Protein AF-A0A485MN94-F1 (afdb_monomer_lite)

pLDDT: mean 83.77, std 18.93, range [23.0, 98.88]

Sequence (584 aa):
MAKRVQARRLDGIDHDPWVEFVKMASEFDAVNLGQGFPDFPPPDFAVEAFQHALSSDFMLNQYTRAFGYPPLTKILASFFGKLLGQEIDPLKNVLVTVGAYGALFTAFQALVEEGDEVIIIEPFFDCYEPMTLMAGGHPVFVTLKPGPTRDGELDSSSNWQLDPTELASKFTSHTKALILNTPNNPVGKVFSKAELELVASLCQQHDVICIADEVYQWLVYDGYQHVSIGEPSQPGCPRFPLDFCGWAPEPNPEVSASPASSDPAQRGFCLPESKMPDLPGDVDEPYDRRFIKWMIKTKMSSHPEKEEKKKWKDLKLMKKLERQRAQEEQAKRQQEEEAAAQREDQGRPYTLSVALPGSILDNAQSPELRTYLAGQIARACTIFCVDEIVVFDEEGQEAKTVEGEFRGVGKKGQACVQLARILQYLECPQYLRKAFFPKHQDLQFAGLLNPLDSPHHMRQDEESEFREGIVVDRPTRPGHGSFVNCGMKKEVKIDKNLEPGLRVTVQLNQKQLPESKTYRGKVVSSQDPRTKAGLYWGYTVRLASCLSAVFAEAPFQDGYDLTIGTSERGSDVASAQLPSFRWV

Foldseek 3Di:
DDDDPDDPLCPPVPDDVVVVVVVVPVVDPDPDPPDPDDPDDADPVVVVVVVCLVPPDPCSVDDADQQDHQVVLVCCQVVVCVVQVHRADSVPQGGDAPALLRVLLVCLLVFAAAQAEEEEEPPADPVNCSSCSSRNYDYDYFYFQQADDDPPDDGALQNRDRDLVRVLVSQDLRHAEYEAEACGPPSSDHDDPVNLVSVQVSCVVNVHAYEYHDQCQVVDDDPDHHDDSSHDPDPPDDDRYDYDYHDGDDDDDDDDDDDDDDDDDDDDDDDDDDDDDDFDDDPPDDPVVSVVVVVVVVVPPDPPPVVVVVVVVVVVVVVVVVVVVVVVVVVVVVVVVVVLVVQQPQFDQAAAEAEDELCVLLPQPDLLSSLQVLLVVLLVCLVVLHAAYEHEHAVQDPPFDLDDADPDRPDPPVSSSLSLLSSVLLQDAPVCNVLPPDDHPSCPNVVVHDHNPFPQNDAQPDDDQKHKWFFAPDDDDPQQATWTDRNYPAIEGERHHDDGGDIFMWGFDPDFDPPDRHGYTYTDDLSCCRGRVVGRRGYHYGYASHPVSQFVVAPDPVTWPDDDDDDPPDDDPVPDDDDDGRYD

Radius of gyration: 39.02 Å; chains: 1; bounding box: 123×74×97 Å

Structure (mmCIF, N/CA/C/O backbone):
data_AF-A0A485MN94-F1
#
_entry.id   AF-A0A485MN94-F1
#
loop_
_atom_site.group_PDB
_atom_site.id
_atom_site.type_symbol
_atom_site.label_atom_id
_atom_site.label_alt_id
_atom_site.label_comp_id
_atom_site.label_asym_id
_atom_site.label_entity_id
_atom_site.label_seq_id
_atom_site.pdbx_PDB_ins_code
_atom_site.Cartn_x
_atom_site.Cartn_y
_atom_site.Cartn_z
_atom_site.occupancy
_atom_site.B_iso_or_equiv
_atom_site.auth_seq_id
_atom_site.auth_comp_id
_atom_site.auth_asym_id
_atom_site.auth_atom_id
_atom_site.pdbx_PDB_model_num
ATOM 1 N N . MET A 1 1 ? -36.507 9.574 -6.354 1.00 58.34 1 MET A N 1
ATOM 2 C CA . MET A 1 1 ? -35.375 10.144 -5.593 1.00 58.34 1 MET A CA 1
ATOM 3 C C . MET A 1 1 ? -34.093 9.700 -6.274 1.00 58.34 1 MET A C 1
ATOM 5 O O . MET A 1 1 ? -34.005 8.529 -6.626 1.00 58.34 1 MET A O 1
ATOM 9 N N . ALA A 1 2 ? -33.158 10.615 -6.539 1.00 69.12 2 ALA A N 1
ATOM 10 C CA . ALA A 1 2 ? -31.843 10.242 -7.058 1.00 69.12 2 ALA A CA 1
ATOM 11 C C . ALA A 1 2 ? -31.126 9.352 -6.028 1.00 69.12 2 ALA A C 1
ATOM 13 O O . ALA A 1 2 ? -31.253 9.588 -4.826 1.00 69.12 2 ALA A O 1
ATOM 14 N N . LYS A 1 3 ? -30.423 8.306 -6.480 1.00 81.44 3 LYS A N 1
ATOM 15 C CA . LYS A 1 3 ? -29.604 7.484 -5.580 1.00 81.44 3 LYS A CA 1
ATOM 16 C C . LYS A 1 3 ? -28.485 8.353 -5.013 1.00 81.44 3 LYS A C 1
ATOM 18 O O . LYS A 1 3 ? -27.822 9.064 -5.764 1.00 81.44 3 LYS A O 1
ATOM 23 N N . ARG A 1 4 ? -28.278 8.269 -3.699 1.00 90.69 4 ARG A N 1
ATOM 24 C CA . ARG A 1 4 ? -27.107 8.850 -3.043 1.00 90.69 4 ARG A CA 1
ATOM 25 C C . ARG A 1 4 ? -25.846 8.219 -3.637 1.00 90.69 4 ARG A C 1
ATOM 27 O O . ARG A 1 4 ? -25.807 7.001 -3.805 1.00 90.69 4 ARG A O 1
ATOM 34 N N . VAL A 1 5 ? -24.865 9.049 -3.979 1.00 94.62 5 VAL A N 1
ATOM 35 C CA . VAL A 1 5 ? -23.617 8.599 -4.615 1.00 94.62 5 VAL A CA 1
ATOM 36 C C . VAL A 1 5 ? -22.637 8.086 -3.561 1.00 94.62 5 VAL A C 1
ATOM 38 O O . VAL A 1 5 ? -22.055 7.019 -3.722 1.00 94.62 5 VAL A O 1
ATOM 41 N N . GLN A 1 6 ? -22.484 8.831 -2.470 1.00 95.69 6 GLN A N 1
ATOM 42 C CA . GLN A 1 6 ? -21.545 8.544 -1.396 1.00 95.69 6 GLN A CA 1
ATOM 43 C C . GLN A 1 6 ? -22.100 7.550 -0.365 1.00 95.69 6 GLN A C 1
ATOM 45 O O . GLN A 1 6 ? -23.309 7.477 -0.122 1.00 95.69 6 GLN A O 1
ATOM 50 N N . ALA A 1 7 ? -21.195 6.796 0.262 1.00 97.12 7 ALA A N 1
ATOM 51 C CA . ALA A 1 7 ? -21.528 5.891 1.357 1.00 97.12 7 ALA A CA 1
ATOM 52 C C . ALA A 1 7 ? -21.982 6.671 2.603 1.00 97.12 7 ALA A C 1
ATOM 54 O O . ALA A 1 7 ? -21.487 7.762 2.865 1.00 97.12 7 ALA A O 1
ATOM 55 N N . ARG A 1 8 ? -22.886 6.078 3.395 1.00 96.38 8 ARG A N 1
ATOM 56 C CA . ARG A 1 8 ? -23.406 6.680 4.642 1.00 96.38 8 ARG A CA 1
ATOM 57 C C . ARG A 1 8 ? -22.353 6.841 5.742 1.00 96.38 8 ARG A C 1
ATOM 59 O O . ARG A 1 8 ? -22.507 7.692 6.599 1.00 96.38 8 ARG A O 1
ATOM 66 N N . ARG A 1 9 ? -21.273 6.056 5.698 1.00 96.81 9 ARG A N 1
ATOM 67 C CA . ARG A 1 9 ? -20.160 6.166 6.655 1.00 96.81 9 ARG A CA 1
ATOM 68 C C . ARG A 1 9 ? -19.360 7.471 6.536 1.00 96.81 9 ARG A C 1
ATOM 70 O O . ARG A 1 9 ? -18.433 7.680 7.296 1.00 96.81 9 ARG A O 1
ATOM 77 N N . LEU A 1 10 ? -19.658 8.288 5.523 1.00 97.62 10 LEU A N 1
ATOM 78 C CA . LEU A 1 10 ? -19.028 9.591 5.293 1.00 97.62 10 LEU A CA 1
ATOM 79 C C . LEU A 1 10 ? -19.885 10.750 5.824 1.00 97.62 10 LEU A C 1
ATOM 81 O O . LEU A 1 10 ? -19.584 11.909 5.564 1.00 97.62 10 LEU A O 1
ATOM 85 N N . ASP A 1 11 ? -20.995 10.454 6.498 1.00 95.94 11 ASP A N 1
ATOM 86 C CA . ASP A 1 11 ? -21.944 11.464 6.951 1.00 95.94 11 ASP A CA 1
ATOM 87 C C . ASP A 1 11 ? -21.352 12.260 8.119 1.00 95.94 11 ASP A C 1
ATOM 89 O O . ASP A 1 11 ? -21.047 11.688 9.159 1.00 95.94 11 ASP A O 1
ATOM 93 N N . GLY A 1 12 ? -21.221 13.581 7.955 1.00 94.19 12 GLY A N 1
ATOM 94 C CA . GLY A 1 12 ? -20.796 14.488 9.028 1.00 94.19 12 GLY A CA 1
ATOM 95 C C . GLY A 1 12 ? -19.288 14.541 9.282 1.00 94.19 12 GLY A C 1
ATOM 96 O O . GLY A 1 12 ? -18.878 15.205 10.226 1.00 94.19 12 GLY A O 1
ATOM 97 N N . ILE A 1 13 ? -18.477 13.881 8.451 1.00 96.81 13 ILE A N 1
ATOM 98 C CA . ILE A 1 13 ? -17.010 13.818 8.595 1.00 96.81 13 ILE A CA 1
ATOM 99 C C . ILE A 1 13 ? -16.260 14.394 7.382 1.00 96.81 13 ILE A C 1
ATOM 101 O O . ILE A 1 13 ? -15.074 14.143 7.198 1.00 96.81 13 ILE A O 1
ATOM 105 N N . ASP A 1 14 ? -16.955 15.122 6.506 1.00 93.88 14 ASP A N 1
ATOM 106 C CA . ASP A 1 14 ? -16.387 15.744 5.305 1.00 93.88 14 ASP A CA 1
ATOM 107 C C . ASP A 1 14 ? -15.682 17.084 5.573 1.00 93.88 14 ASP A C 1
ATOM 109 O O . ASP A 1 14 ? -14.946 17.575 4.716 1.00 93.88 14 ASP A O 1
ATOM 113 N N . HIS A 1 15 ? -15.900 17.674 6.749 1.00 94.12 15 HIS A N 1
ATOM 114 C CA . HIS A 1 15 ? -15.262 18.918 7.157 1.00 94.12 15 HIS A CA 1
ATOM 115 C C . HIS A 1 15 ? -13.842 18.665 7.681 1.00 94.12 15 HIS A C 1
ATOM 117 O O . HIS A 1 15 ? -13.655 17.910 8.631 1.00 94.12 15 HIS A O 1
ATOM 123 N N . ASP A 1 16 ? -12.863 19.343 7.082 1.00 91.00 16 ASP A N 1
ATOM 124 C CA . ASP A 1 16 ? -11.463 19.336 7.509 1.00 91.00 16 ASP A CA 1
ATOM 125 C C . ASP A 1 16 ? -11.062 20.752 7.973 1.00 91.00 16 ASP A C 1
ATOM 127 O O . ASP A 1 16 ? -10.893 21.645 7.129 1.00 91.00 16 ASP A O 1
ATOM 131 N N . PRO A 1 17 ? -10.905 20.988 9.291 1.00 90.00 17 PRO A N 1
ATOM 132 C CA . PRO A 1 17 ? -10.554 22.306 9.816 1.00 90.00 17 PRO A CA 1
ATOM 133 C C . PRO A 1 17 ? -9.143 22.749 9.396 1.00 90.00 17 PRO A C 1
ATOM 135 O O . PRO A 1 17 ? -8.876 23.949 9.285 1.00 90.00 17 PRO A O 1
ATOM 138 N N . TRP A 1 18 ? -8.229 21.816 9.108 1.00 88.25 18 TRP A N 1
ATOM 139 C CA . TRP A 1 18 ? -6.846 22.136 8.751 1.00 88.25 18 TRP A CA 1
ATOM 140 C C . TRP A 1 18 ? -6.755 22.867 7.413 1.00 88.25 18 TRP A C 1
ATOM 142 O O . TRP A 1 18 ? -5.923 23.764 7.258 1.00 88.25 18 TRP A O 1
ATOM 152 N N . VAL A 1 19 ? -7.638 22.550 6.460 1.00 88.69 19 VAL A N 1
ATOM 153 C CA . VAL A 1 19 ? -7.691 23.226 5.153 1.00 88.69 19 VAL A CA 1
ATOM 154 C C . VAL A 1 19 ? -7.989 24.718 5.313 1.00 88.69 19 VAL A C 1
ATOM 156 O O . VAL A 1 19 ? -7.421 25.539 4.589 1.00 88.69 19 VAL A O 1
ATOM 159 N N . GLU A 1 20 ? -8.835 25.090 6.275 1.00 91.25 20 GLU A N 1
ATOM 160 C CA . GLU A 1 20 ? -9.175 26.489 6.542 1.00 91.25 20 GLU A CA 1
ATOM 161 C C . GLU A 1 20 ? -7.984 27.253 7.130 1.00 91.25 20 GLU A C 1
ATOM 163 O O . GLU A 1 20 ? -7.608 28.310 6.612 1.00 91.25 20 GLU A O 1
ATOM 168 N N . PHE A 1 21 ? -7.342 26.695 8.163 1.00 90.69 21 PHE A N 1
ATOM 169 C CA . PHE A 1 21 ? -6.205 27.337 8.827 1.00 90.69 21 PHE A CA 1
ATOM 170 C C . PHE A 1 21 ? -4.962 27.409 7.940 1.00 90.69 21 PHE A C 1
ATOM 172 O O . PHE A 1 21 ? -4.301 28.446 7.909 1.00 90.69 21 PHE A O 1
ATOM 179 N N . VAL A 1 22 ? -4.653 26.356 7.175 1.00 88.75 22 VAL A N 1
ATOM 180 C CA . VAL A 1 22 ? -3.502 26.349 6.255 1.00 88.75 22 VAL A CA 1
ATOM 181 C C . VAL A 1 22 ? -3.703 27.360 5.131 1.00 88.75 22 VAL A C 1
ATOM 183 O O . VAL A 1 22 ? -2.778 28.109 4.807 1.00 88.75 22 VAL A O 1
ATOM 186 N N . LYS A 1 23 ? -4.916 27.437 4.568 1.00 89.38 23 LYS A N 1
ATOM 187 C CA . LYS A 1 23 ? -5.245 28.455 3.568 1.00 89.38 23 LYS A CA 1
ATOM 188 C C . LYS A 1 23 ? -5.055 29.855 4.145 1.00 89.38 23 LYS A C 1
ATOM 190 O O . LYS A 1 23 ? -4.357 30.661 3.536 1.00 89.38 23 LYS A O 1
ATOM 195 N N . MET A 1 24 ? -5.603 30.119 5.330 1.00 89.81 24 MET A N 1
ATOM 196 C CA . MET A 1 24 ? -5.462 31.415 5.989 1.00 89.81 24 MET A CA 1
ATOM 197 C C . MET A 1 24 ? -3.990 31.757 6.242 1.00 89.81 24 MET A C 1
ATOM 199 O O . MET A 1 24 ? -3.541 32.824 5.844 1.00 89.81 24 MET A O 1
ATOM 203 N N . ALA A 1 25 ? -3.204 30.839 6.809 1.00 90.25 25 ALA A N 1
ATOM 204 C CA . ALA A 1 25 ? -1.778 31.056 7.055 1.00 90.25 25 ALA A CA 1
ATOM 205 C C . ALA A 1 25 ? -0.989 31.371 5.770 1.00 90.25 25 ALA A C 1
ATOM 207 O O . ALA A 1 25 ? -0.042 32.145 5.825 1.00 90.25 25 ALA A O 1
ATOM 208 N N . SER A 1 26 ? -1.388 30.818 4.617 1.00 88.94 26 SER A N 1
ATOM 209 C CA . SER A 1 26 ? -0.750 31.101 3.321 1.00 88.94 26 SER A CA 1
ATOM 210 C C . SER A 1 26 ? -1.133 32.453 2.704 1.00 88.94 26 SER A C 1
ATOM 212 O O . SER A 1 26 ? -0.406 32.972 1.858 1.00 88.94 26 SER A O 1
ATOM 214 N N . GLU A 1 27 ? -2.275 33.021 3.101 1.00 93.69 27 GLU A N 1
ATOM 215 C CA . GLU A 1 27 ? -2.779 34.302 2.588 1.00 93.69 27 GLU A CA 1
ATOM 216 C C . GLU A 1 27 ? -2.159 35.512 3.307 1.00 93.69 27 GLU A C 1
ATOM 218 O O . GLU A 1 27 ? -2.211 36.629 2.787 1.00 93.69 27 GLU A O 1
ATOM 223 N N . PHE A 1 28 ? -1.546 35.300 4.474 1.00 91.50 28 PHE A N 1
ATOM 224 C CA . PHE A 1 28 ? -0.915 36.341 5.284 1.00 91.50 28 PHE A CA 1
ATOM 225 C C . PHE A 1 28 ? 0.587 36.086 5.457 1.00 91.50 28 PHE A C 1
ATOM 227 O O . PHE A 1 28 ? 1.044 34.948 5.468 1.00 91.50 28 PHE A O 1
ATOM 234 N N . ASP A 1 29 ? 1.362 37.156 5.653 1.00 91.81 29 ASP A N 1
ATOM 235 C CA . ASP A 1 29 ? 2.773 37.074 6.062 1.00 91.81 29 ASP A CA 1
ATOM 236 C C . ASP A 1 29 ? 2.858 36.764 7.567 1.00 91.81 29 ASP A C 1
ATOM 238 O O . ASP A 1 29 ? 3.137 37.627 8.402 1.00 91.81 29 ASP A O 1
ATOM 242 N N . ALA A 1 30 ? 2.457 35.545 7.928 1.00 90.75 30 ALA A N 1
ATOM 243 C CA . ALA A 1 30 ? 2.308 35.105 9.306 1.00 90.75 30 ALA A CA 1
ATOM 244 C C . ALA A 1 30 ? 3.536 34.323 9.791 1.00 90.75 30 ALA A C 1
ATOM 246 O O . ALA A 1 30 ? 4.066 33.462 9.091 1.00 90.75 30 ALA A O 1
ATOM 247 N N . VAL A 1 31 ? 3.921 34.543 11.052 1.00 92.06 31 VAL A N 1
ATOM 248 C CA . VAL A 1 31 ? 4.770 33.589 11.778 1.00 92.06 31 VAL A CA 1
ATOM 249 C C . VAL A 1 31 ? 3.885 32.409 12.174 1.00 92.06 31 VAL A C 1
ATOM 251 O O . VAL A 1 31 ? 3.049 32.524 13.072 1.00 92.06 31 VAL A O 1
ATOM 254 N N . ASN A 1 32 ? 4.017 31.294 11.456 1.00 90.25 32 ASN A N 1
ATOM 255 C CA . ASN A 1 32 ? 3.134 30.146 11.619 1.00 90.25 32 ASN A CA 1
ATOM 256 C C . ASN A 1 32 ? 3.561 29.273 12.808 1.00 90.25 32 ASN A C 1
ATOM 258 O O . ASN A 1 32 ? 4.451 28.441 12.687 1.00 90.25 32 ASN A O 1
ATOM 262 N N . LEU A 1 33 ? 2.882 29.452 13.942 1.00 92.81 33 LEU A N 1
ATOM 263 C CA . LEU A 1 33 ? 3.022 28.608 15.136 1.00 92.81 33 LEU A CA 1
ATOM 264 C C . LEU A 1 33 ? 1.912 27.544 15.244 1.00 92.81 33 LEU A C 1
ATOM 266 O O . LEU A 1 33 ? 1.761 26.923 16.291 1.00 92.81 33 LEU A O 1
ATOM 270 N N . GLY A 1 34 ? 1.091 27.379 14.199 1.00 88.38 34 GLY A N 1
ATOM 271 C CA . GLY A 1 34 ? -0.026 26.430 14.178 1.00 88.38 34 GLY A CA 1
ATOM 272 C C . GLY A 1 34 ? 0.321 25.075 13.558 1.00 88.38 34 GLY A C 1
ATOM 273 O O . GLY A 1 34 ? -0.274 24.065 13.921 1.00 88.38 34 GLY A O 1
ATOM 274 N N . GLN A 1 35 ? 1.279 25.028 12.627 1.00 78.44 35 GLN A N 1
ATOM 275 C CA . GLN A 1 35 ? 1.729 23.772 12.026 1.00 78.44 35 GLN A CA 1
ATOM 276 C C . GLN A 1 35 ? 2.658 23.008 12.976 1.00 78.44 35 GLN A C 1
ATOM 278 O O . GLN A 1 35 ? 3.734 23.478 13.327 1.00 78.44 35 GLN A O 1
ATOM 283 N N . GLY A 1 36 ? 2.247 21.798 13.362 1.00 88.81 36 GLY A N 1
ATOM 284 C CA . GLY A 1 36 ? 2.979 20.924 14.283 1.00 88.81 36 GLY A CA 1
ATOM 285 C C . GLY A 1 36 ? 4.133 20.147 13.642 1.00 88.81 36 GLY A C 1
ATOM 286 O O . GLY A 1 36 ? 4.229 18.939 13.843 1.00 88.81 36 GLY A O 1
ATOM 287 N N . PHE A 1 37 ? 4.987 20.804 12.855 1.00 87.81 37 PHE A N 1
ATOM 288 C CA . PHE A 1 37 ? 6.224 20.213 12.336 1.00 87.81 37 PHE A CA 1
ATOM 289 C C . PHE A 1 37 ? 7.396 21.205 12.426 1.00 87.81 37 PHE A C 1
ATOM 291 O O . PHE A 1 37 ? 7.165 22.413 12.383 1.00 87.81 37 PHE A O 1
ATOM 298 N N . PRO A 1 38 ? 8.650 20.728 12.545 1.00 89.56 38 PRO A N 1
ATOM 299 C CA . PRO A 1 38 ? 9.816 21.609 12.599 1.00 89.56 38 PRO A CA 1
ATOM 300 C C . PRO A 1 38 ? 9.985 22.456 11.330 1.00 89.56 38 PRO A C 1
ATOM 302 O O . PRO A 1 38 ? 9.915 21.933 10.219 1.00 89.56 38 PRO A O 1
ATOM 305 N N . ASP A 1 39 ? 10.296 23.743 11.491 1.00 92.44 39 ASP A N 1
ATOM 306 C CA . ASP A 1 39 ? 10.689 24.661 10.408 1.00 92.44 39 ASP A CA 1
ATOM 307 C C . ASP A 1 39 ? 12.207 24.640 10.125 1.00 92.44 39 ASP A C 1
ATOM 309 O O . ASP A 1 39 ? 12.740 25.463 9.377 1.00 92.44 39 ASP A O 1
ATOM 313 N N . PHE A 1 40 ? 12.902 23.649 10.687 1.00 93.25 40 PHE A N 1
ATOM 314 C CA . PHE A 1 40 ? 14.317 23.356 10.492 1.00 93.25 40 PHE A CA 1
ATOM 315 C C . PHE A 1 40 ? 14.526 21.903 10.022 1.00 93.25 40 PHE A C 1
ATOM 317 O O . PHE A 1 40 ? 13.632 21.065 10.165 1.00 93.25 40 PHE A O 1
ATOM 324 N N . PRO A 1 41 ? 15.694 21.574 9.435 1.00 94.38 41 PRO A N 1
ATOM 325 C CA . PRO A 1 41 ? 15.956 20.237 8.910 1.00 94.38 41 PRO A CA 1
ATOM 326 C C . PRO A 1 41 ? 15.912 19.138 9.987 1.00 94.38 41 PRO A C 1
ATOM 328 O O . PRO A 1 41 ? 16.271 19.393 11.138 1.00 94.38 41 PRO A O 1
ATOM 331 N N . PRO A 1 42 ? 15.557 17.892 9.619 1.00 96.19 42 PRO A N 1
ATOM 332 C CA . PRO A 1 42 ? 15.779 16.732 10.479 1.00 96.19 42 PRO A CA 1
ATOM 333 C C . PRO A 1 42 ? 17.273 16.532 10.796 1.00 96.19 42 PRO A C 1
ATOM 335 O O . PRO A 1 42 ? 18.120 17.047 10.063 1.00 96.19 42 PRO A O 1
ATOM 338 N N . PRO A 1 43 ? 17.621 15.729 11.819 1.00 95.62 43 PRO A N 1
ATOM 339 C CA . PRO A 1 43 ? 19.011 15.380 12.102 1.00 95.62 43 PRO A CA 1
ATOM 340 C C . PRO A 1 43 ? 19.713 14.741 10.898 1.00 95.62 43 PRO A C 1
ATOM 342 O O . PRO A 1 43 ? 19.129 13.899 10.210 1.00 95.62 43 PRO A O 1
ATOM 345 N N . ASP A 1 44 ? 20.986 15.089 10.693 1.00 97.62 44 ASP A N 1
ATOM 346 C CA . ASP A 1 44 ? 21.764 14.704 9.506 1.00 97.62 44 ASP A CA 1
ATOM 347 C C . ASP A 1 44 ? 21.726 13.198 9.231 1.00 97.62 44 ASP A C 1
ATOM 349 O O . ASP A 1 44 ? 21.462 12.778 8.108 1.00 97.62 44 ASP A O 1
ATOM 353 N N . PHE A 1 45 ? 21.876 12.365 10.265 1.00 97.69 45 PHE A N 1
ATOM 354 C CA . PHE A 1 45 ? 21.884 10.911 10.101 1.00 97.69 45 PHE A CA 1
ATOM 355 C C . PHE A 1 45 ? 20.572 10.356 9.521 1.00 97.69 45 PHE A C 1
ATOM 357 O O . PHE A 1 45 ? 20.585 9.330 8.841 1.00 97.69 45 PHE A O 1
ATOM 364 N N . ALA A 1 46 ? 19.432 11.008 9.778 1.00 96.06 46 ALA A N 1
ATOM 365 C CA . ALA A 1 46 ? 18.143 10.597 9.229 1.00 96.06 46 ALA A CA 1
ATOM 366 C C . ALA A 1 46 ? 18.037 10.982 7.745 1.00 96.06 46 ALA A C 1
ATOM 368 O O . ALA A 1 46 ? 17.561 10.190 6.927 1.00 96.06 46 ALA A O 1
ATOM 369 N N . VAL A 1 47 ? 18.537 12.169 7.385 1.00 97.38 47 VAL A N 1
ATOM 370 C CA . VAL A 1 47 ? 18.625 12.628 5.991 1.00 97.38 47 VAL A CA 1
ATOM 371 C C . VAL A 1 47 ? 19.567 11.725 5.191 1.00 97.38 47 VAL A C 1
ATOM 373 O O . VAL A 1 47 ? 19.198 11.233 4.123 1.00 97.38 47 VAL A O 1
ATOM 376 N N . GLU A 1 48 ? 20.752 11.444 5.731 1.00 97.81 48 GLU A N 1
ATOM 377 C CA . GLU A 1 48 ? 21.749 10.546 5.144 1.00 97.81 48 GLU A CA 1
ATOM 378 C C . GLU A 1 48 ? 21.207 9.122 4.978 1.00 97.81 48 GLU A C 1
ATOM 380 O O . GLU A 1 48 ? 21.382 8.517 3.919 1.00 97.81 48 GLU A O 1
ATOM 385 N N . ALA A 1 49 ? 20.492 8.589 5.976 1.00 96.69 49 ALA A N 1
ATOM 386 C CA . ALA A 1 49 ? 19.879 7.265 5.890 1.00 96.69 49 ALA A CA 1
ATOM 387 C C . ALA A 1 49 ? 18.881 7.170 4.727 1.00 96.69 49 ALA A C 1
ATOM 389 O O . ALA A 1 49 ? 18.858 6.163 4.012 1.00 96.69 49 ALA A O 1
ATOM 390 N N . PHE A 1 50 ? 18.090 8.222 4.492 1.00 97.88 50 PHE A N 1
ATOM 391 C CA . PHE A 1 50 ? 17.141 8.233 3.385 1.00 97.88 50 PHE A CA 1
ATOM 392 C C . PHE A 1 50 ? 17.838 8.376 2.024 1.00 97.88 50 PHE A C 1
ATOM 394 O O . PHE A 1 50 ? 17.521 7.640 1.089 1.00 97.88 50 PHE A O 1
ATOM 401 N N . GLN A 1 51 ? 18.856 9.235 1.921 1.00 98.00 51 GLN A N 1
ATOM 402 C CA . GLN A 1 51 ? 19.695 9.341 0.718 1.00 98.00 51 GLN A CA 1
ATOM 403 C C . GLN A 1 51 ? 20.389 8.014 0.381 1.00 98.00 51 GLN A C 1
ATOM 405 O O . GLN A 1 51 ? 20.437 7.602 -0.782 1.00 98.00 51 GLN A O 1
ATOM 410 N N . HIS A 1 52 ? 20.894 7.314 1.395 1.00 96.50 52 HIS A N 1
ATOM 411 C CA . HIS A 1 52 ? 21.496 5.999 1.233 1.00 96.50 52 HIS A CA 1
ATOM 412 C C . HIS A 1 52 ? 20.465 4.960 0.770 1.00 96.50 52 HIS A C 1
ATOM 414 O O . HIS A 1 52 ? 20.739 4.188 -0.149 1.00 96.50 52 HIS A O 1
ATOM 420 N N . ALA A 1 53 ? 19.253 4.953 1.335 1.00 95.44 53 ALA A N 1
ATOM 421 C CA . ALA A 1 53 ? 18.186 4.044 0.908 1.00 95.44 53 ALA A CA 1
ATOM 422 C C . ALA A 1 53 ? 17.820 4.215 -0.580 1.00 95.44 53 ALA A C 1
ATOM 424 O O . ALA A 1 53 ? 17.554 3.229 -1.259 1.00 95.44 53 ALA A O 1
ATOM 425 N N . LEU A 1 54 ? 17.874 5.444 -1.104 1.00 95.44 54 LEU A N 1
ATOM 426 C CA . LEU A 1 54 ? 17.591 5.739 -2.515 1.00 95.44 54 LEU A CA 1
ATOM 427 C C . LEU A 1 54 ? 18.726 5.352 -3.476 1.00 95.44 54 LEU A C 1
ATOM 429 O O . LEU A 1 54 ? 18.479 5.174 -4.667 1.00 95.44 54 LEU A O 1
ATOM 433 N N . SER A 1 55 ? 19.965 5.260 -2.991 1.00 92.62 55 SER A N 1
ATOM 434 C CA . SER A 1 55 ? 21.161 5.105 -3.836 1.00 92.62 55 SER A CA 1
ATOM 435 C C . SER A 1 55 ? 21.884 3.764 -3.691 1.00 92.62 55 SER A C 1
ATOM 437 O O . SER A 1 55 ? 22.763 3.465 -4.497 1.00 92.62 55 SER A O 1
ATOM 439 N N . SER A 1 56 ? 21.532 2.962 -2.685 1.00 88.00 56 SER A N 1
ATOM 440 C CA . SER A 1 56 ? 22.242 1.726 -2.334 1.00 88.00 56 SER A CA 1
ATOM 441 C C . SER A 1 56 ? 21.837 0.527 -3.195 1.00 88.00 56 SER A C 1
ATOM 443 O O . SER A 1 56 ? 22.575 0.130 -4.094 1.00 88.00 56 SER A O 1
ATOM 445 N N . ASP A 1 57 ? 20.681 -0.070 -2.913 1.00 89.81 57 ASP A N 1
ATOM 446 C CA . ASP A 1 57 ? 20.161 -1.244 -3.615 1.00 89.81 57 ASP A CA 1
ATOM 447 C C . ASP A 1 57 ? 18.944 -0.852 -4.458 1.00 89.81 57 ASP A C 1
ATOM 449 O O . ASP A 1 57 ? 17.930 -0.379 -3.942 1.00 89.81 57 ASP A O 1
ATOM 453 N N . PHE A 1 58 ? 19.025 -1.076 -5.771 1.00 91.56 58 PHE A N 1
ATOM 454 C CA . PHE A 1 58 ? 17.944 -0.744 -6.696 1.00 91.56 58 PHE A CA 1
ATOM 455 C C . PHE A 1 58 ? 16.643 -1.494 -6.368 1.00 91.56 58 PHE A C 1
ATOM 457 O O . PHE A 1 58 ? 15.564 -0.978 -6.675 1.00 91.56 58 PHE A O 1
ATOM 464 N N . MET A 1 59 ? 16.718 -2.661 -5.713 1.00 92.19 59 MET A N 1
ATOM 465 C CA . MET A 1 59 ? 15.545 -3.423 -5.276 1.00 92.19 59 MET A CA 1
ATOM 466 C C . MET A 1 59 ? 14.722 -2.695 -4.209 1.00 92.19 59 MET A C 1
ATOM 468 O O . MET A 1 59 ? 13.531 -2.973 -4.089 1.00 92.19 59 MET A O 1
ATOM 472 N N . LEU A 1 60 ? 15.291 -1.716 -3.493 1.00 91.44 60 LEU A N 1
ATOM 473 C CA . LEU A 1 60 ? 14.548 -0.876 -2.542 1.00 91.44 60 LEU A CA 1
ATOM 474 C C . LEU A 1 60 ? 13.512 0.034 -3.225 1.00 91.44 60 LEU A C 1
ATOM 476 O O . LEU A 1 60 ? 12.619 0.542 -2.554 1.00 91.44 60 LEU A O 1
ATOM 480 N N . ASN A 1 61 ? 13.581 0.199 -4.552 1.00 92.25 61 ASN A N 1
ATOM 481 C CA . ASN A 1 61 ? 12.547 0.885 -5.338 1.00 92.25 61 ASN A CA 1
ATOM 482 C C . ASN A 1 61 ? 11.315 0.001 -5.611 1.00 92.25 61 ASN A C 1
ATOM 484 O O . ASN A 1 61 ? 10.320 0.485 -6.150 1.00 92.25 61 ASN A O 1
ATOM 488 N N . GLN A 1 62 ? 11.391 -1.296 -5.305 1.00 93.88 62 GLN A N 1
ATOM 489 C CA . GLN A 1 62 ? 10.325 -2.267 -5.539 1.00 93.88 62 GLN A CA 1
ATOM 490 C C . GLN A 1 62 ? 9.553 -2.564 -4.250 1.00 93.88 62 GLN A C 1
ATOM 492 O O . GLN A 1 62 ? 9.899 -2.105 -3.161 1.00 93.88 62 GLN A O 1
ATOM 497 N N . TYR A 1 63 ? 8.483 -3.352 -4.366 1.00 94.69 63 TYR A N 1
ATOM 498 C CA . TYR A 1 63 ? 7.696 -3.744 -3.204 1.00 94.69 63 TYR A CA 1
ATOM 499 C C . TYR A 1 63 ? 8.528 -4.494 -2.164 1.00 94.69 63 TYR A C 1
ATOM 501 O O . TYR A 1 63 ? 9.257 -5.440 -2.466 1.00 94.69 63 TYR A O 1
ATOM 509 N N . THR A 1 64 ? 8.328 -4.105 -0.908 1.00 95.44 64 THR A N 1
ATOM 510 C CA . THR A 1 64 ? 8.752 -4.883 0.253 1.00 95.44 64 THR A CA 1
ATOM 511 C C . THR A 1 64 ? 7.613 -5.781 0.758 1.00 95.44 64 THR A C 1
ATOM 513 O O . THR A 1 64 ? 6.601 -5.960 0.080 1.00 95.44 64 THR A O 1
ATOM 516 N N . ARG A 1 65 ? 7.760 -6.386 1.943 1.00 93.19 65 ARG A N 1
ATOM 517 C CA . ARG A 1 65 ? 6.699 -7.210 2.542 1.00 93.19 65 ARG A CA 1
ATOM 518 C C . ARG A 1 65 ? 5.497 -6.360 2.957 1.00 93.19 65 ARG A C 1
ATOM 520 O O . ARG A 1 65 ? 5.662 -5.259 3.470 1.00 93.19 65 ARG A O 1
ATOM 527 N N . ALA A 1 66 ? 4.300 -6.930 2.810 1.00 93.38 66 ALA A N 1
ATOM 528 C CA . ALA A 1 66 ? 3.030 -6.235 3.030 1.00 93.38 66 ALA A CA 1
ATOM 529 C C . ALA A 1 66 ? 2.883 -5.615 4.431 1.00 93.38 66 ALA A C 1
ATOM 531 O O . ALA A 1 66 ? 2.394 -4.499 4.545 1.00 93.38 66 ALA A O 1
ATOM 532 N N . PHE A 1 67 ? 3.332 -6.308 5.483 1.00 93.44 67 PHE A N 1
ATOM 533 C CA . PHE A 1 67 ? 3.211 -5.827 6.868 1.00 93.44 67 PHE A CA 1
ATOM 534 C C . PHE A 1 67 ? 4.392 -4.957 7.335 1.00 93.44 67 PHE A C 1
ATOM 536 O O . PHE A 1 67 ? 4.393 -4.469 8.463 1.00 93.44 67 PHE A O 1
ATOM 543 N N . GLY A 1 68 ? 5.392 -4.737 6.475 1.00 95.06 68 GLY A N 1
ATOM 544 C CA . GLY A 1 68 ? 6.514 -3.845 6.754 1.00 95.06 68 GLY A CA 1
ATOM 545 C C . GLY A 1 68 ? 7.855 -4.342 6.223 1.00 95.06 68 GLY A C 1
ATOM 546 O O . GLY A 1 68 ? 8.090 -5.539 6.050 1.00 95.06 68 GLY A O 1
ATOM 547 N N . TYR A 1 69 ? 8.770 -3.400 5.992 1.00 97.56 69 TYR A N 1
ATOM 548 C CA . TYR A 1 69 ? 10.147 -3.696 5.601 1.00 97.56 69 TYR A CA 1
ATOM 549 C C . TYR A 1 69 ? 10.846 -4.527 6.700 1.00 97.56 69 TYR A C 1
ATOM 551 O O . TYR A 1 69 ? 10.932 -4.052 7.833 1.00 97.56 69 TYR A O 1
ATOM 559 N N . PRO A 1 70 ? 11.362 -5.745 6.425 1.00 97.69 70 PRO A N 1
ATOM 560 C CA . PRO A 1 70 ? 11.813 -6.652 7.489 1.00 97.69 70 PRO A CA 1
ATOM 561 C C . PRO A 1 70 ? 12.900 -6.097 8.428 1.00 97.69 70 PRO A C 1
ATOM 563 O O . PRO A 1 70 ? 12.824 -6.344 9.632 1.00 97.69 70 PRO A O 1
ATOM 566 N N . PRO A 1 71 ? 13.907 -5.335 7.953 1.00 97.31 71 PRO A N 1
ATOM 567 C CA . PRO A 1 71 ? 14.854 -4.676 8.851 1.00 97.31 71 PRO A CA 1
ATOM 568 C C . PRO A 1 71 ? 14.198 -3.639 9.769 1.00 97.31 71 PRO A C 1
ATOM 570 O O . PRO A 1 71 ? 14.599 -3.541 10.927 1.00 97.31 71 PRO A O 1
ATOM 573 N N . LEU A 1 72 ? 13.171 -2.925 9.288 1.00 97.88 72 LEU A N 1
ATOM 574 C CA . LEU A 1 72 ? 12.400 -1.978 10.094 1.00 97.88 72 LEU A CA 1
ATOM 575 C C . LEU A 1 72 ? 11.585 -2.708 11.170 1.00 97.88 72 LEU A C 1
ATOM 577 O O . LEU A 1 72 ? 11.712 -2.389 12.347 1.00 97.88 72 LEU A O 1
ATOM 581 N N . THR A 1 73 ? 10.810 -3.738 10.815 1.00 97.44 73 THR A N 1
ATOM 582 C CA . THR A 1 73 ? 10.011 -4.466 11.820 1.00 97.44 73 THR A CA 1
ATOM 583 C C . THR A 1 73 ? 10.887 -5.146 12.870 1.00 97.44 73 THR A C 1
ATOM 585 O O . THR A 1 73 ? 10.545 -5.154 14.050 1.00 97.44 73 THR A O 1
ATOM 588 N N . LYS A 1 74 ? 12.066 -5.645 12.475 1.00 97.75 74 LYS A N 1
ATOM 589 C CA . LYS A 1 74 ? 13.051 -6.221 13.397 1.00 97.75 74 LYS A CA 1
ATOM 590 C C . LYS A 1 74 ? 13.595 -5.200 14.400 1.00 97.75 74 LYS A C 1
ATOM 592 O O . LYS A 1 74 ? 13.716 -5.538 15.578 1.00 97.75 74 LYS A O 1
ATOM 597 N N . ILE A 1 75 ? 13.960 -3.990 13.957 1.00 97.81 75 ILE A N 1
ATOM 598 C CA . ILE A 1 75 ? 14.470 -2.971 14.887 1.00 97.81 75 ILE A CA 1
ATOM 599 C C . ILE A 1 75 ? 13.359 -2.448 15.795 1.00 97.81 75 ILE A C 1
ATOM 601 O O . ILE A 1 75 ? 13.606 -2.316 16.987 1.00 97.81 75 ILE A O 1
ATOM 605 N N . LEU A 1 76 ? 12.139 -2.261 15.277 1.00 95.94 76 LEU A N 1
ATOM 606 C CA . LEU A 1 76 ? 10.977 -1.867 16.078 1.00 95.94 76 LEU A CA 1
ATOM 607 C C . LEU A 1 76 ? 10.702 -2.894 17.183 1.00 95.94 76 LEU A C 1
ATOM 609 O O . LEU A 1 76 ? 10.691 -2.535 18.355 1.00 95.94 76 LEU A O 1
ATOM 613 N N . ALA A 1 77 ? 10.589 -4.177 16.832 1.00 94.44 77 ALA A N 1
ATOM 614 C CA . ALA A 1 77 ? 10.357 -5.249 17.798 1.00 94.44 77 ALA A CA 1
ATOM 615 C C . ALA A 1 77 ? 11.447 -5.320 18.883 1.00 94.44 77 ALA A C 1
ATOM 617 O O . ALA A 1 77 ? 11.150 -5.442 20.066 1.00 94.44 77 ALA A O 1
ATOM 618 N N . SER A 1 78 ? 12.718 -5.210 18.487 1.00 95.56 78 SER A N 1
ATOM 619 C CA . SER A 1 78 ? 13.854 -5.249 19.416 1.00 95.56 78 SER A CA 1
ATOM 620 C C . SER A 1 78 ? 13.911 -4.026 20.334 1.00 95.56 78 SER A C 1
ATOM 622 O O . SER A 1 78 ? 14.180 -4.153 21.528 1.00 95.56 78 SER A O 1
ATOM 624 N N . PHE A 1 79 ? 13.702 -2.834 19.779 1.00 95.12 79 PHE A N 1
ATOM 625 C CA . PHE A 1 79 ? 13.831 -1.578 20.506 1.00 95.12 79 PHE A CA 1
ATOM 626 C C . PHE A 1 79 ? 12.642 -1.356 21.441 1.00 95.12 79 PHE A C 1
ATOM 628 O O . PHE A 1 79 ? 12.838 -1.249 22.650 1.00 95.12 79 PHE A O 1
ATOM 635 N N . PHE A 1 80 ? 11.416 -1.409 20.914 1.00 92.56 80 PHE A N 1
ATOM 636 C CA . PHE A 1 80 ? 10.208 -1.269 21.725 1.00 92.56 80 PHE A CA 1
ATOM 637 C C . PHE A 1 80 ? 10.007 -2.450 22.670 1.00 92.56 80 PHE A C 1
ATOM 639 O O . PHE A 1 80 ? 9.569 -2.245 23.793 1.00 92.56 80 PHE A O 1
ATOM 646 N N . GLY A 1 81 ? 10.435 -3.662 22.304 1.00 90.44 81 GLY A N 1
ATOM 647 C CA . GLY A 1 81 ? 10.409 -4.796 23.228 1.00 90.44 81 GLY A CA 1
ATOM 648 C C . GLY A 1 81 ? 11.256 -4.565 24.485 1.00 90.44 81 GLY A C 1
ATOM 649 O O . GLY A 1 81 ? 10.865 -4.958 25.582 1.00 90.44 81 GLY A O 1
ATOM 650 N N . LYS A 1 82 ? 12.388 -3.857 24.371 1.00 92.12 82 LYS A N 1
ATOM 651 C CA . LYS A 1 82 ? 13.190 -3.466 25.542 1.00 92.12 82 LYS A CA 1
ATOM 652 C C . LYS A 1 82 ? 12.509 -2.392 26.381 1.00 92.12 82 LYS A C 1
ATOM 654 O O . LYS A 1 82 ? 12.516 -2.522 27.600 1.00 92.12 82 LYS A O 1
ATOM 659 N N . LEU A 1 83 ? 11.949 -1.363 25.742 1.00 88.62 83 LEU A N 1
ATOM 660 C CA . LEU A 1 83 ? 11.254 -0.269 26.433 1.00 88.62 83 LEU A CA 1
ATOM 661 C C . LEU A 1 83 ? 10.031 -0.792 27.194 1.00 88.62 83 LEU A C 1
ATOM 663 O O . LEU A 1 83 ? 9.877 -0.514 28.375 1.00 88.62 83 LEU A O 1
ATOM 667 N N . LEU A 1 84 ? 9.235 -1.642 26.544 1.00 86.81 84 LEU A N 1
ATOM 668 C CA . LEU A 1 84 ? 8.015 -2.226 27.099 1.00 86.81 84 LEU A CA 1
ATOM 669 C C . LEU A 1 84 ? 8.273 -3.430 28.018 1.00 86.81 84 LEU A C 1
ATOM 671 O O . LEU A 1 84 ? 7.337 -3.985 28.593 1.00 86.81 84 LEU A O 1
ATOM 675 N N . GLY A 1 85 ? 9.521 -3.898 28.129 1.00 87.62 85 GLY A N 1
ATOM 676 C CA . GLY A 1 85 ? 9.849 -5.128 28.853 1.00 87.62 85 GLY A CA 1
ATOM 677 C C . GLY A 1 85 ? 9.094 -6.356 28.321 1.00 87.62 85 GLY A C 1
ATOM 678 O O . GLY A 1 85 ? 8.632 -7.187 29.107 1.00 87.62 85 GLY A O 1
ATOM 679 N N . GLN A 1 86 ? 8.932 -6.454 26.999 1.00 85.62 86 GLN A N 1
ATOM 680 C CA . GLN A 1 86 ? 8.147 -7.475 26.309 1.00 85.62 86 GLN A CA 1
ATOM 681 C C . GLN A 1 86 ? 8.922 -8.098 25.139 1.00 85.62 86 GLN A C 1
ATOM 683 O O . GLN A 1 86 ? 9.602 -7.417 24.376 1.00 85.62 86 GLN A O 1
ATOM 688 N N . GLU A 1 87 ? 8.778 -9.410 24.947 1.00 90.38 87 GLU A N 1
ATOM 689 C CA . GLU A 1 87 ? 9.201 -10.046 23.699 1.00 90.38 87 GLU A CA 1
ATOM 690 C C . GLU A 1 87 ? 8.166 -9.763 22.603 1.00 90.38 87 GLU A C 1
ATOM 692 O O . GLU A 1 87 ? 7.015 -10.191 22.691 1.00 90.38 87 GLU A O 1
ATOM 697 N N . ILE A 1 88 ? 8.581 -9.023 21.575 1.00 91.25 88 ILE A N 1
ATOM 698 C CA . ILE A 1 88 ? 7.744 -8.648 20.432 1.00 91.25 88 ILE A CA 1
ATOM 699 C C . ILE A 1 88 ? 8.208 -9.451 19.215 1.00 91.25 88 ILE A C 1
ATOM 701 O O . ILE A 1 88 ? 9.378 -9.396 18.833 1.00 91.25 88 ILE A O 1
ATOM 705 N N . ASP A 1 89 ? 7.299 -10.197 18.586 1.00 93.50 89 ASP A N 1
ATOM 706 C CA . ASP A 1 89 ? 7.575 -10.889 17.327 1.00 93.50 89 ASP A CA 1
ATOM 707 C C . ASP A 1 89 ? 7.406 -9.899 16.155 1.00 93.50 89 ASP A C 1
ATOM 709 O O . ASP A 1 89 ? 6.304 -9.379 15.943 1.00 93.50 89 ASP A O 1
ATOM 713 N N . PRO A 1 90 ? 8.453 -9.642 15.347 1.00 94.69 90 PRO A N 1
ATOM 714 C CA . PRO A 1 90 ? 8.395 -8.676 14.247 1.00 94.69 90 PRO A CA 1
ATOM 715 C C . PRO A 1 90 ? 7.429 -9.061 13.117 1.00 94.69 90 PRO A C 1
ATOM 717 O O . PRO A 1 90 ? 7.161 -8.229 12.254 1.00 94.69 90 PRO A O 1
ATOM 720 N N . LEU A 1 91 ? 6.949 -10.309 13.066 1.00 92.81 91 LEU A N 1
ATOM 721 C CA . LEU A 1 91 ? 5.974 -10.780 12.078 1.00 92.81 91 LEU A CA 1
ATOM 722 C C . LEU A 1 91 ? 4.541 -10.815 12.612 1.00 92.81 91 LEU A C 1
ATOM 724 O O . LEU A 1 91 ? 3.613 -10.787 11.807 1.00 92.81 91 LEU A O 1
ATOM 728 N N . LYS A 1 92 ? 4.350 -10.923 13.932 1.00 92.00 92 LYS A N 1
ATOM 729 C CA . LYS A 1 92 ? 3.016 -11.096 14.541 1.00 92.00 92 LYS A CA 1
ATOM 730 C C . LYS A 1 92 ? 2.532 -9.879 15.313 1.00 92.00 92 LYS A C 1
ATOM 732 O O . LYS A 1 92 ? 1.330 -9.715 15.476 1.00 92.00 92 LYS A O 1
ATOM 737 N N . ASN A 1 93 ? 3.454 -9.069 15.822 1.00 93.75 93 ASN A N 1
ATOM 738 C CA . ASN A 1 93 ? 3.150 -7.982 16.748 1.00 93.75 93 ASN A CA 1
ATOM 739 C C . ASN A 1 93 ? 3.531 -6.602 16.198 1.00 93.75 93 ASN A C 1
ATOM 741 O O . ASN A 1 93 ? 3.293 -5.609 16.872 1.00 93.75 93 ASN A O 1
ATOM 745 N N . VAL A 1 94 ? 4.119 -6.525 14.997 1.00 94.88 94 VAL A N 1
ATOM 746 C CA . VAL A 1 94 ? 4.517 -5.259 14.368 1.00 94.88 94 VAL A CA 1
ATOM 747 C C . VAL A 1 94 ? 3.869 -5.129 12.995 1.00 94.88 94 VAL A C 1
ATOM 749 O O . VAL A 1 94 ? 4.027 -6.004 12.144 1.00 94.88 94 VAL A O 1
ATOM 752 N N . LEU A 1 95 ? 3.193 -4.002 12.774 1.00 96.25 95 LEU A N 1
ATOM 753 C CA . LEU A 1 95 ? 2.644 -3.590 11.487 1.00 96.25 95 LEU A CA 1
ATOM 754 C C . LEU A 1 95 ? 3.149 -2.182 11.162 1.00 96.25 95 LEU A C 1
ATOM 756 O O . LEU A 1 95 ? 2.923 -1.250 11.927 1.00 96.25 95 LEU A O 1
ATOM 760 N N . VAL A 1 96 ? 3.827 -2.020 10.026 1.00 97.56 96 VAL A N 1
ATOM 761 C CA . VAL A 1 96 ? 4.230 -0.696 9.529 1.00 97.56 96 VAL A CA 1
ATOM 762 C C . VAL A 1 96 ? 3.074 -0.081 8.749 1.00 97.56 96 VAL A C 1
ATOM 764 O O . VAL A 1 96 ? 2.509 -0.719 7.862 1.00 97.56 96 VAL A O 1
ATOM 767 N N . THR A 1 97 ? 2.750 1.173 9.046 1.00 97.25 97 THR A N 1
ATOM 768 C CA . THR A 1 97 ? 1.606 1.894 8.472 1.00 97.25 97 THR A CA 1
ATOM 769 C C . THR A 1 97 ? 2.035 3.205 7.817 1.00 97.25 97 THR A C 1
ATOM 771 O O . THR A 1 97 ? 3.181 3.644 7.931 1.00 97.25 97 THR A O 1
ATOM 774 N N . VAL A 1 98 ? 1.106 3.855 7.110 1.00 96.38 98 VAL A N 1
ATOM 775 C CA . VAL A 1 98 ? 1.326 5.182 6.515 1.00 96.38 98 VAL A CA 1
ATOM 776 C C . VAL A 1 98 ? 1.182 6.249 7.604 1.00 96.38 98 VAL A C 1
ATOM 778 O O . VAL A 1 98 ? 0.135 6.878 7.757 1.00 96.38 98 VAL A O 1
ATOM 781 N N . GLY A 1 99 ? 2.235 6.388 8.410 1.00 92.81 99 GLY A N 1
ATOM 782 C CA . GLY A 1 99 ? 2.242 7.236 9.600 1.00 92.81 99 GLY A CA 1
ATOM 783 C C . GLY A 1 99 ? 1.266 6.767 10.687 1.00 92.81 99 GLY A C 1
ATOM 784 O O . GLY A 1 99 ? 0.596 5.735 10.555 1.00 92.81 99 GLY A O 1
ATOM 785 N N . ALA A 1 100 ? 1.178 7.553 11.762 1.00 93.25 100 ALA A N 1
ATOM 786 C CA . ALA A 1 100 ? 0.266 7.287 12.875 1.00 93.25 100 ALA A CA 1
ATOM 787 C C . ALA A 1 100 ? -1.209 7.408 12.461 1.00 93.25 100 ALA A C 1
ATOM 789 O O . ALA A 1 100 ? -2.013 6.572 12.850 1.00 93.25 100 ALA A O 1
ATOM 790 N N . TYR A 1 101 ? -1.544 8.345 11.565 1.00 95.62 101 TYR A N 1
ATOM 791 C CA . TYR A 1 101 ? -2.880 8.447 10.961 1.00 95.62 101 TYR A CA 1
ATOM 792 C C . TYR A 1 101 ? -3.346 7.127 10.333 1.00 95.62 101 TYR A C 1
ATOM 794 O O . TYR A 1 101 ? -4.463 6.679 10.582 1.00 95.62 101 TYR A O 1
ATOM 802 N N . GLY A 1 102 ? -2.486 6.476 9.540 1.00 95.06 102 GLY A N 1
ATOM 803 C CA . GLY A 1 102 ? -2.796 5.171 8.957 1.00 95.06 102 GLY A CA 1
ATOM 804 C C . GLY A 1 102 ? -2.896 4.057 10.002 1.00 95.06 102 GLY A C 1
ATOM 805 O O . GLY A 1 102 ? -3.663 3.115 9.812 1.00 95.06 102 GLY A O 1
ATOM 806 N N . ALA A 1 103 ? -2.150 4.164 11.103 1.00 96.06 103 ALA A N 1
ATOM 807 C CA . ALA A 1 103 ? -2.178 3.201 12.200 1.00 96.06 103 ALA A CA 1
ATOM 808 C C . ALA A 1 103 ? -3.490 3.272 12.988 1.00 96.06 103 ALA A C 1
ATOM 810 O O . ALA A 1 103 ? -4.183 2.261 13.106 1.00 96.06 103 ALA A O 1
ATOM 811 N N . LEU A 1 104 ? -3.876 4.480 13.403 1.00 97.00 104 LEU A N 1
ATOM 812 C CA . LEU A 1 104 ? -5.161 4.776 14.030 1.00 97.00 104 LEU A CA 1
ATOM 813 C C . LEU A 1 104 ? -6.309 4.306 13.136 1.00 97.00 104 LEU A C 1
ATOM 815 O O . LEU A 1 104 ? -7.132 3.504 13.565 1.00 97.00 104 LEU A O 1
ATOM 819 N N . PHE A 1 105 ? -6.314 4.714 11.862 1.00 98.38 105 PHE A N 1
ATOM 820 C CA . PHE A 1 105 ? -7.351 4.308 10.912 1.00 98.38 105 PHE A CA 1
ATOM 821 C C . PHE A 1 105 ? -7.470 2.783 10.797 1.00 98.38 105 PHE A C 1
ATOM 823 O O . PHE A 1 105 ? -8.576 2.245 10.816 1.00 98.38 105 PHE A O 1
ATOM 830 N N . THR A 1 106 ? -6.337 2.079 10.719 1.00 97.44 106 THR A N 1
ATOM 831 C CA . THR A 1 106 ? -6.313 0.610 10.675 1.00 97.44 106 THR A CA 1
ATOM 832 C C . THR A 1 106 ? -6.918 0.005 11.942 1.00 97.44 106 THR A C 1
ATOM 834 O O . THR A 1 106 ? -7.691 -0.943 11.842 1.00 97.44 106 THR A O 1
ATOM 837 N N . ALA A 1 107 ? -6.617 0.563 13.117 1.00 96.94 107 ALA A N 1
ATOM 838 C CA . ALA A 1 107 ? -7.146 0.095 14.395 1.00 96.94 107 ALA A CA 1
ATOM 839 C C . ALA A 1 107 ? -8.664 0.288 14.499 1.00 96.94 107 ALA A C 1
ATOM 841 O O . ALA A 1 107 ? -9.381 -0.669 14.782 1.00 96.94 107 ALA A O 1
ATOM 842 N N . PHE A 1 108 ? -9.161 1.491 14.193 1.00 98.19 108 PHE A N 1
ATOM 843 C CA . PHE A 1 108 ? -10.597 1.779 14.200 1.00 98.19 108 PHE A CA 1
ATOM 844 C C . PHE A 1 108 ? -11.355 0.856 13.244 1.00 98.19 108 PHE A C 1
ATOM 846 O O . PHE A 1 108 ? -12.325 0.224 13.646 1.00 98.19 108 PHE A O 1
ATOM 853 N N . GLN A 1 109 ? -10.882 0.713 12.003 1.00 98.44 109 GLN A N 1
ATOM 854 C CA . GLN A 1 109 ? -11.538 -0.143 11.007 1.00 98.44 109 GLN A CA 1
ATOM 855 C C . GLN A 1 109 ? -11.464 -1.643 11.332 1.00 98.44 109 GLN A C 1
ATOM 857 O O . GLN A 1 109 ? -12.271 -2.407 10.811 1.00 98.44 109 GLN A O 1
ATOM 862 N N . ALA A 1 110 ? -10.491 -2.080 12.136 1.00 97.38 110 ALA A N 1
ATOM 863 C CA . ALA A 1 110 ? -10.343 -3.483 12.513 1.00 97.38 110 ALA A CA 1
ATOM 864 C C . ALA A 1 110 ? -11.159 -3.874 13.754 1.00 97.38 110 ALA A C 1
ATOM 866 O O . ALA A 1 110 ? -11.490 -5.049 13.901 1.00 97.38 110 ALA A O 1
ATOM 867 N N . LEU A 1 111 ? -11.427 -2.928 14.661 1.00 95.50 111 LEU A N 1
ATOM 868 C CA . LEU A 1 111 ? -11.938 -3.225 16.004 1.00 95.50 111 LEU A CA 1
ATOM 869 C C . LEU A 1 111 ? -13.341 -2.695 16.279 1.00 95.50 111 LEU A C 1
ATOM 871 O O . LEU A 1 111 ? -14.030 -3.271 17.118 1.00 95.50 111 LEU A O 1
ATOM 875 N N . VAL A 1 112 ? -13.723 -1.589 15.640 1.00 98.06 112 VAL A N 1
ATOM 876 C CA . VAL A 1 112 ? -14.985 -0.892 15.903 1.00 98.06 112 VAL A CA 1
ATOM 877 C C . VAL A 1 112 ? -16.027 -1.331 14.885 1.00 98.06 112 VAL A C 1
ATOM 879 O O . VAL A 1 112 ? -15.786 -1.275 13.678 1.00 98.06 112 VAL A O 1
ATOM 882 N N . GLU A 1 113 ? -17.191 -1.741 15.379 1.00 96.31 113 GLU A N 1
ATOM 883 C CA . GLU A 1 113 ? -18.366 -2.057 14.573 1.00 96.31 113 GLU A CA 1
ATOM 884 C C . GLU A 1 113 ? -19.538 -1.097 14.852 1.00 96.31 113 GLU A C 1
ATOM 886 O O . GLU A 1 113 ? -19.506 -0.244 15.740 1.00 96.31 113 GLU A O 1
ATOM 891 N N . GLU A 1 114 ? -20.606 -1.245 14.065 1.00 98.00 114 GLU A N 1
ATOM 892 C CA . GLU A 1 114 ? -21.851 -0.494 14.232 1.00 98.00 114 GLU A CA 1
ATOM 893 C C . GLU A 1 114 ? -22.442 -0.694 15.636 1.00 98.00 114 GLU A C 1
ATOM 895 O O . GLU A 1 114 ? -22.832 -1.802 16.012 1.00 98.00 114 GLU A O 1
ATOM 900 N N . GLY A 1 115 ? -22.571 0.404 16.384 1.00 94.38 115 GLY A N 1
ATOM 901 C CA . GLY A 1 115 ? -23.142 0.417 17.733 1.00 94.38 115 GLY A CA 1
ATOM 902 C C . GLY A 1 115 ? -22.137 0.235 18.874 1.00 94.38 115 GLY A C 1
ATOM 903 O O . GLY A 1 115 ? -22.545 0.320 20.033 1.00 94.38 115 GLY A O 1
ATOM 904 N N . ASP A 1 116 ? -20.854 0.020 18.577 1.00 98.56 116 ASP A N 1
ATOM 905 C CA . ASP A 1 116 ? -19.794 0.048 19.587 1.00 98.56 116 ASP A CA 1
ATOM 906 C C . ASP A 1 116 ? -19.560 1.476 20.098 1.00 98.56 116 ASP A C 1
ATOM 908 O O . ASP A 1 116 ? -19.605 2.440 19.338 1.00 98.56 116 ASP A O 1
ATOM 912 N N . GLU A 1 117 ? -19.251 1.626 21.381 1.00 98.88 117 GLU A N 1
ATOM 913 C CA . GLU A 1 117 ? -18.835 2.895 21.979 1.00 98.88 117 GLU A CA 1
ATOM 914 C C . GLU A 1 117 ? -17.304 2.989 22.041 1.00 98.88 117 GLU A C 1
ATOM 916 O O . GLU A 1 117 ? -16.627 2.037 22.444 1.00 98.88 117 GLU A O 1
ATOM 921 N N . VAL A 1 118 ? -16.751 4.153 21.694 1.00 98.81 118 VAL A N 1
ATOM 922 C CA . VAL A 1 118 ? -15.320 4.447 21.853 1.00 98.81 118 VAL A CA 1
ATOM 923 C C . VAL A 1 118 ? -15.140 5.633 22.785 1.00 98.81 118 VAL A C 1
ATOM 925 O O . VAL A 1 118 ? -15.612 6.732 22.492 1.00 98.81 118 VAL A O 1
ATOM 928 N N . ILE A 1 119 ? -14.436 5.424 23.898 1.00 98.88 119 ILE A N 1
ATOM 929 C CA . ILE A 1 119 ? -14.146 6.489 24.857 1.00 98.88 119 ILE A CA 1
ATOM 930 C C . ILE A 1 119 ? -13.002 7.360 24.329 1.00 98.88 119 ILE A C 1
ATOM 932 O O . ILE A 1 119 ? -11.913 6.858 24.046 1.00 98.88 119 ILE A O 1
ATOM 936 N N . ILE A 1 120 ? -13.241 8.668 24.235 1.00 98.88 120 ILE A N 1
ATOM 937 C CA . ILE A 1 120 ? -12.277 9.672 23.768 1.00 98.88 120 ILE A CA 1
ATOM 938 C C . ILE A 1 120 ? -12.063 10.712 24.875 1.00 98.88 120 ILE A C 1
ATOM 940 O O . ILE A 1 120 ? -13.021 11.284 25.399 1.00 98.88 120 ILE A O 1
ATOM 944 N N . ILE A 1 121 ? -10.801 10.949 25.239 1.00 98.81 121 ILE A N 1
ATOM 945 C CA . ILE A 1 121 ? -10.421 11.905 26.287 1.00 98.81 121 ILE A CA 1
ATOM 946 C C . ILE A 1 121 ? -10.240 13.298 25.669 1.00 98.81 121 ILE A C 1
ATOM 948 O O . ILE A 1 121 ? -9.363 13.490 24.832 1.00 98.81 121 ILE A O 1
ATOM 952 N N . GLU A 1 122 ? -11.040 14.276 26.090 1.00 98.69 122 GLU A N 1
ATOM 953 C CA . GLU A 1 122 ? -10.941 15.661 25.627 1.00 98.69 122 GLU A CA 1
ATOM 954 C C . GLU A 1 122 ? -9.914 16.474 26.437 1.00 98.69 122 GLU A C 1
ATOM 956 O O . GLU A 1 122 ? -9.870 16.354 27.666 1.00 98.69 122 GLU A O 1
ATOM 961 N N . PRO A 1 123 ? -9.161 17.383 25.788 1.00 98.25 123 PRO A N 1
ATOM 962 C CA . PRO A 1 123 ? -9.105 17.596 24.339 1.00 98.25 123 PRO A CA 1
ATOM 963 C C . PRO A 1 123 ? -8.312 16.486 23.631 1.00 98.25 123 PRO A C 1
ATOM 965 O O . PRO A 1 123 ? -7.303 15.991 24.138 1.00 98.25 123 PRO A O 1
ATOM 968 N N . PHE A 1 124 ? -8.783 16.115 22.444 1.00 98.25 124 PHE A N 1
ATOM 969 C CA . PHE A 1 124 ? -8.255 15.004 21.661 1.00 98.25 124 PHE A CA 1
ATOM 970 C C . PHE A 1 124 ? -7.641 15.479 20.347 1.00 98.25 124 PHE A C 1
ATOM 972 O O . PHE A 1 124 ? -8.000 16.533 19.821 1.00 98.25 124 PHE A O 1
ATOM 979 N N . PHE A 1 125 ? -6.754 14.656 19.792 1.00 97.38 125 PHE A N 1
ATOM 980 C CA . PHE A 1 125 ? -6.324 14.805 18.412 1.00 97.38 125 PHE A CA 1
ATOM 981 C C . PHE A 1 125 ? -7.502 14.513 17.479 1.00 97.38 125 PHE A C 1
ATOM 983 O O . PHE A 1 125 ? -8.122 13.452 17.562 1.00 97.38 125 PHE A O 1
ATOM 990 N N . ASP A 1 126 ? -7.824 15.470 16.614 1.00 96.00 126 ASP A N 1
ATOM 991 C CA . ASP A 1 126 ? -9.142 15.647 15.999 1.00 96.00 126 ASP A CA 1
ATOM 992 C C . ASP A 1 126 ? -9.653 14.428 15.224 1.00 96.00 126 ASP A C 1
ATOM 994 O O . ASP A 1 126 ? -10.859 14.207 15.152 1.00 96.00 126 ASP A O 1
ATOM 998 N N . CYS A 1 127 ? -8.758 13.594 14.693 1.00 97.62 127 CYS A N 1
ATOM 999 C CA . CYS A 1 127 ? -9.139 12.482 13.833 1.00 97.62 127 CYS A CA 1
ATOM 1000 C C . CYS A 1 127 ? -9.801 11.295 14.559 1.00 97.62 127 CYS A C 1
ATOM 1002 O O . CYS A 1 127 ? -10.431 10.467 13.896 1.00 97.62 127 CYS A O 1
ATOM 1004 N N . TYR A 1 128 ? -9.718 11.201 15.892 1.00 98.50 128 TYR A N 1
ATOM 1005 C CA . TYR A 1 128 ? -10.289 10.069 16.639 1.00 98.50 128 TYR A CA 1
ATOM 1006 C C . TYR A 1 128 ? -11.817 9.981 16.505 1.00 98.50 128 TYR A C 1
ATOM 1008 O O . TYR A 1 128 ? -12.370 8.892 16.322 1.00 98.50 128 TYR A O 1
ATOM 1016 N N . GLU A 1 129 ? -12.507 11.122 16.556 1.00 98.56 129 GLU A N 1
ATOM 1017 C CA . GLU A 1 129 ? -13.963 11.200 16.410 1.00 98.56 129 GLU A CA 1
ATOM 1018 C C . GLU A 1 129 ? -14.437 10.762 15.009 1.00 98.56 129 GLU A C 1
ATOM 1020 O O . GLU A 1 129 ? -15.207 9.799 14.922 1.00 98.56 129 GLU A O 1
ATOM 1025 N N . PRO A 1 130 ? -13.981 11.370 13.894 1.00 98.38 130 PRO A N 1
ATOM 1026 C CA . PRO A 1 130 ? -14.433 10.977 12.566 1.00 98.38 130 PRO A CA 1
ATOM 1027 C C . PRO A 1 130 ? -14.023 9.546 12.194 1.00 98.38 130 PRO A C 1
ATOM 1029 O O . PRO A 1 130 ? -14.777 8.876 11.490 1.00 98.38 130 PRO A O 1
ATOM 1032 N N . MET A 1 131 ? -12.885 9.030 12.681 1.00 98.62 131 MET A N 1
ATOM 1033 C CA . MET A 1 131 ? -12.519 7.620 12.471 1.00 98.62 131 MET A CA 1
ATOM 1034 C C . MET A 1 131 ? -13.460 6.657 13.205 1.00 98.62 131 MET A C 1
ATOM 1036 O O . MET A 1 131 ? -13.835 5.630 12.634 1.00 98.62 131 MET A O 1
ATOM 1040 N N . THR A 1 132 ? -13.889 7.008 14.422 1.00 98.69 132 THR A N 1
ATOM 1041 C CA . THR A 1 132 ? -14.910 6.259 15.171 1.00 98.69 132 THR A CA 1
ATOM 1042 C C . THR A 1 132 ? -16.236 6.244 14.409 1.00 98.69 132 THR A C 1
ATOM 1044 O O . THR A 1 132 ? -16.789 5.174 14.150 1.00 98.69 132 THR A O 1
ATOM 1047 N N . LEU A 1 133 ? -16.712 7.416 13.971 1.00 98.50 133 LEU A N 1
ATOM 1048 C CA . LEU A 1 133 ? -17.961 7.555 13.213 1.00 98.50 133 LEU A CA 1
ATOM 1049 C C . LEU A 1 133 ? -17.918 6.792 11.881 1.00 98.50 133 LEU A C 1
ATOM 1051 O O . LEU A 1 133 ? -18.881 6.119 11.512 1.00 98.50 133 LEU A O 1
ATOM 1055 N N . MET A 1 134 ? -16.792 6.847 11.165 1.00 98.50 134 MET A N 1
ATOM 1056 C CA . MET A 1 134 ? -16.618 6.145 9.890 1.00 98.50 134 MET A CA 1
ATOM 1057 C C . MET A 1 134 ? -16.666 4.617 10.037 1.00 98.50 134 MET A C 1
ATOM 1059 O O . MET A 1 134 ? -17.042 3.924 9.087 1.00 98.50 134 MET A O 1
ATOM 1063 N N . ALA A 1 135 ? -16.280 4.087 11.199 1.00 98.38 135 ALA A N 1
ATOM 1064 C CA . ALA A 1 135 ? -16.377 2.666 11.527 1.00 98.38 135 ALA A CA 1
ATOM 1065 C C . ALA A 1 135 ? -17.784 2.238 12.005 1.00 98.38 135 ALA A C 1
ATOM 1067 O O . ALA A 1 135 ? -18.033 1.047 12.156 1.00 98.38 135 ALA A O 1
ATOM 1068 N N . GLY A 1 136 ? -18.714 3.184 12.195 1.00 97.94 136 GLY A N 1
ATOM 1069 C CA . GLY A 1 136 ? -20.056 2.926 12.736 1.00 97.94 136 GLY A CA 1
ATOM 1070 C C . GLY A 1 136 ? -20.145 3.024 14.265 1.00 97.94 136 GLY A C 1
ATOM 1071 O O . GLY A 1 136 ? -21.206 2.771 14.837 1.00 97.94 136 GLY A O 1
ATOM 1072 N N . GLY A 1 137 ? -19.052 3.403 14.929 1.00 98.38 137 GLY A N 1
ATOM 1073 C CA . GLY A 1 137 ? -19.005 3.556 16.376 1.00 98.38 137 GLY A CA 1
ATOM 1074 C C . GLY A 1 137 ? -19.618 4.867 16.873 1.00 98.38 137 GLY A C 1
ATOM 1075 O O . GLY A 1 137 ? -19.829 5.829 16.129 1.00 98.38 137 GLY A O 1
ATOM 1076 N N . HIS A 1 138 ? -19.853 4.915 18.179 1.00 98.62 138 HIS A N 1
ATOM 1077 C CA . HIS A 1 138 ? -20.362 6.059 18.919 1.00 98.62 138 HIS A CA 1
ATOM 1078 C C . HIS A 1 138 ? -19.259 6.654 19.809 1.00 98.62 138 HIS A C 1
ATOM 1080 O O . HIS A 1 138 ? -18.851 6.020 20.785 1.00 98.62 138 HIS A O 1
ATOM 1086 N N . PRO A 1 139 ? -18.772 7.870 19.506 1.00 98.75 139 PRO A N 1
ATOM 1087 C CA . PRO A 1 139 ? -17.845 8.583 20.378 1.00 98.75 139 PRO A CA 1
ATOM 1088 C C . PRO A 1 139 ? -18.475 8.875 21.747 1.00 98.75 139 PRO A C 1
ATOM 1090 O O . PRO A 1 139 ? -19.562 9.451 21.834 1.00 98.75 139 PRO A O 1
ATOM 1093 N N . VAL A 1 140 ? -17.780 8.506 22.823 1.00 98.88 140 VAL A N 1
ATOM 1094 C CA . VAL A 1 140 ? -18.157 8.800 24.210 1.00 98.88 140 VAL A CA 1
ATOM 1095 C C . VAL A 1 140 ? -17.063 9.648 24.847 1.00 98.88 140 VAL A C 1
ATOM 1097 O O . VAL A 1 140 ? -15.963 9.178 25.122 1.00 98.88 140 VAL A O 1
ATOM 1100 N N . PHE A 1 141 ? -17.363 10.915 25.105 1.00 98.81 141 PHE A N 1
ATOM 1101 C CA . PHE A 1 141 ? -16.359 11.870 25.569 1.00 98.81 141 PHE A CA 1
ATOM 1102 C C . PHE A 1 141 ? -16.221 11.899 27.097 1.00 98.81 141 PHE A C 1
ATOM 1104 O O . PHE A 1 141 ? -17.220 11.840 27.832 1.00 98.81 141 PHE A O 1
ATOM 1111 N N . VAL A 1 142 ? -14.979 12.032 27.568 1.00 98.56 142 VAL A N 1
ATOM 1112 C CA . VAL A 1 142 ? -14.613 12.365 28.955 1.00 98.56 142 VAL A CA 1
ATOM 1113 C C . VAL A 1 142 ? -13.633 13.531 28.951 1.00 98.56 142 VAL A C 1
ATOM 1115 O O . VAL A 1 142 ? -12.630 13.490 28.247 1.00 98.56 142 VAL A O 1
ATOM 1118 N N . THR A 1 143 ? -13.905 14.573 29.732 1.00 98.50 143 THR A N 1
ATOM 1119 C CA . THR A 1 143 ? -13.141 15.823 29.651 1.00 98.50 143 THR A CA 1
ATOM 1120 C C . THR A 1 143 ? -12.078 15.902 30.743 1.00 98.50 143 THR A C 1
ATOM 1122 O O . THR A 1 143 ? -12.389 15.787 31.931 1.00 98.50 143 THR A O 1
ATOM 1125 N N . LEU A 1 144 ? -10.822 16.159 30.365 1.00 97.94 144 LEU A N 1
ATOM 1126 C CA . LEU A 1 144 ? -9.791 16.562 31.319 1.00 97.94 144 LEU A CA 1
ATOM 1127 C C . LEU A 1 144 ? -10.165 17.913 31.935 1.00 97.94 144 LEU A C 1
ATOM 1129 O O . LEU A 1 144 ? -10.403 18.892 31.228 1.00 97.94 144 LEU A O 1
ATOM 1133 N N . LYS A 1 145 ? -10.201 17.980 33.266 1.00 96.06 145 LYS A N 1
ATOM 1134 C CA . LYS A 1 145 ? -10.588 19.190 33.998 1.00 96.06 145 LYS A CA 1
ATOM 1135 C C . LYS A 1 145 ? -9.348 19.972 34.415 1.00 96.06 145 LYS A C 1
ATOM 1137 O O . LYS A 1 145 ? -8.547 19.427 35.178 1.00 96.06 145 LYS A O 1
ATOM 1142 N N . PRO A 1 146 ? -9.192 21.237 33.987 1.00 92.25 146 PRO A N 1
ATOM 1143 C CA . PRO A 1 146 ? -8.125 22.092 34.490 1.00 92.25 146 PRO A CA 1
ATOM 1144 C C . PRO A 1 146 ? -8.192 22.182 36.019 1.00 92.25 146 PRO A C 1
ATOM 1146 O O . PRO A 1 146 ? -9.249 22.466 36.592 1.00 92.25 146 PRO A O 1
ATOM 1149 N N . GLY A 1 147 ? -7.074 21.893 36.679 1.00 84.81 147 GLY A N 1
ATOM 1150 C CA . GLY A 1 147 ? -6.946 22.013 38.126 1.00 84.81 147 GLY A CA 1
ATOM 1151 C C . GLY A 1 147 ? -6.902 23.476 38.586 1.00 84.81 147 GLY A C 1
ATOM 1152 O O . GLY A 1 147 ? -6.718 24.387 37.781 1.00 84.81 147 GLY A O 1
ATOM 1153 N N . PRO A 1 148 ? -7.069 23.735 39.893 1.00 81.25 148 PRO A N 1
ATOM 1154 C CA . PRO A 1 148 ? -6.951 25.083 40.430 1.00 81.25 148 PRO A CA 1
ATOM 1155 C C . PRO A 1 148 ? -5.509 25.595 40.313 1.00 81.25 148 PRO A C 1
ATOM 1157 O O . PRO A 1 148 ? -4.587 25.011 40.882 1.00 81.25 148 PRO A O 1
ATOM 1160 N N . THR A 1 149 ? -5.329 26.726 39.638 1.00 77.69 149 THR A N 1
ATOM 1161 C CA . THR A 1 149 ? -4.077 27.490 39.618 1.00 77.69 149 THR A CA 1
ATOM 1162 C C . THR A 1 149 ? -4.060 28.546 40.719 1.00 77.69 149 THR A C 1
ATOM 1164 O O . THR A 1 149 ? -5.096 29.089 41.106 1.00 77.69 149 THR A O 1
ATOM 1167 N N . ARG A 1 150 ? -2.875 28.834 41.269 1.00 77.06 150 ARG A N 1
ATOM 1168 C CA . ARG A 1 150 ? -2.693 29.967 42.187 1.00 77.06 150 ARG A CA 1
ATOM 1169 C C . ARG A 1 150 ? -2.619 31.261 41.384 1.00 77.06 150 ARG A C 1
ATOM 1171 O O . ARG A 1 150 ? -2.003 31.288 40.321 1.00 77.06 150 ARG A O 1
ATOM 1178 N N . ASP A 1 151 ? -3.201 32.335 41.917 1.00 77.81 151 ASP A N 1
ATOM 1179 C CA . ASP A 1 151 ? -3.172 33.653 41.276 1.00 77.81 151 ASP A CA 1
ATOM 1180 C C . ASP A 1 151 ? -1.730 34.069 40.931 1.00 77.81 151 ASP A C 1
ATOM 1182 O O . ASP A 1 151 ? -0.889 34.240 41.816 1.00 77.81 151 ASP A O 1
ATOM 1186 N N . GLY A 1 152 ? -1.459 34.254 39.636 1.00 76.81 152 GLY A N 1
ATOM 1187 C CA . GLY A 1 152 ? -0.168 34.716 39.119 1.00 76.81 152 GLY A CA 1
ATOM 1188 C C . GLY A 1 152 ? 0.839 33.624 38.735 1.00 76.81 152 GLY A C 1
ATOM 1189 O O . GLY A 1 152 ? 1.899 33.974 38.218 1.00 76.81 152 GLY A O 1
ATOM 1190 N N . GLU A 1 153 ? 0.534 32.336 38.933 1.00 85.19 153 GLU A N 1
ATOM 1191 C CA . GLU A 1 153 ? 1.351 31.220 38.428 1.00 85.19 153 GLU A CA 1
ATOM 1192 C C . GLU A 1 153 ? 0.842 30.742 37.054 1.00 85.19 153 GLU A C 1
ATOM 1194 O O . GLU A 1 153 ? -0.363 30.720 36.796 1.00 85.19 153 GLU A O 1
ATOM 1199 N N . LEU A 1 154 ? 1.764 30.374 36.154 1.00 84.38 154 LEU A N 1
ATOM 1200 C CA . LEU A 1 154 ? 1.411 29.704 34.898 1.00 84.38 154 LEU A CA 1
ATOM 1201 C C . LEU A 1 154 ? 0.880 28.299 35.210 1.00 84.38 154 LEU A C 1
ATOM 1203 O O . LEU A 1 154 ? 1.434 27.607 36.065 1.00 84.38 154 LEU A O 1
ATOM 1207 N N . ASP A 1 155 ? -0.183 27.884 34.519 1.00 87.19 155 ASP A N 1
ATOM 1208 C CA . ASP A 1 155 ? -0.719 26.529 34.665 1.00 87.19 155 ASP A CA 1
ATOM 1209 C C . ASP A 1 155 ? 0.246 25.482 34.087 1.00 87.19 155 ASP A C 1
ATOM 1211 O O . ASP A 1 155 ? 1.085 25.782 33.236 1.00 87.19 155 ASP A O 1
ATOM 1215 N N . SER A 1 156 ? 0.100 24.237 34.532 1.00 91.56 156 SER A N 1
ATOM 1216 C CA . SER A 1 156 ? 0.825 23.087 34.004 1.00 91.56 156 SER A CA 1
ATOM 1217 C C . SER A 1 156 ? -0.153 22.082 33.413 1.00 91.56 156 SER A C 1
ATOM 1219 O O . SER A 1 156 ? -1.210 21.814 33.984 1.00 91.56 156 SER A O 1
ATOM 1221 N N . SER A 1 157 ? 0.229 21.450 32.305 1.00 95.25 157 SER A N 1
ATOM 1222 C CA . SER A 1 157 ? -0.544 20.361 31.698 1.00 95.25 157 SER A CA 1
ATOM 1223 C C . SER A 1 157 ? -0.779 19.190 32.664 1.00 95.25 157 SER A C 1
ATOM 1225 O O . SER A 1 157 ? -1.778 18.480 32.550 1.00 95.25 157 SER A O 1
ATOM 1227 N N . SER A 1 158 ? 0.083 19.009 33.671 1.00 94.06 158 SER A N 1
ATOM 1228 C CA . SER A 1 158 ? -0.089 17.995 34.719 1.00 94.06 158 SER A CA 1
ATOM 1229 C C . SER A 1 158 ? -1.275 18.273 35.651 1.00 94.06 158 SER A C 1
ATOM 1231 O O . SER A 1 158 ? -1.838 17.330 36.209 1.00 94.06 158 SER A O 1
ATOM 1233 N N . ASN A 1 159 ? -1.711 19.533 35.776 1.00 93.31 159 ASN A N 1
ATOM 1234 C CA . ASN A 1 159 ? -2.860 19.914 36.600 1.00 93.31 159 ASN A CA 1
ATOM 1235 C C . ASN A 1 159 ? -4.199 19.538 35.966 1.00 93.31 159 ASN A C 1
ATOM 1237 O O . ASN A 1 159 ? -5.209 19.548 36.665 1.00 93.31 159 ASN A O 1
ATOM 1241 N N . TRP A 1 160 ? -4.229 19.210 34.674 1.00 95.88 160 TRP A N 1
ATOM 1242 C CA . TRP A 1 160 ? -5.437 18.769 33.987 1.00 95.88 160 TRP A CA 1
ATOM 1243 C C . TRP A 1 160 ? -5.770 17.344 34.431 1.00 95.88 160 TRP A C 1
ATOM 1245 O O . TRP A 1 160 ? -5.070 16.396 34.075 1.00 95.88 160 TRP A O 1
ATOM 1255 N N . GLN A 1 161 ? -6.799 17.207 35.265 1.00 95.56 161 GLN A N 1
ATOM 1256 C CA . GLN A 1 161 ? -7.154 15.959 35.937 1.00 95.56 161 GLN A CA 1
ATOM 1257 C C . GLN A 1 161 ? -8.153 15.147 35.117 1.00 95.56 161 GLN A C 1
ATOM 1259 O O . GLN A 1 161 ? -9.163 15.679 34.650 1.00 95.56 161 GLN A O 1
ATOM 1264 N N . LEU A 1 162 ? -7.916 13.839 35.030 1.00 97.00 162 LEU A N 1
ATOM 1265 C CA . LEU A 1 162 ? -8.915 12.873 34.587 1.00 97.00 162 LEU A CA 1
ATOM 1266 C C . LEU A 1 162 ? -9.712 12.389 35.804 1.00 97.00 162 LEU A C 1
ATOM 1268 O O . LEU A 1 162 ? -9.191 11.642 36.631 1.00 97.00 162 LEU A O 1
ATOM 1272 N N . ASP A 1 163 ? -10.961 12.841 35.943 1.00 97.19 163 ASP A N 1
ATOM 1273 C CA . ASP A 1 163 ? -11.790 12.483 37.099 1.00 97.19 163 ASP A CA 1
ATOM 1274 C C . ASP A 1 163 ? -12.123 10.975 37.091 1.00 97.19 163 ASP A C 1
ATOM 1276 O O . ASP A 1 163 ? -12.751 10.497 36.140 1.00 97.19 163 ASP A O 1
ATOM 1280 N N . PRO A 1 164 ? -11.758 10.209 38.141 1.00 97.12 164 PRO A N 1
ATOM 1281 C CA . PRO A 1 164 ? -11.972 8.763 38.153 1.00 97.12 164 PRO A CA 1
ATOM 1282 C C . PRO A 1 164 ? -13.443 8.347 38.108 1.00 97.12 164 PRO A C 1
ATOM 1284 O O . PRO A 1 164 ? -13.774 7.314 37.529 1.00 97.12 164 PRO A O 1
ATOM 1287 N N . THR A 1 165 ? -14.330 9.137 38.719 1.00 97.88 165 THR A N 1
ATOM 1288 C CA . THR A 1 165 ? -15.766 8.827 38.774 1.00 97.88 165 THR A CA 1
ATOM 1289 C C . THR A 1 165 ? -16.408 9.085 37.420 1.00 97.88 165 THR A C 1
ATOM 1291 O O . THR A 1 165 ? -17.205 8.281 36.940 1.00 97.88 165 THR A O 1
ATOM 1294 N N . GLU A 1 166 ? -16.039 10.195 36.784 1.00 97.88 166 GLU A N 1
ATOM 1295 C CA . GLU A 1 166 ? -16.502 10.542 35.452 1.00 97.88 166 GLU A CA 1
ATOM 1296 C C . GLU A 1 166 ? -16.013 9.528 34.424 1.00 97.88 166 GLU A C 1
ATOM 1298 O O . GLU A 1 166 ? -16.837 9.007 33.676 1.00 97.88 166 GLU A O 1
ATOM 1303 N N . LEU A 1 167 ? -14.721 9.186 34.435 1.00 98.38 167 LEU A N 1
ATOM 1304 C CA . LEU A 1 167 ? -14.165 8.180 33.535 1.00 98.38 167 LEU A CA 1
ATOM 1305 C C . LEU A 1 167 ? -14.885 6.837 33.697 1.00 98.38 167 LEU A C 1
ATOM 1307 O O . LEU A 1 167 ? -15.371 6.293 32.710 1.00 98.38 167 LEU A O 1
ATOM 1311 N N . ALA A 1 168 ? -15.026 6.337 34.929 1.00 98.25 168 ALA A N 1
ATOM 1312 C CA . ALA A 1 168 ? -15.724 5.079 35.194 1.00 98.25 168 ALA A CA 1
ATOM 1313 C C . ALA A 1 168 ? -17.182 5.098 34.700 1.00 98.25 168 ALA A C 1
ATOM 1315 O O . ALA A 1 168 ? -17.679 4.084 34.219 1.00 98.25 168 ALA A O 1
ATOM 1316 N N . SER A 1 169 ? -17.860 6.251 34.761 1.00 98.38 169 SER A N 1
ATOM 1317 C CA . SER A 1 169 ? -19.238 6.390 34.271 1.00 98.38 169 SER A CA 1
ATOM 1318 C C . SER A 1 169 ? -19.385 6.279 32.748 1.00 98.38 169 SER A C 1
ATOM 1320 O O . SER A 1 169 ? -20.505 6.100 32.271 1.00 98.38 169 SER A O 1
ATOM 1322 N N . LYS A 1 170 ? -18.286 6.392 31.986 1.00 98.62 170 LYS A N 1
ATOM 1323 C CA . LYS A 1 170 ? -18.288 6.258 30.520 1.00 98.62 170 LYS A CA 1
ATOM 1324 C C . LYS A 1 170 ? -18.159 4.819 30.039 1.00 98.62 170 LYS A C 1
ATOM 1326 O O . LYS A 1 170 ? -18.448 4.559 28.879 1.00 98.62 170 LYS A O 1
ATOM 1331 N N . PHE A 1 171 ? -17.741 3.900 30.907 1.00 98.44 171 PHE A N 1
ATOM 1332 C CA . PHE A 1 171 ? -17.658 2.488 30.564 1.00 98.44 171 PHE A CA 1
ATOM 1333 C C . PHE A 1 171 ? -19.042 1.838 30.654 1.00 98.44 171 PHE A C 1
ATOM 1335 O O . PHE A 1 171 ? -19.701 1.857 31.696 1.00 98.44 171 PHE A O 1
ATOM 1342 N N . THR A 1 172 ? -19.468 1.219 29.560 1.00 98.12 172 THR A N 1
ATOM 1343 C CA . THR A 1 172 ? -20.733 0.491 29.430 1.00 98.12 172 THR A CA 1
ATOM 1344 C C . THR A 1 172 ? -20.478 -0.917 28.882 1.00 98.12 172 THR A C 1
ATOM 1346 O O . THR A 1 172 ? -19.339 -1.314 28.645 1.00 98.12 172 THR A O 1
ATOM 1349 N N . SER A 1 173 ? -21.539 -1.701 28.673 1.00 97.50 173 SER A N 1
ATOM 1350 C CA . SER A 1 173 ? -21.446 -2.981 27.956 1.00 97.50 173 SER A CA 1
ATOM 1351 C C . SER A 1 173 ? -21.215 -2.829 26.447 1.00 97.50 173 SER A C 1
ATOM 1353 O O . SER A 1 173 ? -20.982 -3.832 25.781 1.00 97.50 173 SER A O 1
ATOM 1355 N N . HIS A 1 174 ? -21.340 -1.613 25.909 1.00 98.12 174 HIS A N 1
ATOM 1356 C CA . HIS A 1 174 ? -21.091 -1.294 24.502 1.00 98.12 174 HIS A CA 1
ATOM 1357 C C . HIS A 1 174 ? -19.688 -0.728 24.268 1.00 98.12 174 HIS A C 1
ATOM 1359 O O . HIS A 1 174 ? -19.276 -0.595 23.120 1.00 98.12 174 HIS A O 1
ATOM 1365 N N . THR A 1 175 ? -18.940 -0.400 25.325 1.00 98.38 175 THR A N 1
ATOM 1366 C CA . THR A 1 175 ? -17.585 0.136 25.187 1.00 98.38 175 THR A CA 1
ATOM 1367 C C . THR A 1 175 ? -16.662 -0.903 24.563 1.00 98.38 175 THR A C 1
ATOM 1369 O O . THR A 1 175 ? -16.418 -1.959 25.138 1.00 98.38 175 THR A O 1
ATOM 1372 N N . LYS A 1 176 ? -16.135 -0.586 23.381 1.00 97.50 176 LYS A N 1
ATOM 1373 C CA . LYS A 1 176 ? -15.190 -1.425 22.641 1.00 97.50 176 LYS A CA 1
ATOM 1374 C C . LYS A 1 176 ? -13.749 -1.024 22.901 1.00 97.50 176 LYS A C 1
ATOM 1376 O O . LYS A 1 176 ? -12.886 -1.881 23.099 1.00 97.50 176 LYS A O 1
ATOM 1381 N N . ALA A 1 177 ? -13.494 0.280 22.867 1.00 97.56 177 ALA A N 1
ATOM 1382 C CA . ALA A 1 177 ? -12.154 0.826 22.968 1.00 97.56 177 ALA A CA 1
ATOM 1383 C C . ALA A 1 177 ? -12.122 2.137 23.759 1.00 97.56 177 ALA A C 1
ATOM 1385 O O . ALA A 1 177 ? -13.108 2.871 23.823 1.00 97.56 177 ALA A O 1
ATOM 1386 N N . LEU A 1 178 ? -10.956 2.441 24.321 1.00 98.31 178 LEU A N 1
ATOM 1387 C CA . LEU A 1 178 ? -10.594 3.754 24.839 1.00 98.31 178 LEU A CA 1
ATOM 1388 C C . LEU A 1 178 ? -9.353 4.246 24.093 1.00 98.31 178 LEU A C 1
ATOM 1390 O O . LEU A 1 178 ? -8.391 3.492 23.938 1.00 98.31 178 LEU A O 1
ATOM 1394 N N . ILE A 1 179 ? -9.367 5.506 23.654 1.00 98.00 179 ILE A N 1
ATOM 1395 C CA . ILE A 1 179 ? -8.207 6.154 23.032 1.00 98.00 179 ILE A CA 1
ATOM 1396 C C . ILE A 1 179 ? -7.451 6.957 24.088 1.00 98.00 179 ILE A C 1
ATOM 1398 O O . ILE A 1 179 ? -7.993 7.895 24.678 1.00 98.00 179 ILE A O 1
ATOM 1402 N N . LEU A 1 180 ? -6.190 6.600 24.310 1.00 97.81 180 LEU A N 1
ATOM 1403 C CA . LEU A 1 180 ? -5.273 7.308 25.194 1.00 97.81 180 LEU A CA 1
ATOM 1404 C C . LEU A 1 180 ? -4.192 7.970 24.344 1.00 97.81 180 LEU A C 1
ATOM 1406 O O . LEU A 1 180 ? -3.498 7.283 23.608 1.00 97.81 180 LEU A O 1
ATOM 1410 N N . ASN A 1 181 ? -4.004 9.282 24.472 1.00 98.25 181 ASN A N 1
ATOM 1411 C CA . ASN A 1 181 ? -2.905 9.985 23.814 1.00 98.25 181 ASN A CA 1
ATOM 1412 C C . ASN A 1 181 ? -1.977 10.609 24.856 1.00 98.25 181 ASN A C 1
ATOM 1414 O O . ASN A 1 181 ? -2.369 11.541 25.561 1.00 98.25 181 ASN A O 1
ATOM 1418 N N . THR A 1 182 ? -0.762 10.069 24.961 1.00 97.56 182 THR A N 1
ATOM 1419 C CA . THR A 1 182 ? 0.257 10.523 25.910 1.00 97.56 182 THR A CA 1
ATOM 1420 C C . THR A 1 182 ? 1.658 10.426 25.293 1.00 97.56 182 THR A C 1
ATOM 1422 O O . THR A 1 182 ? 2.054 9.343 24.870 1.00 97.56 182 THR A O 1
ATOM 1425 N N . PRO A 1 183 ? 2.441 11.521 25.257 1.00 98.25 183 PRO A N 1
ATOM 1426 C CA . PRO A 1 183 ? 2.059 12.896 25.594 1.00 98.25 183 PRO A CA 1
ATOM 1427 C C . PRO A 1 183 ? 0.913 13.446 24.723 1.00 98.25 183 PRO A C 1
ATOM 1429 O O . PRO A 1 183 ? 0.866 13.210 23.518 1.00 98.25 183 PRO A O 1
ATOM 1432 N N . ASN A 1 184 ? -0.027 14.159 25.350 1.00 98.50 184 ASN A N 1
ATOM 1433 C CA . ASN A 1 184 ? -1.258 14.623 24.707 1.00 98.50 184 ASN A CA 1
ATOM 1434 C C . ASN A 1 184 ? -1.014 15.797 23.745 1.00 98.50 184 ASN A C 1
ATOM 1436 O O . ASN A 1 184 ? -0.384 16.784 24.119 1.00 98.50 184 ASN A O 1
ATOM 1440 N N . ASN A 1 185 ? -1.618 15.742 22.561 1.00 97.00 185 ASN A N 1
ATOM 1441 C CA . ASN A 1 185 ? -1.870 16.898 21.702 1.00 97.00 185 ASN A CA 1
ATOM 1442 C C . ASN A 1 185 ? -3.364 17.263 21.815 1.00 97.00 185 ASN A C 1
ATOM 1444 O O . ASN A 1 185 ? -4.198 16.389 21.567 1.00 97.00 185 ASN A O 1
ATOM 1448 N N . PRO A 1 186 ? -3.730 18.506 22.196 1.00 96.50 186 PRO A N 1
ATOM 1449 C CA . PRO A 1 186 ? -2.901 19.723 22.200 1.00 96.50 186 PRO A CA 1
ATOM 1450 C C . PRO A 1 186 ? -2.312 20.170 23.546 1.00 96.50 186 PRO A C 1
ATOM 1452 O O . PRO A 1 186 ? -1.569 21.148 23.574 1.00 96.50 186 PRO A O 1
ATOM 1455 N N . VAL A 1 187 ? -2.633 19.526 24.671 1.00 96.75 187 VAL A N 1
ATOM 1456 C CA . VAL A 1 187 ? -2.338 20.087 26.012 1.00 96.75 187 VAL A CA 1
ATOM 1457 C C . VAL A 1 187 ? -0.875 19.914 26.424 1.00 96.75 187 VAL A C 1
ATOM 1459 O O . VAL A 1 187 ? -0.386 20.637 27.290 1.00 96.75 187 VAL A O 1
ATOM 1462 N N . GLY A 1 188 ? -0.162 18.945 25.851 1.00 97.12 188 GLY A N 1
ATOM 1463 C CA . GLY A 1 188 ? 1.183 18.565 26.286 1.00 97.12 188 GLY A CA 1
ATOM 1464 C C . GLY A 1 188 ? 1.187 17.839 27.635 1.00 97.12 188 GLY A C 1
ATOM 1465 O O . GLY A 1 188 ? 2.181 17.873 28.360 1.00 97.12 188 GLY A O 1
ATOM 1466 N N . LYS A 1 189 ? 0.062 17.228 28.032 1.00 98.25 189 LYS A N 1
ATOM 1467 C CA . LYS A 1 189 ? -0.024 16.436 29.267 1.00 98.25 189 LYS A CA 1
ATOM 1468 C C . LYS A 1 189 ? 0.705 15.108 29.078 1.00 98.25 189 LYS A C 1
ATOM 1470 O O . LYS A 1 189 ? 0.363 14.340 28.183 1.00 98.25 189 LYS A O 1
ATOM 1475 N N . VAL A 1 190 ? 1.656 14.821 29.962 1.00 98.19 190 VAL A N 1
ATOM 1476 C CA . VAL A 1 190 ? 2.240 13.485 30.132 1.00 98.19 190 VAL A CA 1
ATOM 1477 C C . VAL A 1 190 ? 1.455 12.784 31.235 1.00 98.19 190 VAL A C 1
ATOM 1479 O O . VAL A 1 190 ? 1.412 13.274 32.366 1.00 98.19 190 VAL A O 1
ATOM 1482 N N . PHE A 1 191 ? 0.785 11.680 30.908 1.00 97.50 191 PHE A N 1
ATOM 1483 C CA . PHE A 1 191 ? -0.038 10.962 31.878 1.00 97.50 191 PHE A CA 1
ATOM 1484 C C . PHE A 1 191 ? 0.834 10.311 32.949 1.00 97.50 191 PHE A C 1
ATOM 1486 O O . PHE A 1 191 ? 1.837 9.659 32.663 1.00 97.50 191 PHE A O 1
ATOM 1493 N N . SER A 1 192 ? 0.445 10.498 34.207 1.00 95.44 192 SER A N 1
ATOM 1494 C CA . SER A 1 192 ? 1.147 9.897 35.333 1.00 95.44 192 SER A CA 1
ATOM 1495 C C . SER A 1 192 ? 0.848 8.403 35.431 1.00 95.44 192 SER A C 1
ATOM 1497 O O . SER A 1 192 ? -0.225 7.936 35.052 1.00 95.44 192 SER A O 1
ATOM 1499 N N . LYS A 1 193 ? 1.759 7.648 36.051 1.00 92.31 193 LYS A N 1
ATOM 1500 C CA . LYS A 1 193 ? 1.552 6.218 36.318 1.00 92.31 193 LYS A CA 1
ATOM 1501 C C . LYS A 1 193 ? 0.220 5.926 37.027 1.00 92.31 193 LYS A C 1
ATOM 1503 O O . LYS A 1 193 ? -0.435 4.954 36.685 1.00 92.31 193 LYS A O 1
ATOM 1508 N N . ALA A 1 194 ? -0.198 6.775 37.968 1.00 93.31 194 ALA A N 1
ATOM 1509 C CA . ALA A 1 194 ? -1.465 6.605 38.680 1.00 93.31 194 ALA A CA 1
ATOM 1510 C C . ALA A 1 194 ? -2.690 6.769 37.758 1.00 93.31 194 ALA A C 1
ATOM 1512 O O . ALA A 1 194 ? -3.664 6.031 37.887 1.00 93.31 194 ALA A O 1
ATOM 1513 N N . GLU A 1 195 ? -2.641 7.706 36.808 1.00 96.00 195 GLU A N 1
ATOM 1514 C CA . GLU A 1 195 ? -3.700 7.876 35.804 1.00 96.00 195 GLU A CA 1
ATOM 1515 C C . GLU A 1 195 ? -3.719 6.708 34.808 1.00 96.00 195 GLU A C 1
ATOM 1517 O O . GLU A 1 195 ? -4.791 6.223 34.453 1.00 96.00 195 GLU A O 1
ATOM 1522 N N . LEU A 1 196 ? -2.547 6.205 34.406 1.00 95.44 196 LEU A N 1
ATOM 1523 C CA . LEU A 1 196 ? -2.440 5.021 33.547 1.00 95.44 196 LEU A CA 1
ATOM 1524 C C . LEU A 1 196 ? -2.962 3.758 34.245 1.00 95.44 196 LEU A C 1
ATOM 1526 O O . LEU A 1 196 ? -3.673 2.970 33.629 1.00 95.44 196 LEU A O 1
ATOM 1530 N N . GLU A 1 197 ? -2.669 3.578 35.535 1.00 91.44 197 GLU A N 1
ATOM 1531 C CA . GLU A 1 197 ? -3.200 2.475 36.349 1.00 91.44 197 GLU A CA 1
ATOM 1532 C C . GLU A 1 197 ? -4.726 2.550 36.488 1.00 91.44 197 GLU A C 1
ATOM 1534 O O . GLU A 1 197 ? -5.400 1.521 36.406 1.00 91.44 197 GLU A O 1
ATOM 1539 N N . LEU A 1 198 ? -5.288 3.756 36.634 1.00 94.81 198 LEU A N 1
ATOM 1540 C CA . LEU A 1 198 ? -6.734 3.973 36.609 1.00 94.81 198 LEU A CA 1
ATOM 1541 C C . LEU A 1 198 ? -7.337 3.522 35.269 1.00 94.81 198 LEU A C 1
ATOM 1543 O O . LEU A 1 198 ? -8.258 2.702 35.270 1.00 94.81 198 LEU A O 1
ATOM 1547 N N . VAL A 1 199 ? -6.803 4.004 34.141 1.00 95.88 199 VAL A N 1
ATOM 1548 C CA . VAL A 1 199 ? -7.276 3.626 32.796 1.00 95.88 199 VAL A CA 1
ATOM 1549 C C . VAL A 1 199 ? -7.163 2.116 32.585 1.00 95.88 199 VAL A C 1
ATOM 1551 O O . VAL A 1 199 ? -8.135 1.477 32.177 1.00 95.88 199 VAL A O 1
ATOM 1554 N N . ALA A 1 200 ? -6.014 1.528 32.925 1.00 91.38 200 ALA A N 1
ATOM 1555 C CA . ALA A 1 200 ? -5.771 0.096 32.797 1.00 91.38 200 ALA A CA 1
ATOM 1556 C C . ALA A 1 200 ? -6.761 -0.727 33.633 1.00 91.38 200 ALA A C 1
ATOM 1558 O O . ALA A 1 200 ? -7.316 -1.703 33.128 1.00 91.38 200 ALA A O 1
ATOM 1559 N N . SER A 1 201 ? -7.030 -0.320 34.879 1.00 92.69 201 SER A N 1
ATOM 1560 C CA . SER A 1 201 ? -7.960 -1.032 35.763 1.00 92.69 201 SER A CA 1
ATOM 1561 C C . SER A 1 201 ? -9.386 -1.073 35.205 1.00 92.69 201 SER A C 1
ATOM 1563 O O . SER A 1 201 ? -10.030 -2.121 35.244 1.00 92.69 201 SER A O 1
ATOM 1565 N N . LEU A 1 202 ? -9.859 0.032 34.618 1.00 94.69 202 LEU A N 1
ATOM 1566 C CA . LEU A 1 202 ? -11.183 0.103 34.002 1.00 94.69 202 LEU A CA 1
ATOM 1567 C C . LEU A 1 202 ? -11.241 -0.702 32.703 1.00 94.69 202 LEU A C 1
ATOM 1569 O O . LEU A 1 202 ? -12.197 -1.449 32.498 1.00 94.69 202 LEU A O 1
ATOM 1573 N N . CYS A 1 203 ? -10.198 -0.631 31.870 1.00 94.12 203 CYS A N 1
ATOM 1574 C CA . CYS A 1 203 ? -10.127 -1.432 30.649 1.00 94.12 203 CYS A CA 1
ATOM 1575 C C . CYS A 1 203 ? -10.150 -2.935 30.957 1.00 94.12 203 CYS A C 1
ATOM 1577 O O . CYS A 1 203 ? -10.896 -3.682 30.333 1.00 94.12 203 CYS A O 1
ATOM 1579 N N . GLN A 1 204 ? -9.404 -3.376 31.974 1.00 88.50 204 GLN A N 1
ATOM 1580 C CA . GLN A 1 204 ? -9.402 -4.771 32.426 1.00 88.50 204 GLN A CA 1
ATOM 1581 C C . GLN A 1 204 ? -10.747 -5.201 33.016 1.00 88.50 204 GLN A C 1
ATOM 1583 O O . GLN A 1 204 ? -11.198 -6.316 32.766 1.00 88.50 204 GLN A O 1
ATOM 1588 N N . GLN A 1 205 ? -11.391 -4.334 33.801 1.00 92.75 205 GLN A N 1
ATOM 1589 C CA . GLN A 1 205 ? -12.688 -4.626 34.408 1.00 92.75 205 GLN A CA 1
ATOM 1590 C C . GLN A 1 205 ? -13.792 -4.804 33.354 1.00 92.75 205 GLN A C 1
ATOM 1592 O O . GLN A 1 205 ? -14.685 -5.628 33.548 1.00 92.75 205 GLN A O 1
ATOM 1597 N N . HIS A 1 206 ? -13.742 -4.026 32.272 1.00 93.62 206 HIS A N 1
ATOM 1598 C CA . HIS A 1 206 ? -14.783 -3.983 31.244 1.00 93.62 206 HIS A CA 1
ATOM 1599 C C . HIS A 1 206 ? -14.433 -4.746 29.956 1.00 93.62 206 HIS A C 1
ATOM 1601 O O . HIS A 1 206 ? -15.245 -4.741 29.039 1.00 93.62 206 HIS A O 1
ATOM 1607 N N . ASP A 1 207 ? -13.273 -5.411 29.894 1.00 91.56 207 ASP A N 1
ATOM 1608 C CA . ASP A 1 207 ? -12.764 -6.094 28.690 1.00 91.56 207 ASP A CA 1
ATOM 1609 C C . ASP A 1 207 ? -12.672 -5.156 27.467 1.00 91.56 207 ASP A C 1
ATOM 1611 O O . ASP A 1 207 ? -13.105 -5.468 26.359 1.00 91.56 207 ASP A O 1
ATOM 1615 N N . VAL A 1 208 ? -12.132 -3.956 27.698 1.00 94.25 208 VAL A N 1
ATOM 1616 C CA . VAL A 1 208 ? -12.003 -2.877 26.707 1.00 94.25 208 VAL A CA 1
ATOM 1617 C C . VAL A 1 208 ? -10.570 -2.797 26.191 1.00 94.25 208 VAL A C 1
ATOM 1619 O O . VAL A 1 208 ? -9.610 -2.891 26.959 1.00 94.25 208 VAL A O 1
ATOM 1622 N N . ILE A 1 209 ? -10.421 -2.566 24.886 1.00 94.06 209 ILE A N 1
ATOM 1623 C CA . ILE A 1 209 ? -9.115 -2.371 24.246 1.00 94.06 209 ILE A CA 1
ATOM 1624 C C . ILE A 1 209 ? -8.630 -0.936 24.483 1.00 94.06 209 ILE A C 1
ATOM 1626 O O . ILE A 1 209 ? -9.361 0.021 24.235 1.00 94.06 209 ILE A O 1
ATOM 1630 N N . CYS A 1 210 ? -7.375 -0.767 24.899 1.00 95.56 210 CYS A N 1
ATOM 1631 C CA . CYS A 1 210 ? -6.745 0.554 24.934 1.00 95.56 210 CYS A CA 1
ATOM 1632 C C . CYS A 1 210 ? -5.956 0.783 23.641 1.00 95.56 210 CYS A C 1
ATOM 1634 O O . CYS A 1 210 ? -5.020 0.042 23.351 1.00 95.56 210 CYS A O 1
ATOM 1636 N N . ILE A 1 211 ? -6.319 1.808 22.873 1.00 96.75 211 ILE A N 1
ATOM 1637 C CA . ILE A 1 211 ? -5.553 2.295 21.718 1.00 96.75 211 ILE A CA 1
ATOM 1638 C C . ILE A 1 211 ? -4.681 3.440 22.240 1.00 96.75 211 ILE A C 1
ATOM 1640 O O . ILE A 1 211 ? -5.196 4.518 22.536 1.00 96.75 211 ILE A O 1
ATOM 1644 N N . ALA A 1 212 ? -3.381 3.191 22.402 1.00 96.44 212 ALA A N 1
ATOM 1645 C CA . ALA A 1 212 ? -2.437 4.163 22.949 1.00 96.44 212 ALA A CA 1
ATOM 1646 C C . ALA A 1 212 ? -1.668 4.878 21.826 1.00 96.44 212 ALA A C 1
ATOM 1648 O O . ALA A 1 212 ? -0.806 4.289 21.177 1.00 96.44 212 ALA A O 1
ATOM 1649 N N . ASP A 1 213 ? -1.989 6.148 21.583 1.00 97.44 213 ASP A N 1
ATOM 1650 C CA . ASP A 1 213 ? -1.247 7.034 20.686 1.00 97.44 213 ASP A CA 1
ATOM 1651 C C . ASP A 1 213 ? -0.078 7.690 21.441 1.00 97.44 213 ASP A C 1
ATOM 1653 O O . ASP A 1 213 ? -0.267 8.614 22.241 1.00 97.44 213 ASP A O 1
ATOM 1657 N N . GLU A 1 214 ? 1.134 7.203 21.168 1.00 96.56 214 GLU A N 1
ATOM 1658 C CA . GLU A 1 214 ? 2.380 7.593 21.830 1.00 96.56 214 GLU A CA 1
ATOM 1659 C C . GLU A 1 214 ? 3.373 8.267 20.859 1.00 96.56 214 GLU A C 1
ATOM 1661 O O . GLU A 1 214 ? 4.591 8.187 21.028 1.00 96.56 214 GLU A O 1
ATOM 1666 N N . VAL A 1 215 ? 2.896 8.959 19.813 1.00 94.94 215 VAL A N 1
ATOM 1667 C CA . VAL A 1 215 ? 3.783 9.593 18.805 1.00 94.94 215 VAL A CA 1
ATOM 1668 C C . VAL A 1 215 ? 4.770 10.614 19.375 1.00 94.94 215 VAL A C 1
ATOM 1670 O O . VAL A 1 215 ? 5.820 10.852 18.777 1.00 94.94 215 VAL A O 1
ATOM 1673 N N . TYR A 1 216 ? 4.455 11.198 20.531 1.00 96.50 216 TYR A N 1
ATOM 1674 C CA . TYR A 1 216 ? 5.291 12.180 21.219 1.00 96.50 216 TYR A CA 1
ATOM 1675 C C . TYR A 1 216 ? 6.136 11.581 22.352 1.00 96.50 216 TYR A C 1
ATOM 1677 O O . TYR A 1 216 ? 6.682 12.341 23.143 1.00 96.50 216 TYR A O 1
ATOM 1685 N N . GLN A 1 217 ? 6.282 10.253 22.438 1.00 94.50 217 GLN A N 1
ATOM 1686 C CA . GLN A 1 217 ? 7.031 9.548 23.495 1.00 94.50 217 GLN A CA 1
ATOM 1687 C C . GLN A 1 217 ? 8.397 10.178 23.835 1.00 94.50 217 GLN A C 1
ATOM 1689 O O . GLN A 1 217 ? 8.800 10.208 24.997 1.00 94.50 217 GLN A O 1
ATOM 1694 N N . TRP A 1 218 ? 9.109 10.692 22.828 1.00 95.19 218 TRP A N 1
ATOM 1695 C CA . TRP A 1 218 ? 10.451 11.274 22.973 1.00 95.19 218 TRP A CA 1
ATOM 1696 C C . TRP A 1 218 ? 10.455 12.775 23.311 1.00 95.19 218 TRP A C 1
ATOM 1698 O O . TRP A 1 218 ? 11.519 13.342 23.549 1.00 95.19 218 TRP A O 1
ATOM 1708 N N . LEU A 1 219 ? 9.291 13.433 23.331 1.00 96.06 219 LEU A N 1
ATOM 1709 C CA . LEU A 1 219 ? 9.128 14.861 23.628 1.00 96.06 219 LEU A CA 1
ATOM 1710 C C . LEU A 1 219 ? 8.586 15.062 25.049 1.00 96.06 219 LEU A C 1
ATOM 1712 O O . LEU A 1 219 ? 7.467 15.533 25.253 1.00 96.06 219 LEU A O 1
ATOM 1716 N N . VAL A 1 220 ? 9.399 14.696 26.040 1.00 96.44 220 VAL A N 1
ATOM 1717 C CA . VAL A 1 220 ? 9.122 14.924 27.465 1.00 96.44 220 VAL A CA 1
ATOM 1718 C C . VAL A 1 220 ? 10.118 15.922 28.054 1.00 96.44 220 VAL A C 1
ATOM 1720 O O . VAL A 1 220 ? 11.300 15.926 27.707 1.00 96.44 220 VAL A O 1
ATOM 1723 N N . TYR A 1 221 ? 9.640 16.785 28.949 1.00 95.19 221 TYR A N 1
ATOM 1724 C CA . TYR A 1 221 ? 10.410 17.895 29.519 1.00 95.19 221 TYR A CA 1
ATOM 1725 C C . TYR A 1 221 ? 10.402 17.842 31.051 1.00 95.19 221 TYR A C 1
ATOM 1727 O O . TYR A 1 221 ? 9.704 17.026 31.646 1.00 95.19 221 TYR A O 1
ATOM 1735 N N . ASP A 1 222 ? 11.194 18.697 31.701 1.00 95.00 222 ASP A N 1
ATOM 1736 C CA . ASP A 1 222 ? 11.158 18.954 33.153 1.00 95.00 222 ASP A CA 1
ATOM 1737 C C . ASP A 1 222 ? 11.285 17.715 34.063 1.00 95.00 222 ASP A C 1
ATOM 1739 O O . ASP A 1 222 ? 10.822 17.698 35.202 1.00 95.00 222 ASP A O 1
ATOM 1743 N N . GLY A 1 223 ? 11.936 16.660 33.564 1.00 92.88 223 GLY A N 1
ATOM 1744 C CA . GLY A 1 223 ? 12.124 15.403 34.288 1.00 92.88 223 GLY A CA 1
ATOM 1745 C C . GLY A 1 223 ? 10.902 14.480 34.300 1.00 92.88 223 GLY A C 1
ATOM 1746 O O . GLY A 1 223 ? 11.008 13.374 34.838 1.00 92.88 223 GLY A O 1
ATOM 1747 N N . TYR A 1 224 ? 9.781 14.871 33.679 1.00 94.88 224 TYR A N 1
ATOM 1748 C CA . TYR A 1 224 ? 8.673 13.952 33.418 1.00 94.88 224 TYR A CA 1
ATOM 1749 C C . TYR A 1 224 ? 9.158 12.787 32.553 1.00 94.88 224 TYR A C 1
ATOM 1751 O O . TYR A 1 224 ? 10.036 12.939 31.706 1.00 94.88 224 TYR A O 1
ATOM 1759 N N . GLN A 1 225 ? 8.598 11.608 32.801 1.00 94.19 225 GLN A N 1
ATOM 1760 C CA . GLN A 1 225 ? 8.942 10.387 32.084 1.00 94.19 225 GLN A CA 1
ATOM 1761 C C . GLN A 1 225 ? 7.724 9.921 31.302 1.00 94.19 225 GLN A C 1
ATOM 1763 O O . GLN A 1 225 ? 6.619 9.894 31.846 1.00 94.19 225 GLN A O 1
ATOM 1768 N N . HIS A 1 226 ? 7.941 9.534 30.048 1.00 95.00 226 HIS A N 1
ATOM 1769 C CA . HIS A 1 226 ? 6.957 8.739 29.330 1.00 95.00 226 HIS A CA 1
ATOM 1770 C C . HIS A 1 226 ? 6.852 7.370 29.997 1.00 95.00 226 HIS A C 1
ATOM 1772 O O . HIS A 1 226 ? 7.870 6.751 30.303 1.00 95.00 226 HIS A O 1
ATOM 1778 N N . VAL A 1 227 ? 5.626 6.915 30.217 1.00 92.00 227 VAL A N 1
ATOM 1779 C CA . VAL A 1 227 ? 5.327 5.563 30.681 1.00 92.00 227 VAL A CA 1
ATOM 1780 C C . VAL A 1 227 ? 4.304 5.012 29.712 1.00 92.00 227 VAL A C 1
ATOM 1782 O O . VAL A 1 227 ? 3.233 5.604 29.563 1.00 92.00 227 VAL A O 1
ATOM 1785 N N . SER A 1 228 ? 4.628 3.904 29.053 1.00 91.69 228 SER A N 1
ATOM 1786 C CA . SER A 1 228 ? 3.651 3.269 28.179 1.00 91.69 228 SER A CA 1
ATOM 1787 C C . SER A 1 228 ? 2.661 2.455 29.005 1.00 91.69 228 SER A C 1
ATOM 1789 O O . SER A 1 228 ? 3.045 1.727 29.924 1.00 91.69 228 SER A O 1
ATOM 1791 N N . ILE A 1 229 ? 1.373 2.532 28.665 1.00 87.56 229 ILE A N 1
ATOM 1792 C CA . ILE A 1 229 ? 0.353 1.675 29.290 1.00 87.56 229 ILE A CA 1
ATOM 1793 C C . ILE A 1 229 ? 0.555 0.191 28.926 1.00 87.56 229 ILE A C 1
ATOM 1795 O O . ILE A 1 229 ? 0.073 -0.696 29.636 1.00 87.56 229 ILE A O 1
ATOM 1799 N N . GLY A 1 230 ? 1.308 -0.080 27.853 1.00 79.38 230 GLY A N 1
ATOM 1800 C CA . GLY A 1 230 ? 1.767 -1.407 27.459 1.00 79.38 230 GLY A CA 1
ATOM 1801 C C . GLY A 1 230 ? 2.780 -2.032 28.419 1.00 79.38 230 GLY A C 1
ATOM 1802 O O . GLY A 1 230 ? 2.937 -3.259 28.417 1.00 79.38 230 GLY A O 1
ATOM 1803 N N . GLU A 1 231 ? 3.442 -1.246 29.276 1.00 75.44 231 GLU A N 1
ATOM 1804 C CA . GLU A 1 231 ? 4.428 -1.753 30.233 1.00 75.44 231 GLU A CA 1
ATOM 1805 C C . GLU A 1 231 ? 3.788 -2.637 31.329 1.00 75.44 231 GLU A C 1
ATOM 1807 O O . GLU A 1 231 ? 2.711 -2.339 31.852 1.00 75.44 231 GLU A O 1
ATOM 1812 N N . PRO A 1 232 ? 4.444 -3.739 31.747 1.00 61.69 232 PRO A N 1
ATOM 1813 C CA . PRO A 1 232 ? 3.991 -4.532 32.880 1.00 61.69 232 PRO A CA 1
ATOM 1814 C C . PRO A 1 232 ? 3.952 -3.692 34.156 1.00 61.69 232 PRO A C 1
ATOM 1816 O O . PRO A 1 232 ? 4.993 -3.277 34.664 1.00 61.69 232 PRO A O 1
ATOM 1819 N N . SER A 1 233 ? 2.781 -3.585 34.779 1.00 55.09 233 SER A N 1
ATOM 1820 C CA . SER A 1 233 ? 2.698 -3.167 36.182 1.00 55.09 233 SER A CA 1
ATOM 1821 C C . SER A 1 233 ? 3.265 -4.247 37.122 1.00 55.09 233 SER A C 1
ATOM 1823 O O . SER A 1 233 ? 3.901 -3.911 38.123 1.00 55.09 233 SER A O 1
ATOM 1825 N N . GLN A 1 234 ? 3.088 -5.538 36.782 1.00 42.84 234 GLN A N 1
ATOM 1826 C CA . GLN A 1 234 ? 3.639 -6.725 37.464 1.00 42.84 234 GLN A CA 1
ATOM 1827 C C . GLN A 1 234 ? 3.811 -7.928 36.499 1.00 42.84 234 GLN A C 1
ATOM 1829 O O . GLN A 1 234 ? 3.117 -8.003 35.478 1.00 42.84 234 GLN A O 1
ATOM 1834 N N . PRO A 1 235 ? 4.679 -8.917 36.808 1.00 44.47 235 PRO A N 1
ATOM 1835 C CA . PRO A 1 235 ? 4.777 -10.156 36.032 1.00 44.47 235 PRO A CA 1
ATOM 1836 C C . PRO A 1 235 ? 3.452 -10.943 36.045 1.00 44.47 235 PRO A C 1
ATOM 1838 O O . PRO A 1 235 ? 2.962 -11.301 37.113 1.00 44.47 235 PRO A O 1
ATOM 1841 N N . GLY A 1 236 ? 2.891 -11.252 34.868 1.00 39.62 236 GLY A N 1
ATOM 1842 C CA . GLY A 1 236 ? 1.725 -12.143 34.722 1.00 39.62 236 GLY A CA 1
ATOM 1843 C C . GLY A 1 236 ? 0.345 -11.477 34.628 1.00 39.62 236 GLY A C 1
ATOM 1844 O O . GLY A 1 236 ? -0.654 -12.190 34.588 1.00 39.62 236 GLY A O 1
ATOM 1845 N N . CYS A 1 237 ? 0.259 -10.145 34.565 1.00 42.28 237 CYS A N 1
ATOM 1846 C CA . CYS A 1 237 ? -1.011 -9.455 34.316 1.00 42.28 237 CYS A CA 1
ATOM 1847 C C . CYS A 1 237 ? -1.421 -9.593 32.827 1.00 42.28 237 CYS A C 1
ATOM 1849 O O . CYS A 1 237 ? -0.593 -9.267 31.968 1.00 42.28 237 CYS A O 1
ATOM 1851 N N . PRO A 1 238 ? -2.633 -10.086 32.490 1.00 39.88 238 PRO A N 1
ATOM 1852 C CA . PRO A 1 238 ? -3.115 -10.141 31.107 1.00 39.88 238 PRO A CA 1
ATOM 1853 C C . PRO A 1 238 ? -3.293 -8.724 30.539 1.00 39.88 238 PRO A C 1
ATOM 1855 O O . PRO A 1 238 ? -3.729 -7.816 31.249 1.00 39.88 238 PRO A O 1
ATOM 1858 N N . ARG A 1 239 ? -2.916 -8.524 29.269 1.00 53.94 239 ARG A N 1
ATOM 1859 C CA . ARG A 1 239 ? -2.829 -7.199 28.632 1.00 53.94 239 ARG A CA 1
ATOM 1860 C C . ARG A 1 239 ? -3.651 -7.140 27.345 1.00 53.94 239 ARG A C 1
ATOM 1862 O O . ARG A 1 239 ? -3.559 -8.053 26.529 1.00 53.94 239 ARG A O 1
ATOM 1869 N N . PHE A 1 240 ? -4.383 -6.038 27.172 1.00 50.66 240 PHE A N 1
ATOM 1870 C CA . PHE A 1 240 ? -5.1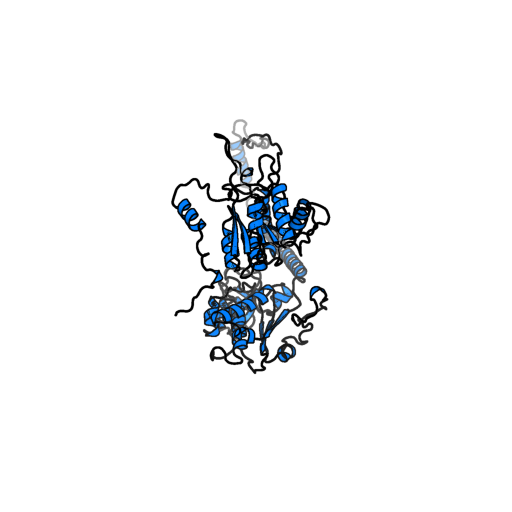37 -5.681 25.963 1.00 50.66 240 PHE A CA 1
ATOM 1871 C C . PHE A 1 240 ? -4.827 -4.270 25.382 1.00 50.66 240 PHE A C 1
ATOM 1873 O O . PHE A 1 240 ? -5.754 -3.632 24.878 1.00 50.66 240 PHE A O 1
ATOM 1880 N N . PRO A 1 241 ? -3.594 -3.714 25.436 1.00 57.84 241 PRO A N 1
ATOM 1881 C CA . PRO A 1 241 ? -3.283 -2.493 24.699 1.00 57.84 241 PRO A CA 1
ATOM 1882 C C . PRO A 1 241 ? -2.800 -2.784 23.269 1.00 57.84 241 PRO A C 1
ATOM 1884 O O . PRO A 1 241 ? -2.107 -3.772 23.007 1.00 57.84 241 PRO A O 1
ATOM 1887 N N . LEU A 1 242 ? -3.171 -1.895 22.351 1.00 52.81 242 LEU A N 1
ATOM 1888 C CA . LEU A 1 242 ? -2.533 -1.701 21.054 1.00 52.81 242 LEU A CA 1
ATOM 1889 C C . LEU A 1 242 ? -1.786 -0.367 21.108 1.00 52.81 242 LEU A C 1
ATOM 1891 O O . LEU A 1 242 ? -2.420 0.685 21.201 1.00 52.81 242 LEU A O 1
ATOM 1895 N N . ASP A 1 243 ? -0.458 -0.428 21.038 1.00 56.03 243 ASP A N 1
ATOM 1896 C CA . ASP A 1 243 ? 0.410 0.748 21.131 1.00 56.03 243 ASP A CA 1
ATOM 1897 C C . ASP A 1 243 ? 0.807 1.258 19.736 1.00 56.03 243 ASP A C 1
ATOM 1899 O O . ASP A 1 243 ? 1.250 0.493 18.871 1.00 56.03 243 ASP A O 1
ATOM 1903 N N . PHE A 1 244 ? 0.690 2.570 19.523 1.00 55.12 244 PHE A N 1
ATOM 1904 C CA . PHE A 1 244 ? 1.093 3.268 18.303 1.00 55.12 244 PHE A CA 1
ATOM 1905 C C . PHE A 1 244 ? 2.262 4.200 18.609 1.00 55.12 244 PHE A C 1
ATOM 1907 O O . PHE A 1 244 ? 2.097 5.241 19.236 1.00 55.12 244 PHE A O 1
ATOM 1914 N N . CYS A 1 245 ? 3.457 3.848 18.135 1.00 49.56 245 CYS A N 1
ATOM 1915 C CA . CYS A 1 245 ? 4.652 4.674 18.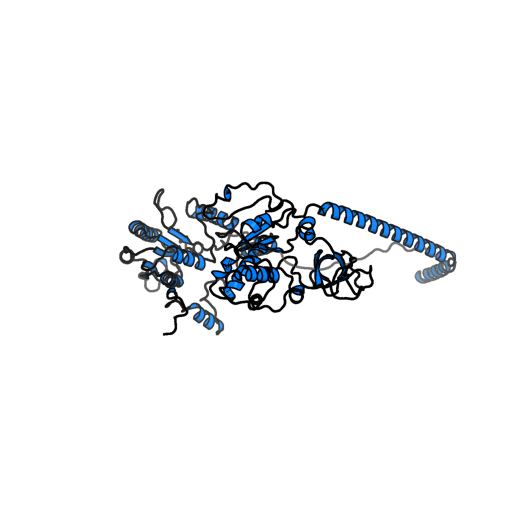301 1.00 49.56 245 CYS A CA 1
ATOM 1916 C C . CYS A 1 245 ? 5.049 5.349 16.980 1.00 49.56 245 CYS A C 1
ATOM 1918 O O . CYS A 1 245 ? 5.297 4.686 15.969 1.00 49.56 245 CYS A O 1
ATOM 1920 N N . GLY A 1 246 ? 5.162 6.678 17.004 1.00 35.50 246 GLY A N 1
ATOM 1921 C CA . GLY A 1 246 ? 5.852 7.463 15.980 1.00 35.50 246 GLY A CA 1
ATOM 1922 C C . GLY A 1 246 ? 7.356 7.496 16.266 1.00 35.50 246 GLY A C 1
ATOM 1923 O O . GLY A 1 246 ? 7.769 7.681 17.407 1.00 35.50 246 GLY A O 1
ATOM 1924 N N . TRP A 1 247 ? 8.200 7.292 15.252 1.00 28.98 247 TRP A N 1
ATOM 1925 C CA . TRP A 1 247 ? 9.654 7.381 15.428 1.00 28.98 247 TRP A CA 1
ATOM 1926 C C . TRP A 1 247 ? 10.121 8.834 15.284 1.00 28.98 247 TRP A C 1
ATOM 1928 O O . TRP A 1 247 ? 9.984 9.417 14.208 1.00 28.98 247 TRP A O 1
ATOM 1938 N N . ALA A 1 248 ? 10.706 9.391 16.346 1.00 29.06 248 ALA A N 1
ATOM 1939 C CA . ALA A 1 248 ? 11.498 10.616 16.305 1.00 29.06 248 ALA A CA 1
ATOM 1940 C C . ALA A 1 248 ? 12.935 10.285 16.760 1.00 29.06 248 ALA A C 1
ATOM 1942 O O . ALA A 1 248 ? 13.103 9.612 17.778 1.00 29.06 248 ALA A O 1
ATOM 1943 N N . PRO A 1 249 ? 13.974 10.687 16.012 1.00 26.09 249 PRO A N 1
ATOM 1944 C CA . PRO A 1 249 ? 15.363 10.438 16.391 1.00 26.09 249 PRO A CA 1
ATOM 1945 C C . PRO A 1 249 ? 15.787 11.219 17.650 1.00 26.09 249 PRO A C 1
ATOM 1947 O O . PRO A 1 249 ? 15.517 12.413 17.752 1.00 26.09 249 PRO A O 1
ATOM 1950 N N . GLU A 1 250 ? 16.506 10.567 18.572 1.00 28.75 250 GLU A N 1
ATOM 1951 C CA . GLU A 1 250 ? 17.146 11.229 19.721 1.00 28.75 250 GLU A CA 1
ATOM 1952 C C . GLU A 1 250 ? 18.243 12.225 19.280 1.00 28.75 250 GLU A C 1
ATOM 1954 O O . GLU A 1 250 ? 19.013 11.930 18.357 1.00 28.75 250 GLU A O 1
ATOM 1959 N N . PRO A 1 251 ? 18.408 13.365 19.977 1.00 27.97 251 PRO A N 1
ATOM 1960 C CA . PRO A 1 251 ? 19.631 14.153 19.930 1.00 27.97 251 PRO A CA 1
ATOM 1961 C C . PRO A 1 251 ? 20.668 13.561 20.900 1.00 27.97 251 PRO A C 1
ATOM 1963 O O . PRO A 1 251 ? 20.489 13.572 22.115 1.00 27.97 251 PRO A O 1
ATO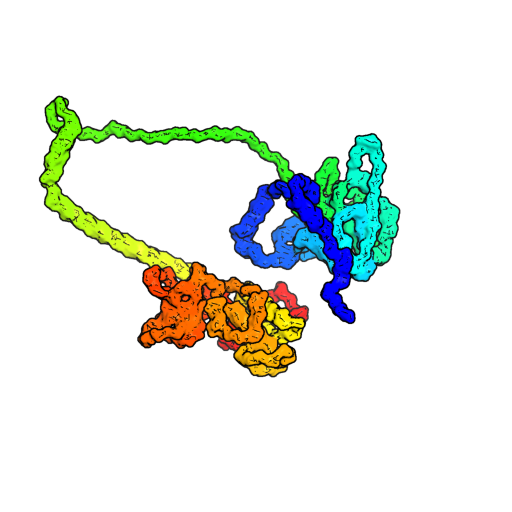M 1966 N N . ASN A 1 252 ? 21.776 13.049 20.366 1.00 30.62 252 ASN A N 1
ATOM 1967 C CA . ASN A 1 252 ? 22.895 12.564 21.179 1.00 30.62 252 ASN A CA 1
ATOM 1968 C C . ASN A 1 252 ? 23.693 13.760 21.762 1.00 30.62 252 ASN A C 1
ATOM 1970 O O . ASN A 1 252 ? 23.884 14.750 21.047 1.00 30.62 252 ASN A O 1
ATOM 1974 N N . PRO A 1 253 ? 24.203 13.699 23.009 1.00 30.05 253 PRO A N 1
ATOM 1975 C CA . PRO A 1 253 ? 24.924 14.802 23.627 1.00 30.05 253 PRO A CA 1
ATOM 1976 C C . PRO A 1 253 ? 26.419 14.805 23.257 1.00 30.05 253 PRO A C 1
ATOM 1978 O O . PRO A 1 253 ? 27.095 13.782 23.299 1.00 30.05 253 PRO A O 1
ATOM 1981 N N . GLU A 1 254 ? 26.898 16.004 22.918 1.00 25.89 254 GLU A N 1
ATOM 1982 C CA . GLU A 1 254 ? 28.274 16.526 22.982 1.00 25.89 254 GLU A CA 1
ATOM 1983 C C . GLU A 1 254 ? 29.458 15.636 22.540 1.00 25.89 254 GLU A C 1
ATOM 1985 O O . GLU A 1 254 ? 29.970 14.802 23.285 1.00 25.89 254 GLU A O 1
ATOM 1990 N N . VAL A 1 255 ? 30.062 15.999 21.399 1.00 27.73 255 VAL A N 1
ATOM 1991 C CA . VAL A 1 255 ? 31.521 15.907 21.215 1.00 27.73 255 VAL A CA 1
ATOM 1992 C C . VAL A 1 255 ? 32.045 17.272 20.778 1.00 27.73 255 VAL A C 1
ATOM 1994 O O . VAL A 1 255 ? 31.620 17.855 19.784 1.00 27.73 255 VAL A O 1
ATOM 1997 N N . SER A 1 256 ? 32.963 17.785 21.586 1.00 25.44 256 SER A N 1
ATOM 1998 C CA . SER A 1 256 ? 33.606 19.086 21.497 1.00 25.44 256 SER A CA 1
ATOM 1999 C C . SER A 1 256 ? 34.484 19.237 20.250 1.00 25.44 256 SER A C 1
ATOM 2001 O O . SER A 1 256 ? 35.364 18.422 19.979 1.00 25.44 256 SER A O 1
ATOM 2003 N N . ALA A 1 257 ? 34.305 20.346 19.532 1.00 23.00 257 ALA A N 1
ATOM 2004 C CA . ALA A 1 257 ? 35.244 20.818 18.521 1.00 23.00 257 ALA A CA 1
ATOM 2005 C C . ALA A 1 257 ? 35.594 22.286 18.797 1.00 23.00 257 ALA A C 1
ATOM 2007 O O . ALA A 1 257 ? 34.722 23.151 18.843 1.00 23.00 257 ALA A O 1
ATOM 2008 N N . SER A 1 258 ? 36.884 22.562 18.983 1.00 23.98 258 SER A N 1
ATOM 2009 C CA . SER A 1 258 ? 37.460 23.908 18.965 1.00 23.98 258 SER A CA 1
ATOM 2010 C C . SER A 1 258 ? 38.288 24.115 17.682 1.00 23.98 258 SER A C 1
ATOM 2012 O O . SER A 1 258 ? 38.738 23.140 17.077 1.00 23.98 258 SER A O 1
ATOM 2014 N N . PRO A 1 259 ? 38.430 25.366 17.200 1.00 29.95 259 PRO A N 1
ATOM 2015 C CA . PRO A 1 259 ? 38.517 25.653 15.769 1.00 29.95 259 PRO A CA 1
ATOM 2016 C C . PRO A 1 259 ? 39.934 26.018 15.304 1.00 29.95 259 PRO A C 1
ATOM 2018 O O . PRO A 1 259 ? 40.727 26.568 16.068 1.00 29.95 259 PRO A O 1
ATOM 2021 N N . ALA A 1 260 ? 40.230 25.809 14.017 1.00 24.19 260 ALA A N 1
ATOM 2022 C CA . ALA A 1 260 ? 41.424 26.363 13.378 1.00 24.19 260 ALA A CA 1
ATOM 2023 C C . ALA A 1 260 ? 41.128 26.896 11.963 1.00 24.19 260 ALA A C 1
ATOM 2025 O O . ALA A 1 260 ? 41.006 26.155 10.994 1.00 24.19 260 ALA A O 1
ATOM 2026 N N . SER A 1 261 ? 40.986 28.221 11.937 1.00 26.81 261 SER A N 1
ATOM 2027 C CA . SER A 1 261 ? 41.346 29.231 10.931 1.00 26.81 261 SER A CA 1
ATOM 2028 C C . SER A 1 261 ? 41.774 28.851 9.500 1.00 26.81 261 SER A C 1
ATOM 2030 O O . SER A 1 261 ? 42.716 28.099 9.262 1.00 26.81 261 SER A O 1
ATOM 2032 N N . SER A 1 262 ? 41.165 29.604 8.584 1.00 26.86 262 SER A N 1
ATOM 2033 C CA . SER A 1 262 ? 41.521 29.981 7.209 1.00 26.86 262 SER A CA 1
ATOM 2034 C C . SER A 1 262 ? 42.866 30.713 7.025 1.00 26.86 262 SER A C 1
ATOM 2036 O O . SER A 1 262 ? 43.158 31.580 7.845 1.00 26.86 262 SER A O 1
ATOM 2038 N N . ASP A 1 263 ? 43.582 30.474 5.907 1.00 26.33 263 ASP A N 1
ATOM 2039 C CA . ASP A 1 263 ? 44.031 31.498 4.916 1.00 26.33 263 ASP A CA 1
ATOM 2040 C C . ASP A 1 263 ? 44.780 30.864 3.697 1.00 26.33 263 ASP A C 1
ATOM 2042 O O . ASP A 1 263 ? 45.471 29.857 3.883 1.00 26.33 263 ASP A O 1
ATOM 2046 N N . PRO A 1 264 ? 44.717 31.414 2.457 1.00 36.47 264 PRO A N 1
ATOM 2047 C CA . PRO A 1 264 ? 45.481 30.948 1.288 1.00 36.47 264 PRO A CA 1
ATOM 2048 C C . PRO A 1 264 ? 46.586 31.934 0.827 1.00 36.47 264 PRO A C 1
ATOM 2050 O O . PRO A 1 264 ? 46.396 33.139 0.933 1.00 36.47 264 PRO A O 1
ATOM 2053 N N . ALA A 1 265 ? 47.694 31.439 0.227 1.00 24.72 265 ALA A N 1
ATOM 2054 C CA . ALA A 1 265 ? 48.373 31.993 -0.979 1.00 24.72 265 ALA A CA 1
ATOM 2055 C C . ALA A 1 265 ? 49.878 31.626 -1.163 1.00 24.72 265 ALA A C 1
ATOM 2057 O O . ALA A 1 265 ? 50.678 31.673 -0.237 1.00 24.72 265 ALA A O 1
ATOM 2058 N N . GLN A 1 266 ? 50.233 31.428 -2.449 1.00 25.50 266 GLN A N 1
ATOM 2059 C CA . GLN A 1 266 ? 51.508 31.698 -3.161 1.00 25.50 266 GLN A CA 1
ATOM 2060 C C . GLN A 1 266 ? 52.796 30.877 -2.904 1.00 25.50 266 GLN A C 1
ATOM 2062 O O . GLN A 1 266 ? 53.366 30.896 -1.819 1.00 25.50 266 GLN A O 1
ATOM 2067 N N . ARG A 1 267 ? 53.377 30.343 -4.004 1.00 28.39 267 ARG A N 1
ATOM 2068 C CA . ARG A 1 267 ? 54.814 30.463 -4.376 1.00 28.39 267 ARG A CA 1
ATOM 2069 C C . ARG A 1 267 ? 55.090 30.002 -5.821 1.00 28.39 267 ARG A C 1
ATOM 2071 O O . ARG A 1 267 ? 54.547 29.000 -6.272 1.00 28.39 267 ARG A O 1
ATOM 2078 N N . GLY A 1 268 ? 55.922 30.774 -6.531 1.00 26.83 268 GLY A N 1
ATOM 2079 C CA . GLY A 1 268 ? 56.299 30.605 -7.941 1.00 26.83 268 GLY A CA 1
ATOM 2080 C C . GLY A 1 268 ? 57.582 29.797 -8.197 1.00 26.83 268 GLY A C 1
ATOM 2081 O O . GLY A 1 268 ? 58.274 29.380 -7.271 1.00 26.83 268 GLY A O 1
ATOM 2082 N N . PHE A 1 269 ? 57.879 29.595 -9.487 1.00 27.52 269 PHE A N 1
ATOM 2083 C CA . PHE A 1 269 ? 58.986 28.799 -10.036 1.00 27.52 269 PHE A CA 1
ATOM 2084 C C . PHE A 1 269 ? 60.173 29.668 -10.505 1.00 27.52 269 PHE A C 1
ATOM 2086 O O . PHE A 1 269 ? 59.965 30.642 -11.222 1.00 27.52 269 PHE A O 1
ATOM 2093 N N . CYS A 1 270 ? 61.408 29.237 -10.210 1.00 28.52 270 CYS A N 1
ATOM 2094 C CA . CYS A 1 270 ? 62.658 29.675 -10.857 1.00 28.52 270 CYS A CA 1
ATOM 2095 C C . CYS A 1 270 ? 63.517 28.446 -11.230 1.00 28.52 270 CYS A C 1
ATOM 2097 O O . CYS A 1 270 ? 63.566 27.482 -10.467 1.00 28.52 270 CYS A O 1
ATOM 2099 N N . LEU A 1 271 ? 64.214 28.490 -12.376 1.00 29.89 271 LEU A N 1
ATOM 2100 C CA . LEU A 1 271 ? 65.215 27.504 -12.834 1.00 29.89 271 LEU A CA 1
ATOM 2101 C C . LEU A 1 271 ? 66.621 28.155 -12.905 1.00 29.89 271 LEU A C 1
ATOM 2103 O O . LEU A 1 271 ? 66.680 29.356 -13.166 1.00 29.89 271 LEU A O 1
ATOM 2107 N N . PRO A 1 272 ? 67.741 27.417 -12.719 1.00 34.75 272 PRO A N 1
ATOM 2108 C CA . PRO A 1 272 ? 69.083 28.002 -12.604 1.00 34.75 272 PRO A CA 1
ATOM 2109 C C . PRO A 1 272 ? 69.927 28.004 -13.898 1.00 34.75 272 PRO A C 1
ATOM 2111 O O . PRO A 1 272 ? 69.873 27.084 -14.716 1.00 34.75 272 PRO A O 1
ATOM 2114 N N . GLU A 1 273 ? 70.775 29.031 -14.016 1.00 38.88 273 GLU A N 1
ATOM 2115 C CA . GLU A 1 273 ? 71.806 29.273 -15.037 1.00 38.88 273 GLU A CA 1
ATOM 2116 C C . GLU A 1 273 ? 73.005 28.314 -14.895 1.00 38.88 273 GLU A C 1
ATOM 2118 O O . GLU A 1 273 ? 73.783 28.434 -13.954 1.00 38.88 273 GLU A O 1
ATOM 2123 N N . SER A 1 274 ? 73.200 27.355 -15.812 1.00 40.84 274 SER A N 1
ATOM 2124 C CA . SER A 1 274 ? 74.475 26.600 -15.890 1.00 40.84 274 SER A CA 1
ATOM 2125 C C . SER A 1 274 ? 74.667 25.773 -17.174 1.00 40.84 274 SER A C 1
ATOM 2127 O O . SER A 1 274 ? 75.100 24.629 -17.101 1.00 40.84 274 SER A O 1
ATOM 2129 N N . LYS A 1 275 ? 74.373 26.299 -18.375 1.00 46.41 275 LYS A N 1
ATOM 2130 C CA . LYS A 1 275 ? 74.772 25.648 -19.651 1.00 46.41 275 LYS A CA 1
ATOM 2131 C C . LYS A 1 275 ? 74.940 26.652 -20.799 1.00 46.41 275 LYS A C 1
ATOM 2133 O O . LYS A 1 275 ? 74.068 26.739 -21.659 1.00 46.41 275 LYS A O 1
ATOM 2138 N N . MET A 1 276 ? 76.059 27.376 -20.860 1.00 45.62 276 MET A N 1
ATOM 2139 C CA . MET A 1 276 ? 76.422 28.153 -22.058 1.00 45.62 276 MET A CA 1
ATOM 2140 C C . MET A 1 276 ? 77.779 27.681 -22.615 1.00 45.62 276 MET A C 1
ATOM 2142 O O . MET A 1 276 ? 78.738 27.605 -21.849 1.00 45.62 276 MET A O 1
ATOM 2146 N N . PRO A 1 277 ? 77.867 27.290 -23.904 1.00 54.22 277 PRO A N 1
ATOM 2147 C CA . PRO A 1 277 ? 79.096 26.785 -24.522 1.00 54.22 277 PRO A CA 1
ATOM 2148 C C . PRO A 1 277 ? 80.071 27.904 -24.916 1.00 54.22 277 PRO A C 1
ATOM 2150 O O . PRO A 1 277 ? 79.657 29.019 -25.232 1.00 54.22 277 PRO A O 1
ATOM 2153 N N . ASP A 1 278 ? 81.363 27.583 -24.953 1.00 58.47 278 ASP A N 1
ATOM 2154 C CA . ASP A 1 278 ? 82.434 28.523 -25.296 1.00 58.47 278 ASP A CA 1
ATOM 2155 C C . ASP A 1 278 ? 82.521 28.719 -26.825 1.00 58.47 278 ASP A C 1
ATOM 2157 O O . ASP A 1 278 ? 82.611 27.753 -27.589 1.00 58.47 278 ASP A O 1
ATOM 2161 N N . LEU A 1 279 ? 82.426 29.963 -27.297 1.00 63.22 279 LEU A N 1
ATOM 2162 C CA . LEU A 1 279 ? 82.378 30.309 -28.728 1.00 63.22 279 LEU A CA 1
ATOM 2163 C C . LEU A 1 279 ? 83.707 30.959 -29.144 1.00 63.22 279 LEU A C 1
ATOM 2165 O O . LEU A 1 279 ? 84.248 31.714 -28.354 1.00 63.22 279 LEU A O 1
ATOM 2169 N N . PRO A 1 280 ? 84.241 30.785 -30.364 1.00 61.50 280 PRO A N 1
ATOM 2170 C CA . PRO A 1 280 ? 85.452 31.498 -30.808 1.00 61.50 280 PRO A CA 1
ATOM 2171 C C . PRO A 1 280 ? 85.166 32.950 -31.273 1.00 61.50 280 PRO A C 1
ATOM 2173 O O . PRO A 1 280 ? 84.119 33.200 -31.874 1.00 61.50 280 PRO A O 1
ATOM 2176 N N . GLY A 1 281 ? 86.076 33.906 -31.011 1.00 61.69 281 GLY A N 1
ATOM 2177 C CA . GLY A 1 281 ? 85.983 35.320 -31.446 1.00 61.69 281 GLY A CA 1
ATOM 2178 C C . GLY A 1 281 ? 86.683 36.329 -30.515 1.00 61.69 281 GLY A C 1
ATOM 2179 O O . GLY A 1 281 ? 87.062 35.964 -29.405 1.00 61.69 281 GLY A O 1
ATOM 2180 N N . ASP A 1 282 ? 86.843 37.580 -30.967 1.00 57.62 282 ASP A N 1
ATOM 2181 C CA . ASP A 1 282 ? 87.484 38.675 -30.210 1.00 57.62 282 ASP A CA 1
ATOM 2182 C C . ASP A 1 282 ? 86.712 39.030 -28.922 1.00 57.62 282 ASP A C 1
ATOM 2184 O O . ASP A 1 282 ? 85.484 38.893 -28.865 1.00 57.62 282 ASP A O 1
ATOM 2188 N N . VAL A 1 283 ? 87.428 39.463 -27.878 1.00 57.91 283 VAL A N 1
ATOM 2189 C CA . VAL A 1 283 ? 86.916 39.540 -26.489 1.00 57.91 283 VAL A CA 1
ATOM 2190 C C . VAL A 1 283 ? 85.866 40.649 -26.289 1.00 57.91 283 VAL A C 1
ATOM 2192 O O . VAL A 1 283 ? 85.054 40.555 -25.373 1.00 57.91 283 VAL A O 1
ATOM 2195 N N . ASP A 1 284 ? 85.794 41.618 -27.206 1.00 59.22 284 ASP A N 1
ATOM 2196 C CA . ASP A 1 284 ? 84.889 42.775 -27.125 1.00 59.22 284 ASP A CA 1
ATOM 2197 C C . ASP A 1 284 ? 83.587 42.637 -27.956 1.00 59.22 284 ASP A C 1
ATOM 2199 O O . ASP A 1 284 ? 82.801 43.583 -28.044 1.00 59.22 284 ASP A O 1
ATOM 2203 N N . GLU A 1 285 ? 83.301 41.475 -28.572 1.00 66.12 285 GLU A N 1
ATOM 2204 C CA . GLU A 1 285 ? 82.027 41.238 -29.289 1.00 66.12 285 GLU A CA 1
ATOM 2205 C C . GLU A 1 285 ? 80.979 40.517 -28.396 1.00 66.12 285 GLU A C 1
ATOM 2207 O O . GLU A 1 285 ? 81.279 39.440 -27.869 1.00 66.12 285 GLU A O 1
ATOM 2212 N N . PRO A 1 286 ? 79.729 41.030 -28.265 1.00 67.56 286 PRO A N 1
ATOM 2213 C CA . PRO A 1 286 ? 78.683 40.423 -27.431 1.00 67.56 286 PRO A CA 1
ATOM 2214 C C . PRO A 1 286 ? 78.381 38.962 -27.797 1.00 67.56 286 PRO A C 1
ATOM 2216 O O . PRO A 1 286 ? 78.246 38.623 -28.979 1.00 67.56 286 PRO A O 1
ATOM 2219 N N . TYR A 1 287 ? 78.213 38.105 -26.781 1.00 66.50 287 TYR A N 1
ATOM 2220 C CA . TYR A 1 287 ? 78.037 36.650 -26.923 1.00 66.50 287 TYR A CA 1
ATOM 2221 C C . TYR A 1 287 ? 76.932 36.263 -27.921 1.00 66.50 287 TYR A C 1
ATOM 2223 O O . TYR A 1 287 ? 77.149 35.413 -28.788 1.00 66.50 287 TYR A O 1
ATOM 2231 N N . ASP A 1 288 ? 75.786 36.947 -27.887 1.00 61.38 288 ASP A N 1
ATOM 2232 C CA . ASP A 1 288 ? 74.646 36.673 -28.773 1.00 61.38 288 ASP A CA 1
ATOM 2233 C C . ASP A 1 288 ? 75.000 36.819 -30.258 1.00 61.38 288 ASP A C 1
ATOM 2235 O O . ASP A 1 288 ? 74.538 36.060 -31.115 1.00 61.38 288 ASP A O 1
ATOM 2239 N N . ARG A 1 289 ? 75.896 37.756 -30.583 1.00 67.62 289 ARG A N 1
ATOM 2240 C CA . ARG A 1 289 ? 76.328 38.005 -31.961 1.00 67.62 289 ARG A CA 1
ATOM 2241 C C . ARG A 1 289 ? 77.290 36.921 -32.452 1.00 67.62 289 ARG A C 1
ATOM 2243 O O . ARG A 1 289 ? 77.199 36.497 -33.609 1.00 67.62 289 ARG A O 1
ATOM 2250 N N . ARG A 1 290 ? 78.154 36.414 -31.565 1.00 70.44 290 ARG A N 1
ATOM 2251 C CA . ARG A 1 290 ? 79.028 35.252 -31.819 1.00 70.44 290 ARG A CA 1
ATOM 2252 C C . ARG A 1 290 ? 78.209 33.967 -31.969 1.00 70.44 290 ARG A C 1
ATOM 2254 O O . ARG A 1 290 ? 78.486 33.171 -32.869 1.00 70.44 290 ARG A O 1
ATOM 2261 N N . PHE A 1 291 ? 77.149 33.806 -31.175 1.00 63.16 291 PHE A N 1
ATOM 2262 C CA . PHE A 1 291 ? 76.249 32.652 -31.231 1.00 63.16 291 PHE A CA 1
ATOM 2263 C C . PHE A 1 291 ? 75.461 32.595 -32.547 1.00 63.16 291 PHE A C 1
ATOM 2265 O O . PHE A 1 291 ? 75.382 31.542 -33.185 1.00 63.16 291 PHE A O 1
ATOM 2272 N N . ILE A 1 292 ? 74.949 33.737 -33.022 1.00 60.97 292 ILE A N 1
ATOM 2273 C CA . ILE A 1 292 ? 74.238 33.824 -34.307 1.00 60.97 292 ILE A CA 1
ATOM 2274 C C . ILE A 1 292 ? 75.176 33.518 -35.486 1.00 60.97 292 ILE A C 1
ATOM 2276 O O . ILE A 1 292 ? 74.812 32.735 -36.367 1.00 60.97 292 ILE A O 1
ATOM 2280 N N . LYS A 1 293 ? 76.402 34.061 -35.493 1.00 67.50 293 LYS A N 1
ATOM 2281 C CA . LYS A 1 293 ? 77.401 33.768 -36.540 1.00 67.50 293 LYS A CA 1
ATOM 2282 C C . LYS A 1 293 ? 77.780 32.282 -36.573 1.00 67.50 293 LYS A C 1
ATOM 2284 O O . LYS A 1 293 ? 77.859 31.700 -37.656 1.00 67.50 293 LYS A O 1
ATOM 2289 N N . TRP A 1 294 ? 77.961 31.654 -35.408 1.00 67.19 294 TRP A N 1
ATOM 2290 C CA . TRP A 1 294 ? 78.213 30.214 -35.299 1.00 67.19 294 TRP A CA 1
ATOM 2291 C C . TRP A 1 294 ? 77.025 29.387 -35.820 1.00 67.19 294 TRP A C 1
ATOM 2293 O O . TRP A 1 294 ? 77.207 28.529 -36.681 1.00 67.19 294 TRP A O 1
ATOM 2303 N N . MET A 1 295 ? 75.793 29.704 -35.403 1.00 55.47 295 MET A N 1
ATOM 2304 C CA . MET A 1 295 ? 74.577 29.023 -35.871 1.00 55.47 295 MET A CA 1
ATOM 2305 C C . MET A 1 295 ? 74.396 29.070 -37.392 1.00 55.47 295 MET A C 1
ATOM 2307 O O . MET A 1 295 ? 74.000 28.068 -37.992 1.00 55.47 295 MET A O 1
ATOM 2311 N N . ILE A 1 296 ? 74.658 30.220 -38.021 1.00 59.38 296 ILE A N 1
ATOM 2312 C CA . ILE A 1 296 ? 74.499 30.397 -39.471 1.00 59.38 296 ILE A CA 1
ATOM 2313 C C . ILE A 1 296 ? 75.525 29.541 -40.224 1.00 59.38 296 ILE A C 1
ATOM 2315 O O . ILE A 1 296 ? 75.166 28.841 -41.173 1.00 59.38 296 ILE A O 1
ATOM 2319 N N . LYS A 1 297 ? 76.778 29.508 -39.752 1.00 57.66 297 LYS A N 1
ATOM 2320 C CA . LYS A 1 297 ? 77.861 28.736 -40.378 1.00 57.66 297 LYS A CA 1
ATOM 2321 C C . LYS A 1 297 ? 77.638 27.221 -40.267 1.00 57.66 297 LYS A C 1
ATOM 2323 O O . LYS A 1 297 ? 77.916 26.496 -41.217 1.00 57.66 297 LYS A O 1
ATOM 2328 N N . THR A 1 298 ? 77.062 26.747 -39.159 1.00 55.75 298 THR A N 1
ATOM 2329 C CA . THR A 1 298 ? 76.775 25.316 -38.936 1.00 55.75 298 THR A CA 1
ATOM 2330 C C . THR A 1 298 ? 75.480 24.847 -39.629 1.00 55.75 298 THR A C 1
ATOM 2332 O O . THR A 1 298 ? 75.339 23.664 -39.946 1.00 55.75 298 THR A O 1
ATOM 2335 N N . LYS A 1 299 ? 74.521 25.744 -39.921 1.00 49.53 299 LYS A N 1
ATOM 2336 C CA . LYS A 1 299 ? 73.262 25.389 -40.615 1.00 49.53 299 LYS A CA 1
ATOM 2337 C C . LYS A 1 299 ? 73.402 25.209 -42.132 1.00 49.53 299 LYS A C 1
ATOM 2339 O O . LYS A 1 299 ? 72.628 24.440 -42.704 1.00 49.53 299 LYS A O 1
ATOM 2344 N N . MET A 1 300 ? 74.369 25.857 -42.785 1.00 44.75 300 MET A N 1
ATOM 2345 C CA . MET A 1 300 ? 74.469 25.841 -44.254 1.00 44.75 300 MET A CA 1
ATOM 2346 C C . MET A 1 300 ? 75.152 24.595 -44.856 1.00 44.75 300 MET A C 1
ATOM 2348 O O . MET A 1 300 ? 75.014 24.382 -46.055 1.00 44.75 300 MET A O 1
ATOM 2352 N N . SER A 1 301 ? 75.812 23.722 -44.076 1.00 45.19 301 SER A N 1
ATOM 2353 C CA . SER A 1 301 ? 76.541 22.556 -44.628 1.00 45.19 301 SER A CA 1
ATOM 2354 C C . SER A 1 301 ? 75.800 21.204 -44.609 1.00 45.19 301 SER A C 1
ATOM 2356 O O . SER A 1 301 ? 76.367 20.209 -45.044 1.00 45.19 301 SER A O 1
ATOM 2358 N N . SER A 1 302 ? 74.550 21.118 -44.121 1.00 48.44 302 SER A N 1
ATOM 2359 C CA . SER A 1 302 ? 73.891 19.817 -43.830 1.00 48.44 302 SER A CA 1
ATOM 2360 C C . SER A 1 302 ? 72.493 19.608 -44.437 1.00 48.44 302 SER A C 1
ATOM 2362 O O . SER A 1 302 ? 71.646 18.961 -43.820 1.00 48.44 302 SER A O 1
ATOM 2364 N N . HIS A 1 303 ? 72.217 20.160 -45.623 1.00 51.94 303 HIS A N 1
ATOM 2365 C CA . HIS A 1 303 ? 70.871 20.110 -46.219 1.00 51.94 303 HIS A CA 1
ATOM 2366 C C . HIS A 1 303 ? 70.482 18.804 -46.961 1.00 51.94 303 HIS A C 1
ATOM 2368 O O . HIS A 1 303 ? 69.327 18.417 -46.811 1.00 51.94 303 HIS A O 1
ATOM 2374 N N . PRO A 1 304 ? 71.358 18.050 -47.663 1.00 46.16 304 PRO A N 1
ATOM 2375 C CA . PRO A 1 304 ? 70.902 16.855 -48.397 1.00 46.16 304 PRO A CA 1
ATOM 2376 C C . PRO A 1 304 ? 70.646 15.615 -47.514 1.00 46.16 304 PRO A C 1
ATOM 2378 O O . PRO A 1 304 ? 69.655 14.915 -47.692 1.00 46.16 304 PRO A O 1
ATOM 2381 N N . GLU A 1 305 ? 71.485 15.348 -46.505 1.00 53.91 305 GLU A N 1
ATOM 2382 C CA . GLU A 1 305 ? 71.405 14.105 -45.705 1.00 53.91 305 GLU A CA 1
ATOM 2383 C C . GLU A 1 305 ? 70.301 14.104 -44.626 1.00 53.91 305 GLU A C 1
ATOM 2385 O O . GLU A 1 305 ? 69.901 13.049 -44.120 1.00 53.91 305 GLU A O 1
ATOM 2390 N N . LYS A 1 306 ? 69.797 15.280 -44.224 1.00 53.09 306 LYS A N 1
ATOM 2391 C CA . LYS A 1 306 ? 68.772 15.396 -43.170 1.00 53.09 306 LYS A CA 1
ATOM 2392 C C . LYS A 1 306 ? 67.366 15.069 -43.663 1.00 53.09 306 LYS A C 1
ATOM 2394 O O . LYS A 1 306 ? 66.585 14.525 -42.881 1.00 53.09 306 LYS A O 1
ATOM 2399 N N . GLU A 1 307 ? 67.040 15.358 -44.921 1.00 53.16 307 GLU A N 1
ATOM 2400 C CA . GLU A 1 307 ? 65.716 15.056 -45.479 1.00 53.16 307 GLU A CA 1
ATOM 2401 C C . GLU A 1 307 ? 65.495 13.554 -45.675 1.00 53.16 307 GLU A C 1
ATOM 2403 O O . GLU A 1 307 ? 64.430 13.046 -45.321 1.00 53.16 307 GLU A O 1
ATOM 2408 N N . GLU A 1 308 ? 66.507 12.810 -46.130 1.00 57.28 308 GLU A N 1
ATOM 2409 C CA . GLU A 1 308 ? 66.416 11.347 -46.236 1.00 57.28 308 GLU A CA 1
ATOM 2410 C C . GLU A 1 308 ? 66.320 10.671 -44.865 1.00 57.28 308 GLU A C 1
ATOM 2412 O O . GLU A 1 308 ? 65.474 9.796 -44.656 1.00 57.28 308 GLU A O 1
ATOM 2417 N N . LYS A 1 309 ? 67.106 11.125 -43.877 1.00 56.94 309 LYS A N 1
ATOM 2418 C CA . LYS A 1 309 ? 66.989 10.637 -42.491 1.00 56.94 309 LYS A CA 1
ATOM 2419 C C . LYS A 1 309 ? 65.627 10.948 -41.873 1.00 56.94 309 LYS A C 1
ATOM 2421 O O . LYS A 1 309 ? 65.155 10.156 -41.057 1.00 56.94 309 LYS A O 1
ATOM 2426 N N . LYS A 1 310 ? 65.000 12.074 -42.229 1.00 60.19 310 LYS A N 1
ATOM 2427 C CA . LYS A 1 310 ? 63.655 12.437 -41.763 1.00 60.19 310 LYS A CA 1
ATOM 2428 C C . LYS A 1 310 ? 62.599 11.523 -42.385 1.00 60.19 310 LYS A C 1
ATOM 2430 O O . LYS A 1 310 ? 61.870 10.882 -41.639 1.00 60.19 310 LYS A O 1
ATOM 2435 N N . LYS A 1 311 ? 62.624 11.329 -43.709 1.00 63.84 311 LYS A N 1
ATOM 2436 C CA . LYS A 1 311 ? 61.731 10.385 -44.410 1.00 63.84 311 LYS A CA 1
ATOM 2437 C C . LYS A 1 311 ? 61.858 8.954 -43.879 1.00 63.84 311 LYS A C 1
ATOM 2439 O O . LYS A 1 311 ? 60.850 8.287 -43.666 1.00 63.84 311 LYS A O 1
ATOM 2444 N N . TRP A 1 312 ? 63.078 8.489 -43.606 1.00 66.88 312 TRP A N 1
ATOM 2445 C CA . TRP A 1 312 ? 63.300 7.160 -43.029 1.00 66.88 312 TRP A CA 1
ATOM 2446 C C . TRP A 1 312 ? 62.770 7.042 -41.594 1.00 66.88 312 TRP A C 1
ATOM 2448 O O . TRP A 1 312 ? 62.178 6.021 -41.245 1.00 66.88 312 TRP A O 1
ATOM 2458 N N . LYS A 1 313 ? 62.936 8.079 -40.761 1.00 66.38 313 LYS A N 1
ATOM 2459 C CA . LYS A 1 313 ? 62.378 8.115 -39.398 1.00 66.38 313 LYS A CA 1
ATOM 2460 C C . LYS A 1 313 ? 60.851 8.152 -39.404 1.00 66.38 313 LYS A C 1
ATOM 2462 O O . LYS A 1 313 ? 60.251 7.404 -38.637 1.00 66.38 313 LYS A O 1
ATOM 2467 N N . ASP A 1 314 ? 60.249 8.937 -40.292 1.00 70.69 314 ASP A N 1
ATOM 2468 C CA . ASP A 1 314 ? 58.795 9.048 -40.433 1.00 70.69 314 ASP A CA 1
ATOM 2469 C C . ASP A 1 314 ? 58.190 7.716 -40.906 1.00 70.69 314 ASP A C 1
ATOM 2471 O O . ASP A 1 314 ? 57.227 7.226 -40.319 1.00 70.69 314 ASP A O 1
ATOM 2475 N N . LEU A 1 315 ? 58.823 7.041 -41.875 1.00 72.56 315 LEU A N 1
ATOM 2476 C CA . LEU A 1 315 ? 58.399 5.714 -42.340 1.00 72.56 315 LEU A CA 1
ATOM 2477 C C . LEU A 1 315 ? 58.517 4.643 -41.240 1.00 72.56 315 LEU A C 1
ATOM 2479 O O . LEU A 1 315 ? 57.673 3.752 -41.120 1.00 72.56 315 LEU A O 1
ATOM 2483 N N . LYS A 1 316 ? 59.564 4.727 -40.410 1.00 76.56 316 LYS A N 1
ATOM 2484 C CA . LYS A 1 316 ? 59.777 3.812 -39.281 1.00 76.56 316 LYS A CA 1
ATOM 2485 C C . LYS A 1 316 ? 58.773 4.058 -38.153 1.00 76.56 316 LYS A C 1
ATOM 2487 O O . LYS A 1 316 ? 58.329 3.099 -37.526 1.00 76.56 316 LYS A O 1
ATOM 2492 N N . LEU A 1 317 ? 58.404 5.319 -37.916 1.00 73.44 317 LEU A N 1
ATOM 2493 C CA . LEU A 1 317 ? 57.378 5.707 -36.953 1.00 73.44 317 LEU A CA 1
ATOM 2494 C C . LEU A 1 317 ? 55.987 5.258 -37.418 1.00 73.44 317 LEU A C 1
ATOM 2496 O O . LEU A 1 317 ? 55.263 4.673 -36.622 1.00 73.44 317 LEU A O 1
ATOM 2500 N N . MET A 1 318 ? 55.661 5.422 -38.704 1.00 66.44 318 MET A N 1
ATOM 2501 C CA . MET A 1 318 ? 54.412 4.929 -39.301 1.00 66.44 318 MET A CA 1
ATOM 2502 C C . MET A 1 318 ? 54.277 3.409 -39.167 1.00 66.44 318 MET A C 1
ATOM 2504 O O . MET A 1 318 ? 53.284 2.936 -38.627 1.00 66.44 318 MET A O 1
ATOM 2508 N N . LYS A 1 319 ? 55.313 2.632 -39.521 1.00 75.69 319 LYS A N 1
ATOM 2509 C CA . LYS A 1 319 ? 55.304 1.169 -39.316 1.00 75.69 319 LYS A CA 1
ATOM 2510 C C . LYS A 1 319 ? 55.193 0.763 -37.843 1.00 75.69 319 LYS A C 1
ATOM 2512 O O . LYS A 1 319 ? 54.632 -0.287 -37.535 1.00 75.69 319 LYS A O 1
ATOM 2517 N N . LYS A 1 320 ? 55.753 1.559 -36.926 1.00 75.25 320 LYS A N 1
ATOM 2518 C CA . LYS A 1 320 ? 55.641 1.322 -35.479 1.00 75.25 320 LYS A CA 1
ATOM 2519 C C . LYS A 1 320 ? 54.221 1.610 -34.980 1.00 75.25 320 LYS A C 1
ATOM 2521 O O . LYS A 1 320 ? 53.704 0.810 -34.210 1.00 75.25 320 LYS A O 1
ATOM 2526 N N . LEU A 1 321 ? 53.600 2.689 -35.456 1.00 70.88 321 LEU A N 1
ATOM 2527 C CA . LEU A 1 321 ? 52.212 3.056 -35.164 1.00 70.88 321 LEU A CA 1
ATOM 2528 C C . LEU A 1 321 ? 51.216 2.048 -35.746 1.00 70.88 321 LEU A C 1
ATOM 2530 O O . LEU A 1 321 ? 50.266 1.690 -35.064 1.00 70.88 321 LEU A O 1
ATOM 2534 N N . GLU A 1 322 ? 51.446 1.533 -36.956 1.00 75.94 322 GLU A N 1
ATOM 2535 C CA . GLU A 1 322 ? 50.633 0.458 -37.545 1.00 75.94 322 GLU A CA 1
ATOM 2536 C C . GLU A 1 322 ? 50.748 -0.842 -36.745 1.00 75.94 322 GLU A C 1
ATOM 2538 O O . GLU A 1 322 ? 49.737 -1.483 -36.477 1.00 75.94 322 GLU A O 1
ATOM 2543 N N . ARG A 1 323 ? 51.958 -1.211 -36.298 1.00 75.31 323 ARG A N 1
ATOM 2544 C CA . ARG A 1 323 ? 52.146 -2.356 -35.394 1.00 75.31 323 ARG A CA 1
ATOM 2545 C C . ARG A 1 323 ? 51.483 -2.145 -34.037 1.00 75.31 323 ARG A C 1
ATOM 2547 O O . ARG A 1 323 ? 50.892 -3.090 -33.535 1.00 75.31 323 ARG A O 1
ATOM 2554 N N . GLN A 1 324 ? 51.567 -0.942 -33.466 1.00 73.00 324 GLN A N 1
ATOM 2555 C CA . GLN A 1 324 ? 50.878 -0.609 -32.217 1.00 73.00 324 GLN A CA 1
ATOM 2556 C C . GLN A 1 324 ? 49.363 -0.665 -32.387 1.00 73.00 324 GLN A C 1
ATOM 2558 O O . GLN A 1 324 ? 48.717 -1.310 -31.579 1.00 73.00 324 GLN A O 1
ATOM 2563 N N . ARG A 1 325 ? 48.804 -0.105 -33.465 1.00 76.50 325 ARG A N 1
ATOM 2564 C CA . ARG A 1 325 ? 47.371 -0.219 -33.773 1.00 76.50 325 ARG A CA 1
ATOM 2565 C C . ARG A 1 325 ? 46.934 -1.660 -33.989 1.00 76.50 325 ARG A C 1
ATOM 2567 O O . ARG A 1 325 ? 45.895 -2.041 -33.476 1.00 76.50 325 ARG A O 1
ATOM 2574 N N . ALA A 1 326 ? 47.720 -2.461 -34.707 1.00 74.31 326 ALA A N 1
ATOM 2575 C CA . ALA A 1 326 ? 47.414 -3.874 -34.915 1.00 74.31 326 ALA A CA 1
ATOM 2576 C C . ALA A 1 326 ? 47.479 -4.670 -33.600 1.00 74.31 326 ALA A C 1
ATOM 2578 O O . ALA A 1 326 ? 46.638 -5.534 -33.376 1.00 74.31 326 ALA A O 1
ATOM 2579 N N . GLN A 1 327 ? 48.437 -4.360 -32.718 1.00 72.56 327 GLN A N 1
ATOM 2580 C CA . GLN A 1 327 ? 48.537 -4.950 -31.379 1.00 72.56 327 GLN A CA 1
ATOM 2581 C C . GLN A 1 327 ? 47.411 -4.483 -30.452 1.00 72.56 327 GLN A C 1
ATOM 2583 O O . GLN A 1 327 ? 46.866 -5.304 -29.727 1.00 72.56 327 GLN A O 1
ATOM 2588 N N . GLU A 1 328 ? 47.027 -3.207 -30.498 1.00 69.88 328 GLU A N 1
ATOM 2589 C CA . GLU A 1 328 ? 45.875 -2.667 -29.770 1.00 69.88 328 GLU A CA 1
ATOM 2590 C C . GLU A 1 328 ? 44.568 -3.281 -30.278 1.00 69.88 328 GLU A C 1
ATOM 2592 O O . GLU A 1 328 ? 43.738 -3.666 -29.468 1.00 69.88 328 GLU A O 1
ATOM 2597 N N . GLU A 1 329 ? 44.385 -3.453 -31.591 1.00 70.31 329 GLU A N 1
ATOM 2598 C CA . GLU A 1 329 ? 43.225 -4.156 -32.155 1.00 70.31 329 GLU A CA 1
ATOM 2599 C C . GLU A 1 329 ? 43.207 -5.640 -31.782 1.00 70.31 329 GLU A C 1
ATOM 2601 O O . GLU A 1 329 ? 42.135 -6.171 -31.504 1.00 70.31 329 GLU A O 1
ATOM 2606 N N . GLN A 1 330 ? 44.362 -6.314 -31.746 1.00 69.56 330 GLN A N 1
ATOM 2607 C CA . GLN A 1 330 ? 44.454 -7.703 -31.288 1.00 69.56 330 GLN A CA 1
ATOM 2608 C C . GLN A 1 330 ? 44.159 -7.836 -29.793 1.00 69.56 330 GLN A C 1
ATOM 2610 O O . GLN A 1 330 ? 43.382 -8.706 -29.418 1.00 69.56 330 GLN A O 1
ATOM 2615 N N . ALA A 1 331 ? 44.721 -6.961 -28.957 1.00 71.19 331 ALA A N 1
ATOM 2616 C CA . ALA A 1 331 ? 44.466 -6.940 -27.520 1.00 71.19 331 ALA A CA 1
ATOM 2617 C C . ALA A 1 331 ? 43.004 -6.594 -27.219 1.00 71.19 331 ALA A C 1
ATOM 2619 O O . ALA A 1 331 ? 42.396 -7.189 -26.337 1.00 71.19 331 ALA A O 1
ATOM 2620 N N . LYS A 1 332 ? 42.409 -5.686 -27.999 1.00 68.44 332 LYS A N 1
ATOM 2621 C CA . LYS A 1 332 ? 40.995 -5.326 -27.886 1.00 68.44 332 LYS A CA 1
ATOM 2622 C C . LYS A 1 332 ? 40.079 -6.452 -28.361 1.00 68.44 332 LYS A C 1
ATOM 2624 O O . LYS A 1 332 ? 39.055 -6.670 -27.735 1.00 68.44 332 LYS A O 1
ATOM 2629 N N . ARG A 1 333 ? 40.455 -7.205 -29.405 1.00 68.81 333 ARG A N 1
ATOM 2630 C CA . ARG A 1 333 ? 39.747 -8.433 -29.813 1.00 68.81 333 ARG A CA 1
ATOM 2631 C C . ARG A 1 333 ? 39.850 -9.533 -28.763 1.00 68.81 333 ARG A C 1
ATOM 2633 O O . ARG A 1 333 ? 38.839 -10.151 -28.481 1.00 68.81 333 ARG A O 1
ATOM 2640 N N . GLN A 1 334 ? 41.021 -9.731 -28.158 1.00 67.31 334 GLN A N 1
ATOM 2641 C CA . GLN A 1 334 ? 41.186 -10.679 -27.053 1.00 67.31 334 GLN A CA 1
ATOM 2642 C C . GLN A 1 334 ? 40.387 -10.257 -25.817 1.00 67.31 334 GLN A C 1
ATOM 2644 O O . GLN A 1 334 ? 39.727 -11.097 -25.227 1.00 67.31 334 GLN A O 1
ATOM 2649 N N . GLN A 1 335 ? 40.355 -8.965 -25.475 1.00 60.75 335 GLN A N 1
ATOM 2650 C CA . GLN A 1 335 ? 39.481 -8.449 -24.416 1.00 60.75 335 GLN A CA 1
ATOM 2651 C C . GLN A 1 335 ? 37.993 -8.574 -24.761 1.00 60.75 335 GLN A C 1
ATOM 2653 O O . GLN A 1 335 ? 37.201 -8.868 -23.877 1.00 60.75 335 GLN A O 1
ATOM 2658 N N . GLU A 1 336 ? 37.592 -8.348 -26.016 1.00 55.53 336 GLU A N 1
ATOM 2659 C CA . GLU A 1 336 ? 36.210 -8.549 -26.477 1.00 55.53 336 GLU A CA 1
ATOM 2660 C C . GLU A 1 336 ? 35.827 -10.045 -26.440 1.00 55.53 336 GLU A C 1
ATOM 2662 O O . GLU A 1 336 ? 34.706 -10.363 -26.055 1.00 55.53 336 GLU A O 1
ATOM 2667 N N . GLU A 1 337 ? 36.747 -10.962 -26.766 1.00 56.81 337 GLU A N 1
ATOM 2668 C CA . GLU A 1 337 ? 36.559 -12.421 -26.678 1.00 56.81 337 GLU A CA 1
ATOM 2669 C C . GLU A 1 337 ? 36.538 -12.927 -25.223 1.00 56.81 337 GLU A C 1
ATOM 2671 O O . GLU A 1 337 ? 35.666 -13.718 -24.876 1.00 56.81 337 GLU A O 1
ATOM 2676 N N . GLU A 1 338 ? 37.416 -12.432 -24.344 1.00 55.78 338 GLU A N 1
ATOM 2677 C CA . GLU A 1 338 ? 37.409 -12.745 -22.904 1.00 55.78 338 GLU A CA 1
ATOM 2678 C C . GLU A 1 338 ? 36.175 -12.159 -22.197 1.00 55.78 338 GLU A C 1
ATOM 2680 O O . GLU A 1 338 ? 35.556 -12.832 -21.374 1.00 55.78 338 GLU A O 1
ATOM 2685 N N . ALA A 1 339 ? 35.754 -10.940 -22.557 1.00 52.25 339 ALA A N 1
ATOM 2686 C CA . ALA A 1 339 ? 34.525 -10.331 -22.048 1.00 52.25 339 ALA A CA 1
ATOM 2687 C C . ALA A 1 339 ? 33.260 -11.009 -22.598 1.00 52.25 339 ALA A C 1
ATOM 2689 O O . ALA A 1 339 ? 32.229 -10.994 -21.929 1.00 52.25 339 ALA A O 1
ATOM 2690 N N . ALA A 1 340 ? 33.310 -11.594 -23.799 1.00 50.31 340 ALA A N 1
ATOM 2691 C CA . ALA A 1 340 ? 32.231 -12.423 -24.331 1.00 50.31 340 ALA A CA 1
ATOM 2692 C C . ALA A 1 340 ? 32.179 -13.798 -23.642 1.00 50.31 340 ALA A C 1
ATOM 2694 O O . ALA A 1 340 ? 31.089 -14.258 -23.317 1.00 50.31 340 ALA A O 1
ATOM 2695 N N . ALA A 1 341 ? 33.331 -14.406 -23.341 1.00 48.81 341 ALA A N 1
ATOM 2696 C CA . ALA A 1 341 ? 33.421 -15.670 -22.606 1.00 48.81 341 ALA A CA 1
ATOM 2697 C C . ALA A 1 341 ? 32.971 -15.543 -21.136 1.00 48.81 341 ALA A C 1
ATOM 2699 O O . ALA A 1 341 ? 32.374 -16.464 -20.592 1.00 48.81 341 ALA A O 1
ATOM 2700 N N . GLN A 1 342 ? 33.178 -14.385 -20.494 1.00 50.84 342 GLN A N 1
ATOM 2701 C CA . GLN A 1 342 ? 32.644 -14.099 -19.151 1.00 50.84 342 GLN A CA 1
ATOM 2702 C C . GLN A 1 342 ? 31.128 -13.817 -19.120 1.00 50.84 342 GLN A C 1
ATOM 2704 O O . GLN A 1 342 ? 30.537 -13.819 -18.043 1.00 50.84 342 GLN A O 1
ATOM 2709 N N . ARG A 1 343 ? 30.481 -13.566 -20.269 1.00 50.09 343 ARG A N 1
ATOM 2710 C CA . ARG A 1 343 ? 29.033 -13.281 -20.356 1.00 50.09 343 ARG A CA 1
ATOM 2711 C C . ARG A 1 343 ? 28.151 -14.522 -20.487 1.00 50.09 343 ARG A C 1
ATOM 2713 O O . ARG A 1 343 ? 26.937 -14.377 -20.396 1.00 50.09 343 ARG A O 1
ATOM 2720 N N . GLU A 1 344 ? 28.719 -15.710 -20.701 1.00 48.69 344 GLU A N 1
ATOM 2721 C CA . GLU A 1 344 ? 27.947 -16.923 -21.024 1.00 48.69 344 GLU A CA 1
ATOM 2722 C C . GLU A 1 344 ? 26.978 -17.400 -19.917 1.00 48.69 344 GLU A C 1
ATOM 2724 O O . GLU A 1 344 ? 26.147 -18.258 -20.200 1.00 48.69 344 GLU A O 1
ATOM 2729 N N . ASP A 1 345 ? 26.995 -16.814 -18.712 1.00 52.53 345 ASP A N 1
ATOM 2730 C CA . ASP A 1 345 ? 26.216 -17.292 -17.553 1.00 52.53 345 ASP A CA 1
ATOM 2731 C C . ASP A 1 345 ? 25.147 -16.308 -17.011 1.00 52.53 345 ASP A C 1
ATOM 2733 O O . ASP A 1 345 ? 24.722 -16.412 -15.864 1.00 52.53 345 ASP A O 1
ATOM 2737 N N . GLN A 1 346 ? 24.693 -15.317 -17.798 1.00 69.12 346 GLN A N 1
ATOM 2738 C CA . GLN A 1 346 ? 23.642 -14.363 -17.358 1.00 69.12 346 GLN A CA 1
ATOM 2739 C C . GLN A 1 346 ? 22.212 -14.718 -17.808 1.00 69.12 346 GLN A C 1
ATOM 2741 O O . GLN A 1 346 ? 21.253 -14.037 -17.445 1.00 69.12 346 GLN A O 1
ATOM 2746 N N . GLY A 1 347 ? 22.040 -15.758 -18.622 1.00 86.12 347 GLY A N 1
ATOM 2747 C CA . GLY A 1 347 ? 20.745 -16.122 -19.195 1.00 86.12 347 GLY A CA 1
ATOM 2748 C C . GLY A 1 347 ? 19.772 -16.755 -18.198 1.00 86.12 347 GLY A C 1
ATOM 2749 O O . GLY A 1 347 ? 20.164 -17.543 -17.344 1.00 86.12 347 GLY A O 1
ATOM 2750 N N . ARG A 1 348 ? 18.467 -16.494 -18.359 1.00 94.31 348 ARG A N 1
ATOM 2751 C CA . ARG A 1 348 ? 17.398 -17.226 -17.659 1.00 94.31 348 ARG A CA 1
ATOM 2752 C C . ARG A 1 348 ? 16.958 -18.427 -18.510 1.00 94.31 348 ARG A C 1
ATOM 2754 O O . ARG A 1 348 ? 16.278 -18.217 -19.517 1.00 94.31 348 ARG A O 1
ATOM 2761 N N . PRO A 1 349 ? 17.298 -19.683 -18.152 1.00 93.75 349 PRO A N 1
ATOM 2762 C CA . PRO A 1 349 ? 17.045 -20.841 -19.015 1.00 93.75 349 PRO A CA 1
ATOM 2763 C C . PRO A 1 349 ? 15.596 -21.346 -18.971 1.00 93.75 349 PRO A C 1
ATOM 2765 O O . PRO A 1 349 ? 15.179 -22.045 -19.896 1.00 93.75 349 PRO A O 1
ATOM 2768 N N . TYR A 1 350 ? 14.832 -20.985 -17.938 1.00 94.62 350 TYR A N 1
ATOM 2769 C CA . TYR A 1 350 ? 13.453 -21.429 -17.724 1.00 94.62 350 TYR A CA 1
ATOM 2770 C C . TYR A 1 350 ? 12.417 -20.410 -18.223 1.00 94.62 350 TYR A C 1
ATOM 2772 O O . TYR A 1 350 ? 12.751 -19.233 -18.412 1.00 94.62 350 TYR A O 1
ATOM 2780 N N . THR A 1 351 ? 11.172 -20.857 -18.409 1.00 96.50 351 THR A N 1
ATOM 2781 C CA . THR A 1 351 ? 10.007 -19.977 -18.611 1.00 96.50 351 THR A CA 1
ATOM 2782 C C . THR A 1 351 ? 9.001 -20.107 -17.484 1.00 96.50 351 THR A C 1
ATOM 2784 O O . THR A 1 351 ? 8.886 -21.178 -16.894 1.00 96.50 351 THR A O 1
ATOM 2787 N N . LEU A 1 352 ? 8.259 -19.031 -17.236 1.00 97.81 352 LEU A N 1
ATOM 2788 C CA . LEU A 1 352 ? 7.114 -18.997 -16.332 1.00 97.81 352 LEU A CA 1
ATOM 2789 C C . LEU A 1 352 ? 5.834 -18.677 -17.104 1.00 97.81 352 LEU A C 1
ATOM 2791 O O . LEU A 1 352 ? 5.775 -17.670 -17.810 1.00 97.81 352 LEU A O 1
ATOM 2795 N N . SER A 1 353 ? 4.802 -19.491 -16.920 1.00 98.25 353 SER A N 1
ATOM 2796 C CA . SER A 1 353 ? 3.522 -19.381 -17.617 1.00 98.25 353 SER A CA 1
ATOM 2797 C C . SER A 1 353 ? 2.393 -19.237 -16.601 1.00 98.25 353 SER A C 1
ATOM 2799 O O . SER A 1 353 ? 2.357 -19.932 -15.589 1.00 98.25 353 SER A O 1
ATOM 2801 N N . VAL A 1 354 ? 1.453 -18.325 -16.845 1.00 98.50 354 VAL A N 1
ATOM 2802 C CA . VAL A 1 354 ? 0.299 -18.107 -15.960 1.00 98.50 354 VAL A CA 1
ATOM 2803 C C . VAL A 1 354 ? -0.983 -18.406 -16.716 1.00 98.50 354 VAL A C 1
ATOM 2805 O O . VAL A 1 354 ? -1.274 -17.769 -17.726 1.00 98.50 354 VAL A O 1
ATOM 2808 N N . ALA A 1 355 ? -1.773 -19.348 -16.204 1.00 98.00 355 ALA A N 1
ATOM 2809 C CA . ALA A 1 355 ? -3.083 -19.681 -16.745 1.00 98.00 355 ALA A CA 1
ATOM 2810 C C . ALA A 1 355 ? -4.205 -19.128 -15.858 1.00 98.00 355 ALA A C 1
ATOM 2812 O O . ALA A 1 355 ? -4.196 -19.326 -14.644 1.00 98.00 355 ALA A O 1
ATOM 2813 N N . LEU A 1 356 ? -5.188 -18.458 -16.461 1.00 97.25 356 LEU A N 1
ATOM 2814 C CA . LEU A 1 356 ? -6.349 -17.915 -15.752 1.00 97.25 356 LEU A CA 1
ATOM 2815 C C . LEU A 1 356 ? -7.607 -17.893 -16.636 1.00 97.25 356 LEU A C 1
ATOM 2817 O O . LEU A 1 356 ? -7.489 -17.751 -17.859 1.00 97.25 356 LEU A O 1
ATOM 2821 N N . PRO A 1 357 ? -8.812 -18.019 -16.048 1.00 95.12 357 PRO A N 1
ATOM 2822 C CA . PRO A 1 357 ? -10.034 -18.025 -16.829 1.00 95.12 357 PRO A CA 1
ATOM 2823 C C . PRO A 1 357 ? -10.395 -16.607 -17.283 1.00 95.12 357 PRO A C 1
ATOM 2825 O O . PRO A 1 357 ? -10.295 -15.646 -16.519 1.00 95.12 357 PRO A O 1
ATOM 2828 N N . GLY A 1 358 ? -10.855 -16.456 -18.527 1.00 91.56 358 GLY A N 1
ATOM 2829 C CA . GLY A 1 358 ? -11.280 -15.145 -19.038 1.00 91.56 358 GLY A CA 1
ATOM 2830 C C . GLY A 1 358 ? -12.552 -14.601 -18.375 1.00 91.56 358 GLY A C 1
ATOM 2831 O O . GLY A 1 358 ? -12.760 -13.385 -18.363 1.00 91.56 358 GLY A O 1
ATOM 2832 N N . SER A 1 359 ? -13.367 -15.478 -17.780 1.00 90.62 359 SER A N 1
ATOM 2833 C CA . SER A 1 359 ? -14.623 -15.163 -17.080 1.00 90.62 359 SER A CA 1
ATOM 2834 C C . SER A 1 359 ? -14.456 -14.168 -15.928 1.00 90.62 359 SER A C 1
ATOM 2836 O O . SER A 1 359 ? -15.410 -13.485 -15.564 1.00 90.62 359 SER A O 1
ATOM 2838 N N . ILE A 1 360 ? -13.244 -13.987 -15.392 1.00 92.00 360 ILE A N 1
ATOM 2839 C CA . ILE A 1 360 ? -12.965 -12.979 -14.357 1.00 92.00 360 ILE A CA 1
ATOM 2840 C C . ILE A 1 360 ? -13.350 -11.559 -14.791 1.00 92.00 360 ILE A C 1
ATOM 2842 O O . ILE A 1 360 ? -13.730 -10.748 -13.947 1.00 92.00 360 ILE A O 1
ATOM 2846 N N . LEU A 1 361 ? -13.306 -11.253 -16.096 1.00 91.06 361 LEU A N 1
ATOM 2847 C CA . LEU A 1 361 ? -13.761 -9.955 -16.596 1.00 91.06 361 LEU A CA 1
ATOM 2848 C C . LEU A 1 361 ? -15.278 -9.782 -16.454 1.00 91.06 361 LEU A C 1
ATOM 2850 O O . LEU A 1 361 ? -15.755 -8.653 -16.360 1.00 91.06 361 LEU A O 1
ATOM 2854 N N . ASP A 1 362 ? -16.051 -10.864 -16.418 1.00 87.62 362 ASP A N 1
ATOM 2855 C CA . ASP A 1 362 ? -17.511 -10.819 -16.280 1.00 87.62 362 ASP A CA 1
ATOM 2856 C C . ASP A 1 362 ? -17.970 -10.387 -14.888 1.00 87.62 362 ASP A C 1
ATOM 2858 O O . ASP A 1 362 ? -19.069 -9.854 -14.751 1.00 87.62 362 ASP A O 1
ATOM 2862 N N . ASN A 1 363 ? -17.082 -10.464 -13.894 1.00 87.19 363 ASN A N 1
ATOM 2863 C CA . ASN A 1 363 ? -17.332 -9.962 -12.544 1.00 87.19 363 ASN A CA 1
ATOM 2864 C C . ASN A 1 363 ? -17.113 -8.445 -12.401 1.00 87.19 363 ASN A C 1
ATOM 2866 O O . ASN A 1 363 ? -17.510 -7.853 -11.3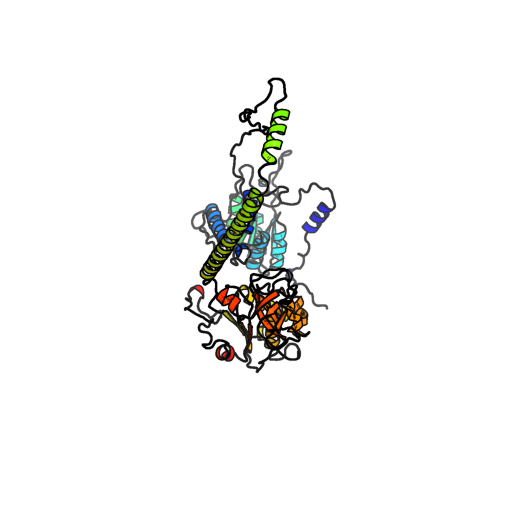96 1.00 87.19 363 ASN A O 1
ATOM 2870 N N . ALA A 1 364 ? -16.469 -7.792 -13.373 1.00 87.50 364 ALA A N 1
ATOM 2871 C CA . ALA A 1 364 ? -16.208 -6.360 -13.296 1.00 87.50 364 ALA A CA 1
ATOM 2872 C C . ALA A 1 364 ? -17.474 -5.537 -13.600 1.00 87.50 364 ALA A C 1
ATOM 2874 O O . ALA A 1 364 ? -18.184 -5.771 -14.577 1.00 87.50 364 ALA A O 1
ATOM 2875 N N . GLN A 1 365 ? -17.730 -4.524 -12.767 1.00 85.88 365 GLN A N 1
ATOM 2876 C CA . GLN A 1 365 ? -19.011 -3.802 -12.724 1.00 85.88 365 GLN A CA 1
ATOM 2877 C C . GLN A 1 365 ? -19.211 -2.775 -13.852 1.00 85.88 365 GLN A C 1
ATOM 2879 O O . GLN A 1 365 ? -20.325 -2.292 -14.051 1.00 85.88 365 GLN A O 1
ATOM 2884 N N . SER A 1 366 ? -18.156 -2.422 -14.591 1.00 86.62 366 SER A N 1
ATOM 2885 C CA . SER A 1 366 ? -18.232 -1.499 -15.729 1.00 86.62 366 SER A CA 1
ATOM 2886 C C . SER A 1 366 ? -17.240 -1.877 -16.840 1.00 86.62 366 SER A C 1
ATOM 2888 O O . SER A 1 366 ? -16.241 -2.552 -16.573 1.00 86.62 366 SER A O 1
ATOM 2890 N N . PRO A 1 367 ? -17.458 -1.430 -18.093 1.00 85.19 367 PRO A N 1
ATOM 2891 C CA . PRO A 1 367 ? -16.497 -1.612 -19.184 1.00 85.19 367 PRO A CA 1
ATOM 2892 C C . PRO A 1 367 ? -15.108 -1.008 -18.913 1.00 85.19 367 PRO A C 1
ATOM 2894 O O . PRO A 1 367 ? -14.102 -1.545 -19.388 1.00 85.19 367 PRO A O 1
ATOM 2897 N N . GLU A 1 368 ? -15.034 0.080 -18.141 1.00 89.75 368 GLU A N 1
ATOM 2898 C CA . GLU A 1 368 ? -13.758 0.666 -17.713 1.00 89.75 368 GLU A CA 1
ATOM 2899 C C . GLU A 1 368 ? -13.055 -0.259 -16.718 1.00 89.75 368 GLU A C 1
ATOM 2901 O O . GLU A 1 368 ? -11.890 -0.592 -16.920 1.00 89.75 368 GLU A O 1
ATOM 2906 N N . LEU A 1 369 ? -13.777 -0.755 -15.704 1.00 89.75 369 LEU A N 1
ATOM 2907 C CA . LEU A 1 369 ? -13.235 -1.682 -14.707 1.00 89.75 369 LEU A CA 1
ATOM 2908 C C . LEU A 1 369 ? -12.807 -3.019 -15.325 1.00 89.75 369 LEU A C 1
ATOM 2910 O O . LEU A 1 369 ? -11.791 -3.570 -14.916 1.00 89.75 369 LEU A O 1
ATOM 2914 N N . ARG A 1 370 ? -13.512 -3.515 -16.353 1.00 90.62 370 ARG A N 1
ATOM 2915 C CA . ARG A 1 370 ? -13.079 -4.683 -17.148 1.00 90.62 370 ARG A CA 1
ATOM 2916 C C . ARG A 1 370 ? -11.709 -4.456 -17.777 1.00 90.62 370 ARG A C 1
ATOM 2918 O O . ARG A 1 370 ? -10.838 -5.319 -17.722 1.00 90.62 370 ARG A O 1
ATOM 2925 N N . THR A 1 371 ? -11.528 -3.281 -18.374 1.00 92.00 371 THR A N 1
ATOM 2926 C CA . THR A 1 371 ? -10.270 -2.908 -19.027 1.00 92.00 371 THR A CA 1
ATOM 2927 C C . THR A 1 371 ? -9.163 -2.732 -17.988 1.00 92.00 371 THR A C 1
ATOM 2929 O O . THR A 1 371 ? -8.049 -3.213 -18.186 1.00 92.00 371 THR A O 1
ATOM 2932 N N . TYR A 1 372 ? -9.486 -2.110 -16.850 1.00 93.56 372 TYR A N 1
ATOM 2933 C CA . TYR A 1 372 ? -8.578 -1.932 -15.720 1.00 93.56 372 TYR A CA 1
ATOM 2934 C C . TYR A 1 372 ? -8.104 -3.266 -15.132 1.00 93.56 372 TYR A C 1
ATOM 2936 O O . TYR A 1 372 ? -6.902 -3.458 -14.969 1.00 93.56 372 TYR A O 1
ATOM 2944 N N . LEU A 1 373 ? -9.016 -4.217 -14.906 1.00 94.44 373 LEU A N 1
ATOM 2945 C CA . LEU A 1 373 ? -8.701 -5.558 -14.410 1.00 94.44 373 LEU A CA 1
ATOM 2946 C C . LEU A 1 373 ? -7.755 -6.314 -15.356 1.00 94.44 373 LEU A C 1
ATOM 2948 O O . LEU A 1 373 ? -6.758 -6.880 -14.911 1.00 94.44 373 LEU A O 1
ATOM 2952 N N . ALA A 1 374 ? -8.006 -6.260 -16.669 1.00 95.12 374 ALA A N 1
ATOM 2953 C CA . ALA A 1 374 ? -7.083 -6.805 -17.669 1.00 95.12 374 ALA A CA 1
ATOM 2954 C C . ALA A 1 374 ? -5.683 -6.161 -17.576 1.00 95.12 374 ALA A C 1
ATOM 2956 O O . ALA A 1 374 ? -4.668 -6.855 -17.660 1.00 95.12 374 ALA A O 1
ATOM 2957 N N . GLY A 1 375 ? -5.619 -4.848 -17.333 1.00 95.50 375 GLY A N 1
ATOM 2958 C CA . GLY A 1 375 ? -4.370 -4.129 -17.077 1.00 95.50 375 GLY A CA 1
ATOM 2959 C C . GLY A 1 375 ? -3.654 -4.559 -15.791 1.00 95.50 375 GLY A C 1
ATOM 2960 O O . GLY A 1 375 ? -2.428 -4.667 -15.787 1.00 95.50 375 GLY A O 1
ATOM 2961 N N . GLN A 1 376 ? -4.388 -4.854 -14.714 1.00 95.69 376 GLN A N 1
ATOM 2962 C CA . GLN A 1 376 ? -3.808 -5.370 -13.467 1.00 95.69 376 GLN A CA 1
ATOM 2963 C C . GLN A 1 376 ? -3.140 -6.733 -13.684 1.00 95.69 376 GLN A C 1
ATOM 2965 O O . GLN A 1 376 ? -2.008 -6.930 -13.244 1.00 95.69 376 GLN A O 1
ATOM 2970 N N . ILE A 1 377 ? -3.793 -7.632 -14.427 1.00 96.44 377 ILE A N 1
ATOM 2971 C CA . ILE A 1 377 ? -3.245 -8.949 -14.791 1.00 96.44 377 ILE A CA 1
ATOM 2972 C C . ILE A 1 377 ? -1.965 -8.787 -15.616 1.00 96.44 377 ILE A C 1
ATOM 2974 O O . ILE A 1 377 ? -0.937 -9.378 -15.287 1.00 96.44 377 ILE A O 1
ATOM 2978 N N . ALA A 1 378 ? -2.006 -7.941 -16.649 1.00 97.06 378 ALA A N 1
ATOM 2979 C CA . ALA A 1 378 ? -0.857 -7.650 -17.504 1.00 97.06 378 ALA A CA 1
ATOM 2980 C C . ALA A 1 378 ? 0.355 -7.143 -16.705 1.00 97.06 378 ALA A C 1
ATOM 2982 O O . ALA A 1 378 ? 1.488 -7.579 -16.933 1.00 97.06 378 ALA A O 1
ATOM 2983 N N . ARG A 1 379 ? 0.116 -6.222 -15.763 1.00 95.75 379 ARG A N 1
ATOM 2984 C CA . ARG A 1 379 ? 1.155 -5.647 -14.900 1.00 95.75 379 ARG A CA 1
ATOM 2985 C C . ARG A 1 379 ? 1.710 -6.666 -13.919 1.00 95.75 379 ARG A C 1
ATOM 2987 O O . ARG A 1 379 ? 2.924 -6.760 -13.805 1.00 95.75 379 ARG A O 1
ATOM 2994 N N . ALA A 1 380 ? 0.856 -7.447 -13.260 1.00 96.25 380 ALA A N 1
ATOM 2995 C CA . ALA A 1 380 ? 1.304 -8.504 -12.357 1.00 96.25 380 ALA A CA 1
ATOM 2996 C C . ALA A 1 380 ? 2.209 -9.507 -13.091 1.00 96.25 380 ALA A C 1
ATOM 2998 O O . ALA A 1 380 ? 3.330 -9.753 -12.656 1.00 96.25 380 ALA A O 1
ATOM 2999 N N . CYS A 1 381 ? 1.776 -9.995 -14.259 1.00 97.56 381 CYS A N 1
ATOM 3000 C CA . CYS A 1 381 ? 2.567 -10.923 -15.071 1.00 97.56 381 CYS A CA 1
ATOM 3001 C C . CYS A 1 381 ? 3.907 -10.309 -15.509 1.00 97.56 381 CYS A C 1
ATOM 3003 O O . CYS A 1 381 ? 4.941 -10.966 -15.457 1.00 97.56 381 CYS A O 1
ATOM 3005 N N . THR A 1 382 ? 3.909 -9.024 -15.868 1.00 96.81 382 THR A N 1
ATOM 3006 C CA . THR A 1 382 ? 5.132 -8.286 -16.216 1.00 96.81 382 THR A CA 1
ATOM 3007 C C . THR A 1 382 ? 6.111 -8.179 -15.047 1.00 96.81 382 THR A C 1
ATOM 3009 O O . THR A 1 382 ? 7.294 -8.449 -15.227 1.00 96.81 382 THR A O 1
ATOM 3012 N N . ILE A 1 383 ? 5.630 -7.815 -13.854 1.00 94.38 383 ILE A N 1
ATOM 3013 C CA . ILE A 1 383 ? 6.456 -7.663 -12.644 1.00 94.38 383 ILE A CA 1
ATOM 3014 C C . ILE A 1 383 ? 7.145 -8.986 -12.295 1.00 94.38 383 ILE A C 1
ATOM 3016 O O . ILE A 1 383 ? 8.340 -9.010 -12.012 1.00 94.38 383 ILE A O 1
ATOM 3020 N N . PHE A 1 384 ? 6.409 -10.095 -12.379 1.00 96.38 384 PHE A N 1
ATOM 3021 C CA . PHE A 1 384 ? 6.940 -11.433 -12.116 1.00 96.38 384 PHE A CA 1
ATOM 3022 C C . PHE A 1 384 ? 7.643 -12.069 -13.324 1.00 96.38 384 PHE A C 1
ATOM 3024 O O . PHE A 1 384 ? 7.973 -13.251 -13.285 1.00 96.38 384 PHE A O 1
ATOM 3031 N N . CYS A 1 385 ? 7.915 -11.290 -14.377 1.00 96.94 385 CYS A N 1
ATOM 3032 C CA . CYS A 1 385 ? 8.656 -11.719 -15.562 1.00 96.94 385 CYS A CA 1
ATOM 3033 C C . CYS A 1 385 ? 8.083 -12.972 -16.257 1.00 96.94 385 CYS A C 1
ATOM 3035 O O . CYS A 1 385 ? 8.855 -13.781 -16.778 1.00 96.94 385 CYS A O 1
ATOM 3037 N N . VAL A 1 386 ? 6.753 -13.114 -16.258 1.00 98.19 386 VAL A N 1
ATOM 3038 C CA . VAL A 1 386 ? 5.996 -14.205 -16.896 1.00 98.19 386 VAL A CA 1
ATOM 3039 C C . VAL A 1 386 ? 6.197 -14.172 -18.409 1.00 98.19 386 VAL A C 1
ATOM 3041 O O . VAL A 1 386 ? 6.031 -13.126 -19.019 1.00 98.19 386 VAL A O 1
ATOM 3044 N N . ASP A 1 387 ? 6.507 -15.311 -19.021 1.00 97.94 387 ASP A N 1
ATOM 3045 C CA . ASP A 1 387 ? 6.807 -15.455 -20.452 1.00 97.94 387 ASP A CA 1
ATOM 3046 C C . ASP A 1 387 ? 5.569 -15.827 -21.301 1.00 97.94 387 ASP A C 1
ATOM 3048 O O . ASP A 1 387 ? 5.531 -15.579 -22.511 1.00 97.94 387 ASP A O 1
ATOM 3052 N N . GLU A 1 388 ? 4.532 -16.406 -20.690 1.00 98.25 388 GLU A N 1
ATOM 3053 C CA . GLU A 1 388 ? 3.275 -16.779 -21.353 1.00 98.25 388 GLU A CA 1
ATOM 3054 C C . GLU A 1 388 ? 2.067 -16.531 -20.436 1.00 98.25 388 GLU A C 1
ATOM 3056 O O . GLU A 1 388 ? 2.055 -16.942 -19.278 1.00 98.25 388 GLU A O 1
ATOM 3061 N N . ILE A 1 389 ? 1.017 -15.900 -20.965 1.00 98.38 389 ILE A N 1
ATOM 3062 C CA . ILE A 1 389 ? -0.295 -15.817 -20.318 1.00 98.38 389 ILE A CA 1
ATOM 3063 C C . ILE A 1 389 ? -1.292 -16.660 -21.114 1.00 98.38 389 ILE A C 1
ATOM 3065 O O . ILE A 1 389 ? -1.590 -16.366 -22.275 1.00 98.38 389 ILE A O 1
ATOM 3069 N N . VAL A 1 390 ? -1.843 -17.688 -20.475 1.00 97.81 390 VAL A N 1
ATOM 3070 C CA . VAL A 1 390 ? -2.851 -18.575 -21.058 1.00 97.81 390 VAL A CA 1
ATOM 3071 C C . VAL A 1 390 ? -4.228 -18.174 -20.540 1.00 97.81 390 VAL A C 1
ATOM 3073 O O . VAL A 1 390 ? -4.558 -18.371 -19.372 1.00 97.81 390 VAL A O 1
ATOM 3076 N N . VAL A 1 391 ? -5.054 -17.613 -21.417 1.00 96.62 391 VAL A N 1
ATOM 3077 C CA . VAL A 1 391 ? -6.441 -17.272 -21.094 1.00 96.62 391 VAL A CA 1
ATOM 3078 C C . VAL A 1 391 ? -7.321 -18.441 -21.504 1.00 96.62 391 VAL A C 1
ATOM 3080 O O . VAL A 1 391 ? -7.497 -18.690 -22.699 1.00 96.62 391 VAL A O 1
ATOM 3083 N N . PHE A 1 392 ? -7.859 -19.169 -20.527 1.00 93.50 392 PHE A N 1
ATOM 3084 C CA . PHE A 1 392 ? -8.703 -20.327 -20.804 1.00 93.50 392 PHE A CA 1
ATOM 3085 C C . PHE A 1 392 ? -10.189 -20.032 -20.616 1.00 93.50 392 PHE A C 1
ATOM 3087 O O . PHE A 1 392 ? -10.585 -19.159 -19.843 1.00 93.50 392 PHE A O 1
ATOM 3094 N N . ASP A 1 393 ? -11.019 -20.763 -21.349 1.00 89.25 393 ASP A N 1
ATOM 3095 C CA . ASP A 1 393 ? -12.461 -20.779 -21.141 1.00 89.25 393 ASP A CA 1
ATOM 3096 C C . ASP A 1 393 ? -12.842 -21.922 -20.190 1.00 89.25 393 ASP A C 1
ATOM 3098 O O . ASP A 1 393 ? -12.562 -23.088 -20.457 1.00 89.25 393 ASP A O 1
ATOM 3102 N N . GLU A 1 394 ? -13.463 -21.603 -19.059 1.00 85.00 394 GLU A N 1
ATOM 3103 C CA . GLU A 1 394 ? -13.934 -22.606 -18.097 1.00 85.00 394 GLU A CA 1
ATOM 3104 C C . GLU A 1 394 ? -15.332 -23.159 -18.426 1.00 85.00 394 GLU A C 1
ATOM 3106 O O . GLU A 1 394 ? -15.709 -24.209 -17.910 1.00 85.00 394 GLU A O 1
ATOM 3111 N N . GLU A 1 395 ? -16.082 -22.502 -19.319 1.00 79.69 395 GLU A N 1
ATOM 3112 C CA . GLU A 1 395 ? -17.403 -22.944 -19.783 1.00 79.69 395 GLU A CA 1
ATOM 3113 C C . GLU A 1 395 ? -17.343 -23.804 -21.063 1.00 79.69 395 GLU A C 1
ATOM 3115 O O . GLU A 1 395 ? -18.361 -24.378 -21.457 1.00 79.69 395 GLU A O 1
ATOM 3120 N N . GLY A 1 396 ? -16.173 -23.914 -21.707 1.00 63.00 396 GLY A N 1
ATOM 3121 C CA . GLY A 1 396 ? -15.917 -24.826 -22.830 1.00 63.00 396 GLY A CA 1
ATOM 3122 C C . GLY A 1 396 ? -16.355 -24.331 -24.216 1.00 63.00 396 GLY A C 1
ATOM 3123 O O . GLY A 1 396 ? -16.923 -25.110 -24.984 1.00 63.00 396 GLY A O 1
ATOM 3124 N N . GLN A 1 397 ? -16.125 -23.060 -24.563 1.00 61.81 397 GLN A N 1
ATOM 3125 C CA . GLN A 1 397 ? -16.481 -22.490 -25.870 1.00 61.81 397 GLN A CA 1
ATOM 3126 C C . GLN A 1 397 ? -15.261 -22.403 -26.806 1.00 61.81 397 GLN A C 1
ATOM 3128 O O . GLN A 1 397 ? -14.126 -22.166 -26.396 1.00 61.81 397 GLN A O 1
ATOM 3133 N N . GLU A 1 398 ? -15.481 -22.587 -28.111 1.00 60.69 398 GLU A N 1
ATOM 3134 C CA . GLU A 1 398 ? -14.414 -22.705 -29.122 1.00 60.69 398 GLU A CA 1
ATOM 3135 C C . GLU A 1 398 ? -13.841 -21.351 -29.606 1.00 60.69 398 GLU A C 1
ATOM 3137 O O . GLU A 1 398 ? -13.708 -21.105 -30.807 1.00 60.69 398 GLU A O 1
ATOM 3142 N N . ALA A 1 399 ? -13.480 -20.438 -28.703 1.00 61.75 399 ALA A N 1
ATOM 3143 C CA . ALA A 1 399 ? -12.782 -19.211 -29.095 1.00 61.75 399 ALA A CA 1
ATOM 3144 C C . ALA A 1 399 ? -11.276 -19.480 -29.291 1.00 61.75 399 ALA A C 1
ATOM 3146 O O . ALA A 1 399 ? -10.512 -19.513 -28.331 1.00 61.75 399 ALA A O 1
ATOM 3147 N N . LYS A 1 400 ? -10.839 -19.668 -30.546 1.00 61.75 400 LYS A N 1
ATOM 3148 C CA . LYS A 1 400 ? -9.427 -19.953 -30.894 1.00 61.75 400 LYS A CA 1
ATOM 3149 C C . LYS A 1 400 ? -8.622 -18.737 -31.364 1.00 61.75 400 LYS A C 1
ATOM 3151 O O . LYS A 1 400 ? -7.410 -18.836 -31.528 1.00 61.75 400 LYS A O 1
ATOM 3156 N N . THR A 1 401 ? -9.270 -17.599 -31.608 1.00 66.31 401 THR A N 1
ATOM 3157 C CA . THR A 1 401 ? -8.624 -16.407 -32.178 1.00 66.31 401 THR A CA 1
ATOM 3158 C C . THR A 1 401 ? -9.036 -15.136 -31.452 1.00 66.31 401 THR A C 1
ATOM 3160 O O . THR A 1 401 ? -10.187 -14.973 -31.054 1.00 66.31 401 THR A O 1
ATOM 3163 N N . VAL A 1 402 ? -8.096 -14.197 -31.348 1.00 63.81 402 VAL A N 1
ATOM 3164 C CA . VAL A 1 402 ? -8.341 -12.833 -30.850 1.00 63.81 402 VAL A CA 1
ATOM 3165 C C . VAL A 1 402 ? -8.904 -11.892 -31.922 1.00 63.81 402 VAL A C 1
ATOM 3167 O O . VAL A 1 402 ? -9.198 -10.737 -31.628 1.00 63.81 402 VAL A O 1
ATOM 3170 N N . GLU A 1 403 ? -9.033 -12.338 -33.171 1.00 59.31 403 GLU A N 1
ATOM 3171 C CA . GLU A 1 403 ? -9.596 -11.560 -34.280 1.00 59.31 403 GLU A CA 1
ATOM 3172 C C . GLU A 1 403 ? -11.131 -11.664 -34.307 1.00 59.31 403 GLU A C 1
ATOM 3174 O O . GLU A 1 403 ? -11.686 -12.740 -34.093 1.00 59.31 403 GLU A O 1
ATOM 3179 N N . GLY A 1 404 ? -11.826 -10.547 -34.562 1.00 58.84 404 GLY A N 1
ATOM 3180 C CA . GLY A 1 404 ? -13.291 -10.511 -34.691 1.00 58.84 404 GLY A CA 1
ATOM 3181 C C . GLY A 1 404 ? -13.950 -9.245 -34.131 1.00 58.84 404 GLY A C 1
ATOM 3182 O O . GLY A 1 404 ? -13.346 -8.521 -33.341 1.00 58.84 404 GLY A O 1
ATOM 3183 N N . GLU A 1 405 ? -15.200 -8.994 -34.535 1.00 54.16 405 GLU A N 1
ATOM 3184 C CA . GLU A 1 405 ? -16.002 -7.837 -34.105 1.00 54.16 405 GLU A CA 1
ATOM 3185 C C . GLU A 1 405 ? -16.509 -7.970 -32.657 1.00 54.16 405 GLU A C 1
ATOM 3187 O O . GLU A 1 405 ? -16.953 -9.039 -32.227 1.00 54.16 405 GLU A O 1
ATOM 3192 N N . PHE A 1 406 ? -16.506 -6.859 -31.915 1.00 54.62 406 PHE A N 1
ATOM 3193 C CA . PHE A 1 406 ? -17.158 -6.759 -30.606 1.00 54.62 406 PHE A CA 1
ATOM 3194 C C . PHE A 1 406 ? -18.675 -6.976 -30.743 1.00 54.62 406 PHE A C 1
ATOM 3196 O O . PHE A 1 406 ? -19.337 -6.259 -31.491 1.00 54.62 406 PHE A O 1
ATOM 3203 N N . ARG A 1 407 ? -19.252 -7.952 -30.022 1.00 53.50 407 ARG A N 1
ATOM 3204 C CA . ARG A 1 407 ? -20.690 -8.300 -30.135 1.00 53.50 407 ARG A CA 1
ATOM 3205 C C . ARG A 1 407 ? -21.527 -7.881 -28.920 1.00 53.50 407 ARG A C 1
ATOM 3207 O O . ARG A 1 407 ? -22.723 -8.205 -28.883 1.00 53.50 407 ARG A O 1
ATOM 3214 N N . GLY A 1 408 ? -20.928 -7.163 -27.967 1.00 49.50 408 GLY A N 1
ATOM 3215 C CA . GLY A 1 408 ? -21.576 -6.613 -26.773 1.00 49.50 408 GLY A CA 1
ATOM 3216 C C . GLY A 1 408 ? -21.115 -7.246 -25.453 1.00 49.50 408 GLY A C 1
ATOM 3217 O O . GLY A 1 408 ? -20.619 -8.368 -25.420 1.00 49.50 408 GLY A O 1
ATOM 3218 N N . VAL A 1 409 ? -21.319 -6.514 -24.353 1.00 51.25 409 VAL A N 1
ATOM 3219 C CA . VAL A 1 409 ? -20.995 -6.939 -22.978 1.00 51.25 409 VAL A CA 1
ATOM 3220 C C . VAL A 1 409 ? -21.935 -8.067 -22.524 1.00 51.25 409 VAL A C 1
ATOM 3222 O O . VAL A 1 409 ? -23.135 -8.007 -22.789 1.00 51.25 409 VAL A O 1
ATOM 3225 N N . GLY A 1 410 ? -21.404 -9.082 -21.830 1.00 51.75 410 GLY A N 1
ATOM 3226 C CA . GLY A 1 410 ? -22.201 -10.150 -21.204 1.00 51.75 410 GLY A CA 1
ATOM 3227 C C . GLY A 1 410 ? -22.612 -11.303 -22.128 1.00 51.75 410 GLY A C 1
ATOM 3228 O O . GLY A 1 410 ? -23.454 -12.118 -21.755 1.00 51.75 410 GLY A O 1
ATOM 3229 N N . LYS A 1 411 ? -22.043 -11.397 -23.337 1.00 55.62 411 LYS A N 1
ATOM 3230 C CA . LYS A 1 411 ? -22.205 -12.577 -24.198 1.00 55.62 411 LYS A CA 1
ATOM 3231 C C . LYS A 1 411 ? -21.088 -13.590 -23.934 1.00 55.62 411 LYS A C 1
ATOM 3233 O O . LYS A 1 411 ? -19.908 -13.249 -23.967 1.00 55.62 411 LYS A O 1
ATOM 3238 N N . LYS A 1 412 ? -21.500 -14.837 -23.712 1.00 50.94 412 LYS A N 1
ATOM 3239 C CA . LYS A 1 412 ? -20.671 -16.037 -23.541 1.00 50.94 412 LYS A CA 1
ATOM 3240 C C . LYS A 1 412 ? -19.466 -16.071 -24.512 1.00 50.94 412 LYS A C 1
ATOM 3242 O O . LYS A 1 412 ? -19.647 -15.823 -25.705 1.00 50.94 412 LYS A O 1
ATOM 3247 N N . GLY A 1 413 ? -18.252 -16.286 -23.981 1.00 55.38 413 GLY A N 1
ATOM 3248 C CA . GLY A 1 413 ? -16.998 -16.450 -24.747 1.00 55.38 413 GLY A CA 1
ATOM 3249 C C . GLY A 1 413 ? -16.278 -15.156 -25.161 1.00 55.38 413 GLY A C 1
ATOM 3250 O O . GLY A 1 413 ? -15.153 -15.200 -25.659 1.00 55.38 413 GLY A O 1
ATOM 3251 N N . GLN A 1 414 ? -16.879 -13.980 -24.941 1.00 75.00 414 GLN A N 1
ATOM 3252 C CA . GLN A 1 414 ? -16.266 -12.689 -25.303 1.00 75.00 414 GLN A CA 1
ATOM 3253 C C . GLN A 1 414 ? -15.199 -12.225 -24.304 1.00 75.00 414 GLN A C 1
ATOM 3255 O O . GLN A 1 414 ? -14.291 -11.488 -24.683 1.00 75.00 414 GLN A O 1
ATOM 3260 N N . ALA A 1 415 ? -15.292 -12.651 -23.044 1.00 85.62 415 ALA A N 1
ATOM 3261 C CA . ALA A 1 415 ? -14.384 -12.224 -21.986 1.00 85.62 415 ALA A CA 1
ATOM 3262 C C . ALA A 1 415 ? -12.943 -12.698 -22.233 1.00 85.62 415 ALA A C 1
ATOM 3264 O O . ALA A 1 415 ? -12.014 -11.901 -22.129 1.00 85.62 415 ALA A O 1
ATOM 3265 N N . CYS A 1 416 ? -12.766 -13.950 -22.672 1.00 89.81 416 CYS A N 1
ATOM 3266 C CA . CYS A 1 416 ? -11.458 -14.505 -23.028 1.00 89.81 416 CYS A CA 1
ATOM 3267 C C . CYS A 1 416 ? -10.798 -13.722 -24.170 1.00 89.81 416 CYS A C 1
ATOM 3269 O O . CYS A 1 416 ? -9.641 -13.318 -24.063 1.00 89.81 416 CYS A O 1
ATOM 3271 N N . VAL A 1 417 ? -11.554 -13.455 -25.242 1.00 90.25 417 VAL A N 1
ATOM 3272 C CA . VAL A 1 417 ? -11.071 -12.703 -26.411 1.00 90.25 417 VAL A CA 1
ATOM 3273 C C . VAL A 1 417 ? -10.721 -11.264 -26.034 1.00 90.25 417 VAL A C 1
ATOM 3275 O O . VAL A 1 417 ? -9.657 -10.777 -26.417 1.00 90.25 417 VAL A O 1
ATOM 3278 N N . GLN A 1 418 ? -11.580 -10.600 -25.255 1.00 90.94 418 GLN A N 1
ATOM 3279 C CA . GLN A 1 418 ? -11.340 -9.242 -24.772 1.00 90.94 418 GLN A CA 1
ATOM 3280 C C . GLN A 1 418 ? -10.075 -9.178 -23.908 1.00 90.94 418 GLN A C 1
ATOM 3282 O O . GLN A 1 418 ? -9.218 -8.325 -24.145 1.00 90.94 418 GLN A O 1
ATOM 3287 N N . LEU A 1 419 ? -9.939 -10.089 -22.936 1.00 93.69 419 LEU A N 1
ATOM 3288 C CA . LEU A 1 419 ? -8.772 -10.164 -22.061 1.00 93.69 419 LEU A CA 1
ATOM 3289 C C . LEU A 1 419 ? -7.503 -10.364 -22.889 1.00 93.69 419 LEU A C 1
ATOM 3291 O O . LEU A 1 419 ? -6.594 -9.541 -22.820 1.00 93.69 419 LEU A O 1
ATOM 3295 N N . ALA A 1 420 ? -7.472 -11.399 -23.729 1.00 94.62 420 ALA A N 1
ATOM 3296 C CA . ALA A 1 420 ? -6.306 -11.723 -24.541 1.00 94.62 420 ALA A CA 1
ATOM 3297 C C . ALA A 1 420 ? -5.889 -10.561 -25.459 1.00 94.62 420 ALA A C 1
ATOM 3299 O O . ALA A 1 420 ? -4.705 -10.241 -25.553 1.00 94.62 420 ALA A O 1
ATOM 3300 N N . ARG A 1 421 ? -6.853 -9.869 -26.075 1.00 93.81 421 ARG A N 1
ATOM 3301 C CA . ARG A 1 421 ? -6.596 -8.706 -26.934 1.00 93.81 421 ARG A CA 1
ATOM 3302 C C . ARG A 1 421 ? -5.996 -7.525 -26.165 1.00 93.81 421 ARG A C 1
ATOM 3304 O O . ARG A 1 421 ? -5.076 -6.883 -26.668 1.00 93.81 421 ARG A O 1
ATOM 3311 N N . ILE A 1 422 ? -6.487 -7.239 -24.955 1.00 94.50 422 ILE A N 1
ATOM 3312 C CA . ILE A 1 422 ? -5.929 -6.179 -24.098 1.00 94.50 422 ILE A CA 1
ATOM 3313 C C . ILE A 1 422 ? -4.511 -6.549 -23.642 1.00 94.50 422 ILE A C 1
ATOM 3315 O O . ILE A 1 422 ? -3.618 -5.706 -23.722 1.00 94.50 422 ILE A O 1
ATOM 3319 N N . LEU A 1 423 ? -4.282 -7.801 -23.230 1.00 96.19 423 LEU A N 1
ATOM 3320 C CA . LEU A 1 423 ? -2.957 -8.296 -22.839 1.00 96.19 423 LEU A CA 1
ATOM 3321 C C . LEU A 1 423 ? -1.943 -8.137 -23.986 1.00 96.19 423 LEU A C 1
ATOM 3323 O O . LEU A 1 423 ? -0.882 -7.545 -23.798 1.00 96.19 423 LEU A O 1
ATOM 3327 N N . GLN A 1 424 ? -2.296 -8.573 -25.200 1.00 95.69 424 GLN A N 1
ATOM 3328 C CA . GLN A 1 424 ? -1.443 -8.421 -26.386 1.00 95.69 424 GLN A CA 1
ATOM 3329 C C . GLN A 1 424 ? -1.162 -6.948 -26.723 1.00 95.69 424 GLN A C 1
ATOM 3331 O O . GLN A 1 424 ? -0.039 -6.595 -27.087 1.00 95.69 424 GLN A O 1
ATOM 3336 N N . TYR A 1 425 ? -2.164 -6.072 -26.593 1.00 95.44 425 TYR A N 1
ATOM 3337 C CA . TYR A 1 425 ? -1.991 -4.638 -26.831 1.00 95.44 425 TYR A CA 1
ATOM 3338 C C . TYR A 1 425 ? -1.013 -4.002 -25.834 1.00 95.44 425 TYR A C 1
ATOM 3340 O O . TYR A 1 425 ? -0.180 -3.177 -26.223 1.00 95.44 425 TYR A O 1
ATOM 3348 N N . LEU A 1 426 ? -1.115 -4.374 -24.554 1.00 95.62 426 LEU A N 1
ATOM 3349 C CA . LEU A 1 426 ? -0.256 -3.846 -23.499 1.00 95.62 426 LEU A CA 1
ATOM 3350 C C . LEU A 1 426 ? 1.182 -4.333 -23.647 1.00 95.62 426 LEU A C 1
ATOM 3352 O O . LEU A 1 426 ? 2.084 -3.504 -23.553 1.00 95.62 426 LEU A O 1
ATOM 3356 N N . GLU A 1 427 ? 1.395 -5.621 -23.931 1.00 96.56 427 GLU A N 1
ATOM 3357 C CA . GLU A 1 427 ? 2.729 -6.185 -24.176 1.00 96.56 427 GLU A CA 1
ATOM 3358 C C . GLU A 1 427 ? 3.423 -5.550 -25.378 1.00 96.56 427 GLU A C 1
ATOM 3360 O O . GLU A 1 427 ? 4.633 -5.333 -25.343 1.00 96.56 427 GLU A O 1
ATOM 3365 N N . CYS A 1 428 ? 2.674 -5.202 -26.423 1.00 95.44 428 CYS A N 1
ATOM 3366 C CA . CYS A 1 428 ? 3.251 -4.648 -27.635 1.00 95.44 428 CYS A CA 1
ATOM 3367 C C . CYS A 1 428 ? 3.916 -3.276 -27.378 1.00 95.44 428 CYS A C 1
ATOM 3369 O O . CYS A 1 428 ? 3.247 -2.356 -26.880 1.00 95.44 428 CYS A O 1
ATOM 3371 N N . PRO A 1 429 ? 5.194 -3.079 -27.773 1.00 94.88 429 PRO A N 1
ATOM 3372 C CA . PRO A 1 429 ? 5.876 -1.792 -27.660 1.00 94.88 429 PRO A CA 1
ATOM 3373 C C . PRO A 1 429 ? 5.108 -0.657 -28.340 1.00 94.88 429 PRO A C 1
ATOM 3375 O O . PRO A 1 429 ? 4.580 -0.808 -29.445 1.00 94.88 429 PRO A O 1
ATOM 3378 N N . GLN A 1 430 ? 5.084 0.520 -27.709 1.00 92.06 430 GLN A N 1
ATOM 3379 C CA . GLN A 1 430 ? 4.227 1.641 -28.118 1.00 92.06 430 GLN A CA 1
ATOM 3380 C C . GLN A 1 430 ? 4.390 2.041 -29.597 1.00 92.06 430 GLN A C 1
ATOM 3382 O O . GLN A 1 430 ? 3.398 2.330 -30.270 1.00 92.06 430 GLN A O 1
ATOM 3387 N N . TYR A 1 431 ? 5.621 2.021 -30.120 1.00 93.56 431 TYR A N 1
ATOM 3388 C CA . TYR A 1 431 ? 5.930 2.375 -31.511 1.00 93.56 431 TYR A CA 1
ATOM 3389 C C . TYR A 1 431 ? 5.447 1.338 -32.541 1.00 93.56 431 TYR A C 1
ATOM 3391 O O . TYR A 1 431 ? 5.385 1.656 -33.728 1.00 93.56 431 TYR A O 1
ATOM 3399 N N . LEU A 1 432 ? 5.066 0.132 -32.107 1.00 95.00 432 LEU A N 1
ATOM 3400 C CA . LEU A 1 432 ? 4.544 -0.942 -32.959 1.00 95.00 432 LEU A CA 1
ATOM 3401 C C . LEU A 1 432 ? 3.020 -1.084 -32.887 1.00 95.00 432 LEU A C 1
ATOM 3403 O O . LEU A 1 432 ? 2.416 -1.624 -33.813 1.00 95.00 432 LEU A O 1
ATOM 3407 N N . ARG A 1 433 ? 2.372 -0.556 -31.839 1.00 93.19 433 ARG A N 1
ATOM 3408 C CA . ARG A 1 433 ? 0.929 -0.751 -31.599 1.00 93.19 433 ARG A CA 1
ATOM 3409 C C . ARG A 1 433 ? 0.054 -0.366 -32.790 1.00 93.19 433 ARG A C 1
ATOM 3411 O O . ARG A 1 433 ? -0.860 -1.101 -33.132 1.00 93.19 433 ARG A O 1
ATOM 3418 N N . LYS A 1 434 ? 0.359 0.745 -33.467 1.00 90.00 434 LYS A N 1
ATOM 3419 C CA . LYS A 1 434 ? -0.413 1.202 -34.641 1.00 90.00 434 LYS A CA 1
ATOM 3420 C C . LYS A 1 434 ? -0.348 0.243 -35.833 1.00 90.00 434 LYS A C 1
ATOM 3422 O O . LYS A 1 434 ? -1.242 0.291 -36.669 1.00 90.00 434 LYS A O 1
ATOM 3427 N N . ALA A 1 435 ? 0.707 -0.565 -35.936 1.00 90.50 435 ALA A N 1
ATOM 3428 C CA . ALA A 1 435 ? 0.877 -1.516 -37.028 1.00 90.50 435 ALA A CA 1
ATOM 3429 C C . ALA A 1 435 ? 0.146 -2.839 -36.760 1.00 90.50 435 ALA A C 1
ATOM 3431 O O . ALA A 1 435 ? -0.396 -3.423 -37.691 1.00 90.50 435 ALA A O 1
ATOM 3432 N N . PHE A 1 436 ? 0.104 -3.285 -35.500 1.00 90.06 436 PHE A N 1
ATOM 3433 C CA . PHE A 1 436 ? -0.486 -4.576 -35.125 1.00 90.06 436 PHE A CA 1
ATOM 3434 C C . PHE A 1 436 ? -1.929 -4.490 -34.620 1.00 90.06 436 PHE A C 1
ATOM 3436 O O . PHE A 1 436 ? -2.668 -5.463 -34.729 1.00 90.06 436 PHE A O 1
ATOM 3443 N N . PHE A 1 437 ? -2.351 -3.342 -34.086 1.00 90.69 437 PHE A N 1
ATOM 3444 C CA . PHE A 1 437 ? -3.664 -3.185 -33.466 1.00 90.69 437 PHE A CA 1
ATOM 3445 C C . PHE A 1 437 ? -4.476 -2.107 -34.190 1.00 90.69 437 PHE A C 1
ATOM 3447 O O . PHE A 1 437 ? -4.249 -0.909 -33.974 1.00 90.69 437 PHE A O 1
ATOM 3454 N N . PRO A 1 438 ? -5.443 -2.495 -35.045 1.00 85.38 438 PRO A N 1
ATOM 3455 C CA . PRO A 1 438 ? -6.407 -1.545 -35.579 1.00 85.38 438 PRO A CA 1
ATOM 3456 C C . PRO A 1 438 ? -7.262 -0.963 -34.444 1.00 85.38 438 PRO A C 1
ATOM 3458 O O . PRO A 1 438 ? -7.372 -1.536 -33.357 1.00 85.38 438 PRO A O 1
ATOM 3461 N N . LYS A 1 439 ? -7.904 0.187 -34.692 1.00 80.56 439 LYS A N 1
ATOM 3462 C CA . LYS A 1 439 ? -8.856 0.763 -33.732 1.00 80.56 439 LYS A CA 1
ATOM 3463 C C . LYS A 1 439 ? -9.965 -0.252 -33.455 1.00 80.56 439 LYS A C 1
ATOM 3465 O O . LYS A 1 439 ? -10.712 -0.605 -34.362 1.00 80.56 439 LYS A O 1
ATOM 3470 N N . HIS A 1 440 ? -10.071 -0.686 -32.205 1.00 86.12 440 HIS A N 1
ATOM 3471 C CA . HIS A 1 440 ? -11.031 -1.692 -31.773 1.00 86.12 440 HIS A CA 1
ATOM 3472 C C . HIS A 1 440 ? -11.735 -1.238 -30.489 1.00 86.12 440 HIS A C 1
ATOM 3474 O O . HIS A 1 440 ? -11.118 -0.596 -29.640 1.00 86.12 440 HIS A O 1
ATOM 3480 N N . GLN A 1 441 ? -13.015 -1.584 -30.332 1.00 83.56 441 GLN A N 1
ATOM 3481 C CA . GLN A 1 441 ? -13.829 -1.143 -29.195 1.00 83.56 441 GLN A CA 1
ATOM 3482 C C . GLN A 1 441 ? -13.297 -1.645 -27.843 1.00 83.56 441 GLN A C 1
ATOM 3484 O O . GLN A 1 441 ? -13.240 -0.876 -26.891 1.00 83.56 441 GLN A O 1
ATOM 3489 N N . ASP A 1 442 ? -12.806 -2.882 -27.769 1.00 85.50 442 ASP A N 1
ATOM 3490 C CA . ASP A 1 442 ? -12.148 -3.428 -26.567 1.00 85.50 442 ASP A CA 1
ATOM 3491 C C . ASP A 1 442 ? -10.943 -2.613 -26.083 1.00 85.50 442 ASP A C 1
ATOM 3493 O O . ASP A 1 442 ? -10.579 -2.689 -24.915 1.00 85.50 442 ASP A O 1
ATOM 3497 N N . LEU A 1 443 ? -10.325 -1.828 -26.969 1.00 88.44 443 LEU A N 1
ATOM 3498 C CA . LEU A 1 443 ? -9.160 -1.002 -26.660 1.00 88.44 443 LEU A CA 1
ATOM 3499 C C . LEU A 1 443 ? -9.536 0.462 -26.386 1.00 88.44 443 LEU A C 1
ATOM 3501 O O . LEU A 1 443 ? -8.648 1.286 -26.174 1.00 88.44 443 LEU A O 1
ATOM 3505 N N . GLN A 1 444 ? -10.831 0.807 -26.363 1.00 88.31 444 GLN A N 1
ATOM 3506 C CA . GLN A 1 444 ? -11.298 2.191 -26.194 1.00 88.31 444 GLN A CA 1
ATOM 3507 C C . GLN A 1 444 ? -10.809 2.836 -24.887 1.00 88.31 444 GLN A C 1
ATOM 3509 O O . GLN A 1 444 ? -10.525 4.030 -24.861 1.00 88.31 444 GLN A O 1
ATOM 3514 N N . PHE A 1 445 ? -10.652 2.036 -23.826 1.00 90.00 445 PHE A N 1
ATOM 3515 C CA . PHE A 1 445 ? -10.176 2.476 -22.512 1.00 90.00 445 PHE A CA 1
ATOM 3516 C C . PHE A 1 445 ? -8.714 2.103 -22.245 1.00 90.00 445 PHE A C 1
ATOM 3518 O O . PHE A 1 445 ? -8.216 2.339 -21.149 1.00 90.00 445 PHE A O 1
ATOM 3525 N N . ALA A 1 446 ? -7.989 1.561 -23.231 1.00 84.94 446 ALA A N 1
ATOM 3526 C CA . ALA A 1 446 ? -6.598 1.154 -23.038 1.00 84.94 446 ALA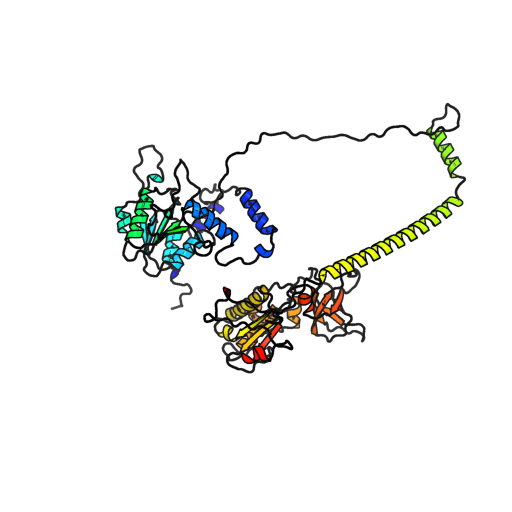 A CA 1
ATOM 3527 C C . ALA A 1 446 ? -5.671 2.338 -22.694 1.00 84.94 446 ALA A C 1
ATOM 3529 O O . ALA A 1 446 ? -4.610 2.137 -22.114 1.00 84.94 446 ALA A O 1
ATOM 3530 N N . GLY A 1 447 ? -6.077 3.573 -23.016 1.00 83.06 447 GLY A N 1
ATOM 3531 C CA . GLY A 1 447 ? -5.372 4.794 -22.613 1.00 83.06 447 GLY A CA 1
ATOM 3532 C C . GLY A 1 447 ? -5.491 5.149 -21.125 1.00 83.06 447 GLY A C 1
ATOM 3533 O O . GLY A 1 447 ? -4.719 5.975 -20.657 1.00 83.06 447 GLY A O 1
ATOM 3534 N N . LEU A 1 448 ? -6.423 4.534 -20.387 1.00 82.31 448 LEU A N 1
ATOM 3535 C CA . LEU A 1 448 ? -6.549 4.681 -18.930 1.00 82.31 448 LEU A CA 1
ATOM 3536 C C . LEU A 1 448 ? -5.619 3.728 -18.164 1.00 82.31 448 LEU A C 1
ATOM 3538 O O . LEU A 1 448 ? -5.514 3.815 -16.943 1.00 82.31 448 LEU A O 1
ATOM 3542 N N . LEU A 1 449 ? -4.990 2.779 -18.862 1.00 86.88 449 LEU A N 1
ATOM 3543 C CA . LEU A 1 449 ? -4.159 1.756 -18.246 1.00 86.88 449 LEU A CA 1
ATOM 3544 C C . LEU A 1 449 ? -2.738 2.265 -18.042 1.00 86.88 449 LEU A C 1
ATOM 3546 O O . LEU A 1 449 ? -2.143 2.866 -18.937 1.00 86.88 449 LEU A O 1
ATOM 3550 N N . ASN A 1 450 ? -2.176 1.953 -16.877 1.00 77.62 450 ASN A N 1
ATOM 3551 C CA . ASN A 1 450 ? -0.766 2.201 -16.618 1.00 77.62 450 ASN A CA 1
ATOM 3552 C C . ASN A 1 450 ? 0.087 1.355 -17.580 1.00 77.62 450 ASN A C 1
ATOM 3554 O O . ASN A 1 450 ? -0.205 0.165 -17.756 1.00 77.62 450 ASN A O 1
ATOM 3558 N N . PRO A 1 451 ? 1.140 1.931 -18.185 1.00 86.94 451 PRO A N 1
ATOM 3559 C CA . PRO A 1 451 ? 2.037 1.187 -19.061 1.00 86.94 451 PRO A CA 1
ATOM 3560 C C . PRO A 1 451 ? 2.713 0.034 -18.306 1.00 86.94 451 PRO A C 1
ATOM 3562 O O . PRO A 1 451 ? 2.763 0.016 -17.075 1.00 86.94 451 PRO A O 1
ATOM 3565 N N . LEU A 1 452 ? 3.185 -0.970 -19.046 1.00 90.81 452 LEU A N 1
ATOM 3566 C CA . LEU A 1 452 ? 3.896 -2.107 -18.453 1.00 90.81 452 LEU A CA 1
ATOM 3567 C C . LEU A 1 452 ? 5.347 -1.768 -18.107 1.00 90.81 452 LEU A C 1
ATOM 3569 O O . LEU A 1 452 ? 5.911 -2.426 -17.242 1.00 90.81 452 LEU A O 1
ATOM 3573 N N . ASP A 1 453 ? 5.932 -0.785 -18.800 1.00 88.06 453 ASP A N 1
ATOM 3574 C CA . ASP A 1 453 ? 7.325 -0.345 -18.651 1.00 88.06 453 ASP A CA 1
ATOM 3575 C C . ASP A 1 453 ? 8.329 -1.516 -18.658 1.00 88.06 453 ASP A C 1
ATOM 3577 O O . ASP A 1 453 ? 9.308 -1.546 -17.917 1.00 88.06 453 ASP A O 1
ATOM 3581 N N . SER A 1 454 ? 8.065 -2.518 -19.504 1.00 91.38 454 SER A N 1
ATOM 3582 C CA . SER A 1 454 ? 8.936 -3.685 -19.680 1.00 91.38 454 SER A CA 1
ATOM 3583 C C . SER A 1 454 ? 10.235 -3.315 -20.417 1.00 91.38 454 SER A C 1
ATOM 3585 O O . SER A 1 454 ? 10.226 -2.361 -21.194 1.00 91.38 454 SER A O 1
ATOM 3587 N N . PRO A 1 455 ? 11.335 -4.085 -20.285 1.00 91.56 455 PRO A N 1
ATOM 3588 C CA . PRO A 1 455 ? 12.628 -3.755 -20.905 1.00 91.56 455 PRO A CA 1
ATOM 3589 C C . PRO A 1 455 ? 12.622 -3.595 -22.434 1.00 91.56 455 PRO A C 1
ATOM 3591 O O . PRO A 1 455 ? 13.529 -2.995 -22.998 1.00 91.56 455 PRO A O 1
ATOM 3594 N N . HIS A 1 456 ? 11.618 -4.117 -23.143 1.00 93.62 456 HIS A N 1
ATOM 3595 C CA . HIS A 1 456 ? 11.453 -3.927 -24.589 1.00 93.62 456 HIS A CA 1
ATOM 3596 C C . HIS A 1 456 ? 10.588 -2.704 -24.961 1.00 93.62 456 HIS A C 1
ATOM 3598 O O . HIS A 1 456 ? 10.455 -2.382 -26.147 1.00 93.62 456 HIS A O 1
ATOM 3604 N N . HIS A 1 457 ? 10.033 -1.979 -23.979 1.00 93.75 457 HIS A N 1
ATOM 3605 C CA . HIS A 1 457 ? 9.254 -0.734 -24.133 1.00 93.75 457 HIS A CA 1
ATOM 3606 C C . HIS A 1 457 ? 10.150 0.511 -24.124 1.00 93.75 457 HIS A C 1
ATOM 3608 O O . HIS A 1 457 ? 9.823 1.541 -23.540 1.00 93.75 457 HIS A O 1
ATOM 3614 N N . MET A 1 458 ? 11.285 0.415 -24.809 1.00 89.31 458 MET A N 1
ATOM 3615 C CA . MET A 1 458 ? 12.321 1.445 -24.798 1.00 89.31 458 MET A CA 1
ATOM 3616 C C . MET A 1 458 ? 11.895 2.707 -25.550 1.00 89.31 458 MET A C 1
ATOM 3618 O O . MET A 1 458 ? 11.253 2.644 -26.611 1.00 89.31 458 MET A O 1
ATOM 3622 N N . ARG A 1 459 ? 12.360 3.860 -25.065 1.00 90.62 459 ARG A N 1
ATOM 3623 C CA . ARG A 1 459 ? 12.260 5.142 -25.776 1.00 90.62 459 ARG A CA 1
ATOM 3624 C C . ARG A 1 459 ? 13.156 5.145 -27.017 1.00 90.62 459 ARG A C 1
ATOM 3626 O O . ARG A 1 459 ? 13.994 4.264 -27.222 1.00 90.62 459 ARG A O 1
ATOM 3633 N N . GLN A 1 460 ? 12.963 6.122 -27.901 1.00 91.56 460 GLN A N 1
ATOM 3634 C CA . GLN A 1 460 ? 13.689 6.198 -29.179 1.00 91.56 460 GLN A CA 1
ATOM 3635 C C . GLN A 1 460 ? 15.204 6.418 -29.003 1.00 91.56 460 GLN A C 1
ATOM 3637 O O . GLN A 1 460 ? 15.992 6.015 -29.860 1.00 91.56 460 GLN A O 1
ATOM 3642 N N . ASP A 1 461 ? 15.592 7.105 -27.936 1.00 86.38 461 ASP A N 1
ATOM 3643 C CA . ASP A 1 461 ? 16.942 7.561 -27.607 1.00 86.38 461 ASP A CA 1
ATOM 3644 C C . ASP A 1 461 ? 17.714 6.625 -26.668 1.00 86.38 461 ASP A C 1
ATOM 3646 O O . ASP A 1 461 ? 18.928 6.763 -26.553 1.00 86.38 461 ASP A O 1
ATOM 3650 N N . GLU A 1 462 ? 17.048 5.642 -26.063 1.00 86.38 462 GLU A N 1
ATOM 3651 C CA . GLU A 1 462 ? 17.686 4.658 -25.185 1.00 86.38 462 GLU A CA 1
ATOM 3652 C C . GLU A 1 462 ? 18.539 3.654 -25.976 1.00 86.38 462 GLU A C 1
ATOM 3654 O O . GLU A 1 462 ? 18.117 3.094 -26.995 1.00 86.38 462 GLU A O 1
ATOM 3659 N N . GLU A 1 463 ? 19.753 3.386 -25.504 1.00 85.56 463 GLU A N 1
ATOM 3660 C CA . GLU A 1 463 ? 20.602 2.345 -26.079 1.00 85.56 463 GLU A CA 1
ATOM 3661 C C . GLU A 1 463 ? 20.190 0.970 -25.538 1.00 85.56 463 GLU A C 1
ATOM 3663 O O . GLU A 1 463 ? 19.921 0.805 -24.353 1.00 85.56 463 GLU A O 1
ATOM 3668 N N . SER A 1 464 ? 20.115 -0.027 -26.421 1.00 89.69 464 SER A N 1
ATOM 3669 C CA . SER A 1 464 ? 19.770 -1.404 -26.060 1.00 89.69 464 SER A CA 1
ATOM 3670 C C . SER A 1 464 ? 20.466 -2.378 -26.999 1.00 89.69 464 SER A C 1
ATOM 3672 O O . SER A 1 464 ? 20.618 -2.092 -28.189 1.00 89.69 464 SER A O 1
ATOM 3674 N N . GLU A 1 465 ? 20.860 -3.542 -26.485 1.00 92.69 465 GLU A N 1
ATOM 3675 C CA . GLU A 1 465 ? 21.414 -4.624 -27.303 1.00 92.69 465 GLU A CA 1
ATOM 3676 C C . GLU A 1 465 ? 20.353 -5.231 -28.230 1.00 92.69 465 GLU A C 1
ATOM 3678 O O . GLU A 1 465 ? 20.630 -5.520 -29.396 1.00 92.69 465 GLU A O 1
ATOM 3683 N N . PHE A 1 466 ? 19.124 -5.370 -27.733 1.00 95.44 466 PHE A N 1
ATOM 3684 C CA . PHE A 1 466 ? 17.999 -5.941 -28.466 1.00 95.44 466 PHE A CA 1
ATOM 3685 C C . PHE A 1 466 ? 16.890 -4.906 -28.629 1.00 95.44 466 PHE A C 1
ATOM 3687 O O . PHE A 1 466 ? 16.657 -4.074 -27.751 1.00 95.44 466 PHE A O 1
ATOM 3694 N N . ARG A 1 467 ? 16.174 -4.954 -29.751 1.00 96.38 467 ARG A N 1
ATOM 3695 C CA . ARG A 1 467 ? 14.934 -4.198 -29.952 1.00 96.38 467 ARG A CA 1
ATOM 3696 C C . ARG A 1 467 ? 13.920 -5.021 -30.723 1.00 96.38 467 ARG A C 1
ATOM 3698 O O . ARG A 1 467 ? 14.268 -5.737 -31.663 1.00 96.38 467 ARG A O 1
ATOM 3705 N N . GLU A 1 468 ? 12.662 -4.856 -30.351 1.00 97.25 468 GLU A N 1
ATOM 3706 C CA . GLU A 1 468 ? 11.538 -5.310 -31.159 1.00 97.25 468 GLU A CA 1
ATOM 3707 C C . GLU A 1 468 ? 11.382 -4.416 -32.390 1.00 97.25 468 GLU A C 1
ATOM 3709 O O . GLU A 1 468 ? 11.698 -3.224 -32.375 1.00 97.25 468 GLU A O 1
ATOM 3714 N N . GLY A 1 469 ? 10.897 -4.986 -33.484 1.00 96.56 469 GLY A N 1
ATOM 3715 C CA . GLY A 1 469 ? 10.663 -4.227 -34.696 1.00 96.56 469 GLY A CA 1
ATOM 3716 C C . GLY A 1 469 ? 9.696 -4.899 -35.648 1.00 96.56 469 GLY A C 1
ATOM 3717 O O . GLY A 1 469 ? 9.372 -6.076 -35.513 1.00 96.56 469 GLY A O 1
ATOM 3718 N N . ILE A 1 470 ? 9.239 -4.126 -36.628 1.00 97.31 470 ILE A N 1
ATOM 3719 C CA . ILE A 1 470 ? 8.396 -4.609 -37.721 1.00 97.31 470 ILE A CA 1
ATOM 3720 C C . ILE A 1 470 ? 9.132 -4.461 -39.048 1.00 97.31 470 ILE A C 1
ATOM 3722 O O . ILE A 1 470 ? 9.734 -3.416 -39.320 1.00 97.31 470 ILE A O 1
ATOM 3726 N N . VAL A 1 471 ? 9.111 -5.509 -39.870 1.00 96.81 471 VAL A N 1
ATOM 3727 C CA . VAL A 1 471 ? 9.679 -5.464 -41.222 1.00 96.81 471 VAL A CA 1
ATOM 3728 C C . VAL A 1 471 ? 8.870 -4.473 -42.060 1.00 96.81 471 VAL A C 1
ATOM 3730 O O . VAL A 1 471 ? 7.655 -4.616 -42.192 1.00 96.81 471 VAL A O 1
ATOM 3733 N N . VAL A 1 472 ? 9.527 -3.446 -42.602 1.00 95.12 472 VAL A N 1
ATOM 3734 C CA . VAL A 1 472 ? 8.847 -2.408 -43.388 1.00 95.12 472 VAL A CA 1
ATOM 3735 C C . VAL A 1 472 ? 8.608 -2.872 -44.820 1.00 95.12 472 VAL A C 1
ATOM 3737 O O . VAL A 1 472 ? 9.428 -3.589 -45.396 1.00 95.12 472 VAL A O 1
ATOM 3740 N N . ASP A 1 473 ? 7.507 -2.411 -45.410 1.00 93.12 473 ASP A N 1
ATOM 3741 C CA . ASP A 1 473 ? 7.210 -2.630 -46.824 1.00 93.12 473 ASP A CA 1
ATOM 3742 C C . ASP A 1 473 ? 8.084 -1.717 -47.690 1.00 93.12 473 ASP A C 1
ATOM 3744 O O . ASP A 1 473 ? 7.720 -0.602 -48.072 1.00 93.12 473 ASP A O 1
ATOM 3748 N N . ARG A 1 474 ? 9.322 -2.165 -47.902 1.00 88.62 474 ARG A N 1
ATOM 3749 C CA . ARG A 1 474 ? 10.326 -1.450 -48.677 1.00 88.62 474 ARG A CA 1
ATOM 3750 C C . ARG A 1 474 ? 10.893 -2.379 -49.744 1.00 88.62 474 ARG A C 1
ATOM 3752 O O . ARG A 1 474 ? 11.479 -3.402 -49.392 1.00 88.62 474 ARG A O 1
ATOM 3759 N N . PRO A 1 475 ? 10.810 -2.018 -51.036 1.00 82.00 475 PRO A N 1
ATOM 3760 C CA . PRO A 1 475 ? 11.304 -2.873 -52.104 1.00 82.00 475 PRO A CA 1
ATOM 3761 C C . PRO A 1 475 ? 12.824 -3.037 -52.002 1.00 82.00 475 PRO A C 1
ATOM 3763 O O . PRO A 1 475 ? 13.584 -2.066 -52.094 1.00 82.00 475 PRO A O 1
ATOM 3766 N N . THR A 1 476 ? 13.278 -4.279 -51.828 1.00 83.00 476 THR A N 1
ATOM 3767 C CA . THR A 1 476 ? 14.696 -4.651 -51.835 1.00 83.00 476 THR A CA 1
ATOM 3768 C C . THR A 1 476 ? 14.982 -5.659 -52.941 1.00 83.00 476 THR A C 1
ATOM 3770 O O . THR A 1 476 ? 14.129 -6.447 -53.344 1.00 83.00 476 THR A O 1
ATOM 3773 N N . ARG A 1 477 ? 16.203 -5.619 -53.487 1.00 82.94 477 ARG A N 1
ATOM 3774 C CA . ARG A 1 477 ? 16.652 -6.652 -54.428 1.00 82.94 477 ARG A CA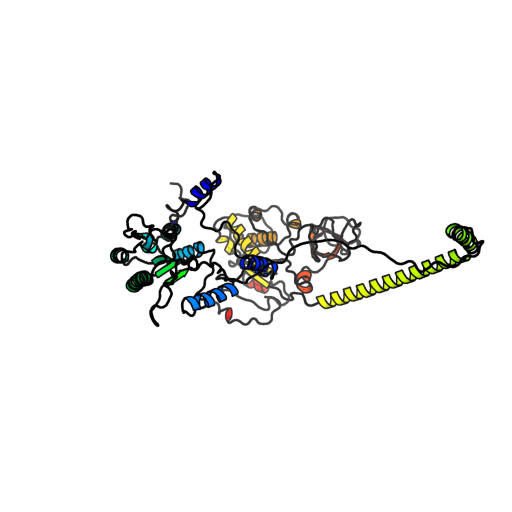 1
ATOM 3775 C C . ARG A 1 477 ? 16.795 -7.984 -53.671 1.00 82.94 477 ARG A C 1
ATOM 3777 O O . ARG A 1 477 ? 17.284 -7.955 -52.536 1.00 82.94 477 ARG A O 1
ATOM 3784 N N . PRO A 1 478 ? 16.448 -9.132 -54.278 1.00 77.94 478 PRO A N 1
ATOM 3785 C CA . PRO A 1 478 ? 16.680 -10.440 -53.667 1.00 77.94 478 PRO A CA 1
ATOM 3786 C C . PRO A 1 478 ? 18.131 -10.577 -53.180 1.00 77.94 478 PRO A C 1
ATOM 3788 O O . PRO A 1 478 ? 19.061 -10.211 -53.899 1.00 77.94 478 PRO A O 1
ATOM 3791 N N . GLY A 1 479 ? 18.327 -11.032 -51.939 1.00 79.88 479 GLY A N 1
ATOM 3792 C CA . GLY A 1 479 ? 19.649 -11.181 -51.316 1.00 79.88 479 GLY A CA 1
ATOM 3793 C C . GLY A 1 479 ? 20.240 -9.912 -50.683 1.00 79.88 479 GLY A C 1
ATOM 3794 O O . GLY A 1 479 ? 21.305 -9.980 -50.078 1.00 79.88 479 GLY A O 1
ATOM 3795 N N . HIS A 1 480 ? 19.574 -8.753 -50.774 1.00 85.19 480 HIS A N 1
ATOM 3796 C CA . HIS A 1 480 ? 20.027 -7.510 -50.124 1.00 85.19 480 HIS A CA 1
ATOM 3797 C C . HIS A 1 480 ? 19.401 -7.252 -48.741 1.00 85.19 480 HIS A C 1
ATOM 3799 O O . HIS A 1 480 ? 19.576 -6.151 -48.196 1.00 85.19 480 HIS A O 1
ATOM 3805 N N . GLY A 1 481 ? 18.716 -8.258 -48.187 1.00 90.69 481 GLY A N 1
ATOM 3806 C CA . GLY A 1 481 ? 18.077 -8.214 -46.877 1.00 90.69 481 GLY A CA 1
ATOM 3807 C C . GLY A 1 481 ? 16.799 -7.374 -46.829 1.00 90.69 481 GLY A C 1
ATOM 3808 O O . GLY A 1 481 ? 16.247 -6.986 -47.865 1.00 90.69 481 GLY A O 1
ATOM 3809 N N . SER A 1 482 ? 16.353 -7.080 -45.611 1.00 94.94 482 SER A N 1
ATOM 3810 C CA . SER A 1 482 ? 15.146 -6.299 -45.320 1.00 94.94 482 SER A CA 1
ATOM 3811 C C . SER A 1 482 ? 15.466 -5.100 -44.420 1.00 94.94 482 SER A C 1
ATOM 3813 O O . SER A 1 482 ? 16.549 -4.989 -43.835 1.00 94.94 482 SER A O 1
ATOM 3815 N N . PHE A 1 483 ? 14.515 -4.175 -44.323 1.00 96.00 483 PHE A N 1
ATOM 3816 C CA . PHE A 1 483 ? 14.574 -3.040 -43.406 1.00 96.00 483 PHE A CA 1
ATOM 3817 C C . PHE A 1 483 ? 13.546 -3.247 -42.294 1.00 96.00 483 PHE A C 1
ATOM 3819 O O . PHE A 1 483 ? 12.454 -3.756 -42.541 1.00 96.00 483 PHE A O 1
ATOM 3826 N N . VAL A 1 484 ? 13.905 -2.872 -41.069 1.00 96.88 484 VAL A N 1
ATOM 3827 C CA . VAL A 1 484 ? 13.070 -3.054 -39.880 1.00 96.88 484 VAL A CA 1
ATOM 3828 C C . VAL A 1 484 ? 12.924 -1.719 -39.162 1.00 96.88 484 VAL A C 1
ATOM 3830 O O . VAL A 1 484 ? 13.909 -1.017 -38.913 1.00 96.88 484 VAL A O 1
ATOM 3833 N N . ASN A 1 485 ? 11.690 -1.369 -38.814 1.00 96.50 485 ASN A N 1
ATOM 3834 C CA . ASN A 1 485 ? 11.405 -0.256 -37.924 1.00 96.50 485 ASN A CA 1
ATOM 3835 C C . ASN A 1 485 ? 11.442 -0.744 -36.468 1.00 96.50 485 ASN A C 1
ATOM 3837 O O . ASN A 1 485 ? 10.501 -1.392 -36.014 1.00 96.50 485 ASN A O 1
ATOM 3841 N N . CYS A 1 486 ? 12.517 -0.408 -35.752 1.00 95.81 486 CYS A N 1
ATOM 3842 C CA . CYS A 1 486 ? 12.723 -0.743 -34.335 1.00 95.81 486 CYS A CA 1
ATOM 3843 C C . CYS A 1 486 ? 12.432 0.437 -33.380 1.00 95.81 486 CYS A C 1
ATOM 3845 O O . CYS A 1 486 ? 13.004 0.513 -32.291 1.00 95.81 486 CYS A O 1
ATOM 3847 N N . GLY A 1 487 ? 11.641 1.429 -33.816 1.00 93.69 487 GLY A N 1
ATOM 3848 C CA . GLY A 1 487 ? 11.315 2.610 -33.001 1.00 93.69 487 GLY A CA 1
ATOM 3849 C C . GLY A 1 487 ? 12.479 3.588 -32.794 1.00 93.69 487 GLY A C 1
ATOM 3850 O O . GLY A 1 487 ? 12.400 4.471 -31.948 1.00 93.69 487 GLY A O 1
ATOM 3851 N N . MET A 1 488 ? 13.563 3.439 -33.559 1.00 93.50 488 MET A N 1
ATOM 3852 C CA . MET A 1 488 ? 14.762 4.282 -33.494 1.00 93.50 488 MET A CA 1
ATOM 3853 C C . MET A 1 488 ? 14.686 5.458 -34.481 1.00 93.50 488 MET A C 1
ATOM 3855 O O . MET A 1 488 ? 13.785 5.540 -35.313 1.00 93.50 488 MET A O 1
ATOM 3859 N N . LYS A 1 489 ? 15.660 6.379 -34.431 1.00 92.12 489 LYS A N 1
ATOM 3860 C CA . LYS A 1 489 ? 15.758 7.509 -35.385 1.00 92.12 489 LYS A CA 1
ATOM 3861 C C . LYS A 1 489 ? 15.970 7.074 -36.840 1.00 92.12 489 LYS A C 1
ATOM 3863 O O . LYS A 1 489 ? 15.636 7.817 -37.758 1.00 92.12 489 LYS A O 1
ATOM 3868 N N . LYS A 1 490 ? 16.573 5.902 -37.053 1.00 92.75 490 LYS A N 1
ATOM 3869 C CA . LYS A 1 490 ? 16.854 5.320 -38.371 1.00 92.75 490 LYS A CA 1
ATOM 3870 C C . LYS A 1 490 ? 16.356 3.878 -38.387 1.00 92.75 490 LYS A C 1
ATOM 3872 O O . LYS A 1 490 ? 16.394 3.203 -37.362 1.00 92.75 490 LYS A O 1
ATOM 3877 N N . GLU A 1 491 ? 15.949 3.400 -39.557 1.00 94.88 491 GLU A N 1
ATOM 3878 C CA . GLU A 1 491 ? 15.637 1.983 -39.766 1.00 94.88 491 GLU A CA 1
ATOM 3879 C C . GLU A 1 491 ? 16.877 1.110 -39.534 1.00 94.88 491 GLU A C 1
ATOM 3881 O O . GLU A 1 491 ? 18.017 1.541 -39.764 1.00 94.88 491 GLU A O 1
ATOM 3886 N N . VAL A 1 492 ? 16.649 -0.137 -39.128 1.00 95.00 492 VAL A N 1
ATOM 3887 C CA . VAL A 1 492 ? 17.695 -1.147 -38.989 1.00 95.00 492 VAL A CA 1
ATOM 3888 C C . VAL A 1 492 ? 17.709 -2.013 -40.240 1.00 95.00 492 VAL A C 1
ATOM 3890 O O . VAL A 1 492 ? 16.702 -2.610 -40.615 1.00 95.00 492 VAL A O 1
ATOM 3893 N N . LYS A 1 493 ? 18.860 -2.086 -40.907 1.00 94.50 493 LYS A N 1
ATOM 3894 C CA . LYS A 1 493 ? 19.069 -2.991 -42.034 1.00 94.50 493 LYS A CA 1
ATOM 3895 C C . LYS A 1 493 ? 19.539 -4.351 -41.521 1.00 94.50 493 LYS A C 1
ATOM 3897 O O . LYS A 1 493 ? 20.572 -4.420 -40.850 1.00 94.50 493 LYS A O 1
ATOM 3902 N N . ILE A 1 494 ? 18.806 -5.397 -41.894 1.00 94.00 494 ILE A N 1
ATOM 3903 C CA . ILE A 1 494 ? 19.089 -6.797 -41.562 1.00 94.00 494 ILE A CA 1
ATOM 3904 C C . ILE A 1 494 ? 19.471 -7.578 -42.821 1.00 94.00 494 ILE A C 1
ATOM 3906 O O . ILE A 1 494 ? 19.058 -7.224 -43.923 1.00 94.00 494 ILE A O 1
ATOM 3910 N N . ASP A 1 495 ? 20.234 -8.658 -42.662 1.00 87.12 495 ASP A N 1
ATOM 3911 C CA . ASP A 1 495 ? 20.736 -9.437 -43.804 1.00 87.12 495 ASP A CA 1
ATOM 3912 C C . ASP A 1 495 ? 19.733 -10.489 -44.315 1.00 87.12 495 ASP A C 1
ATOM 3914 O O . ASP A 1 495 ? 19.858 -10.972 -45.438 1.00 87.12 495 ASP A O 1
ATOM 3918 N N . LYS A 1 496 ? 18.705 -10.828 -43.523 1.00 89.81 496 LYS A N 1
ATOM 3919 C CA . LYS A 1 496 ? 17.633 -11.747 -43.935 1.00 89.81 496 LYS A CA 1
ATOM 3920 C C . LYS A 1 496 ? 16.592 -11.023 -44.789 1.00 89.81 496 LYS A C 1
ATOM 3922 O O . LYS A 1 496 ? 16.169 -9.925 -44.438 1.00 89.81 496 LYS A O 1
ATOM 3927 N N . ASN A 1 497 ? 16.153 -11.667 -45.869 1.00 91.25 497 ASN A N 1
ATOM 3928 C CA . ASN A 1 497 ? 14.958 -11.279 -46.615 1.00 91.25 497 ASN A CA 1
ATOM 3929 C C . ASN A 1 497 ? 13.727 -11.855 -45.901 1.00 91.25 497 ASN A C 1
ATOM 3931 O O . ASN A 1 497 ? 13.551 -13.070 -45.866 1.00 91.25 497 ASN A O 1
ATOM 3935 N N . LEU A 1 498 ? 12.929 -10.981 -45.294 1.00 92.94 498 LEU A N 1
ATOM 3936 C CA . LEU A 1 498 ? 11.701 -11.309 -44.569 1.00 92.94 498 LEU A CA 1
ATOM 3937 C C . LEU A 1 498 ? 10.514 -10.555 -45.167 1.00 92.94 498 LEU A C 1
ATOM 3939 O O . LEU A 1 498 ? 10.692 -9.447 -45.682 1.00 92.94 498 LEU A O 1
ATOM 3943 N N . GLU A 1 499 ? 9.331 -11.154 -45.049 1.00 91.88 499 GLU A N 1
ATOM 3944 C CA . GLU A 1 499 ? 8.069 -10.560 -45.489 1.00 91.88 499 GLU A CA 1
ATOM 3945 C C . GLU A 1 499 ? 7.734 -9.287 -44.688 1.00 91.88 499 GLU A C 1
ATOM 3947 O O . GLU A 1 499 ? 7.926 -9.265 -43.463 1.00 91.88 499 GLU A O 1
ATOM 3952 N N . PRO A 1 500 ? 7.232 -8.225 -45.346 1.00 94.56 500 PRO A N 1
ATOM 3953 C CA . PRO A 1 500 ? 6.733 -7.035 -44.669 1.00 94.56 500 PRO A CA 1
ATOM 3954 C C . PRO A 1 500 ? 5.635 -7.346 -43.645 1.00 94.56 500 PRO A C 1
ATOM 3956 O O . PRO A 1 500 ? 4.830 -8.255 -43.822 1.00 94.56 500 PRO A O 1
ATOM 3959 N N . GLY A 1 501 ? 5.586 -6.564 -42.567 1.00 92.50 501 GLY A N 1
ATOM 3960 C CA . GLY A 1 501 ? 4.589 -6.706 -41.503 1.00 92.50 501 GLY A CA 1
ATOM 3961 C C . GLY A 1 501 ? 4.957 -7.706 -40.403 1.00 92.50 501 GLY A C 1
ATOM 3962 O O . GLY A 1 501 ? 4.303 -7.728 -39.363 1.00 92.50 501 GLY A O 1
ATOM 3963 N N . LEU A 1 502 ? 6.024 -8.492 -40.570 1.00 94.69 502 LEU A N 1
ATOM 3964 C CA . LEU A 1 502 ? 6.460 -9.453 -39.556 1.00 94.69 502 LEU A CA 1
ATOM 3965 C C . LEU A 1 502 ? 7.083 -8.748 -38.335 1.00 94.69 502 LEU A C 1
ATOM 3967 O O . LEU A 1 502 ? 7.985 -7.918 -38.494 1.00 94.69 502 LEU A O 1
ATOM 3971 N N . ARG A 1 503 ? 6.644 -9.109 -37.119 1.00 96.69 503 ARG A N 1
ATOM 3972 C CA . ARG A 1 503 ? 7.300 -8.717 -35.856 1.00 96.69 503 ARG A CA 1
ATOM 3973 C C . ARG A 1 503 ? 8.569 -9.544 -35.659 1.00 96.69 503 ARG A C 1
ATOM 3975 O O . ARG A 1 503 ? 8.528 -10.768 -35.763 1.00 96.69 503 ARG A O 1
ATOM 3982 N N . VAL A 1 504 ? 9.690 -8.887 -35.383 1.00 96.88 504 VAL A N 1
ATOM 3983 C CA . VAL A 1 504 ? 11.000 -9.528 -35.220 1.00 96.88 504 VAL A CA 1
ATOM 3984 C C . VAL A 1 504 ? 11.789 -8.914 -34.070 1.00 96.88 504 VAL A C 1
ATOM 3986 O O . VAL A 1 504 ? 11.757 -7.702 -33.857 1.00 96.88 504 VAL A O 1
ATOM 3989 N N . THR A 1 505 ? 12.576 -9.747 -33.394 1.00 97.44 505 THR A N 1
ATOM 3990 C CA . THR A 1 505 ? 13.579 -9.311 -32.418 1.00 97.44 505 THR A CA 1
ATOM 3991 C C . THR A 1 505 ? 14.919 -9.120 -33.123 1.00 97.44 505 THR A C 1
ATOM 3993 O O . THR A 1 505 ? 15.425 -10.020 -33.804 1.00 97.44 505 THR A O 1
ATOM 3996 N N . VAL A 1 506 ? 15.501 -7.930 -32.990 1.00 96.69 506 VAL A N 1
ATOM 3997 C CA . VAL A 1 506 ? 16.748 -7.547 -33.657 1.00 96.69 506 VAL A CA 1
ATOM 3998 C C . VAL A 1 506 ? 17.822 -7.273 -32.616 1.00 96.69 506 VAL A C 1
ATOM 4000 O O . VAL A 1 506 ? 17.659 -6.392 -31.778 1.00 96.69 506 VAL A O 1
ATOM 4003 N N . GLN A 1 507 ? 18.940 -7.990 -32.710 1.00 96.12 507 GLN A N 1
ATOM 4004 C CA . GLN A 1 507 ? 20.166 -7.671 -31.984 1.00 96.12 507 GLN A CA 1
ATOM 4005 C C . GLN A 1 507 ? 20.940 -6.615 -32.779 1.00 96.12 507 GLN A C 1
ATOM 4007 O O . GLN A 1 507 ? 21.258 -6.820 -33.957 1.00 96.12 507 GLN A O 1
ATOM 4012 N N . LEU A 1 508 ? 21.208 -5.465 -32.168 1.00 94.06 508 LEU A N 1
ATOM 4013 C CA . LEU A 1 508 ? 21.942 -4.372 -32.794 1.00 94.06 508 LEU A CA 1
ATOM 4014 C C . LEU A 1 508 ? 23.448 -4.650 -32.773 1.00 94.06 508 LEU A C 1
ATOM 4016 O O . LEU A 1 508 ? 24.002 -5.152 -31.800 1.00 94.06 508 LEU A O 1
ATOM 4020 N N . ASN A 1 509 ? 24.141 -4.286 -33.853 1.00 89.62 509 ASN A N 1
ATOM 4021 C CA . ASN A 1 509 ? 25.597 -4.400 -33.890 1.00 89.62 509 ASN A CA 1
ATOM 4022 C C . ASN A 1 509 ? 26.233 -3.375 -32.932 1.00 89.62 509 ASN A C 1
ATOM 4024 O O . ASN A 1 509 ? 25.867 -2.200 -32.959 1.00 89.62 509 ASN A O 1
ATOM 4028 N N . GLN A 1 510 ? 27.253 -3.779 -32.170 1.00 77.94 510 GLN A N 1
ATOM 4029 C CA . GLN A 1 510 ? 27.954 -2.893 -31.222 1.00 77.94 510 GLN A CA 1
ATOM 4030 C C . GLN A 1 510 ? 28.635 -1.686 -31.893 1.00 77.94 510 GLN A C 1
ATOM 4032 O O . GLN A 1 510 ? 28.760 -0.621 -31.299 1.00 77.94 510 GLN A O 1
ATOM 4037 N N . LYS A 1 511 ? 29.075 -1.829 -33.151 1.00 75.81 511 LYS A N 1
ATOM 4038 C CA . LYS A 1 511 ? 29.698 -0.749 -33.931 1.00 75.81 511 LYS A CA 1
ATOM 4039 C C . LYS A 1 511 ? 28.715 -0.248 -34.985 1.00 75.81 511 LYS A C 1
ATOM 4041 O O . LYS A 1 511 ? 28.551 -0.867 -36.036 1.00 75.81 511 LYS A O 1
ATOM 4046 N N . GLN A 1 512 ? 28.073 0.883 -34.704 1.00 81.62 512 GLN A N 1
ATOM 4047 C CA . GLN A 1 512 ? 27.236 1.602 -35.666 1.00 81.62 512 GLN A CA 1
ATOM 4048 C C . GLN A 1 512 ? 28.069 2.669 -36.387 1.00 81.62 512 GLN A C 1
ATOM 4050 O O . GLN A 1 512 ? 28.871 3.364 -35.770 1.00 81.62 512 GLN A O 1
ATOM 4055 N N . LEU A 1 513 ? 27.884 2.815 -37.701 1.00 76.38 513 LEU A N 1
ATOM 4056 C CA . LEU A 1 513 ? 28.557 3.852 -38.491 1.00 76.38 513 LEU A CA 1
ATOM 4057 C C . LEU A 1 513 ? 27.742 5.159 -38.414 1.00 76.38 513 LEU A C 1
ATOM 4059 O O . LEU A 1 513 ? 26.624 5.176 -38.940 1.00 76.38 513 LEU A O 1
ATOM 4063 N N . PRO A 1 514 ? 28.259 6.253 -37.816 1.00 71.25 514 PRO A N 1
ATOM 4064 C CA . PRO A 1 514 ? 27.479 7.476 -37.579 1.00 71.25 514 PRO A CA 1
ATOM 4065 C C . PRO A 1 514 ? 26.900 8.097 -38.861 1.00 71.25 514 PRO A C 1
ATOM 4067 O O . PRO A 1 514 ? 25.744 8.530 -38.885 1.00 71.25 514 PRO A O 1
ATOM 4070 N N . GLU A 1 515 ? 27.675 8.062 -39.948 1.00 78.88 515 GLU A N 1
ATOM 4071 C CA . GLU A 1 515 ? 27.321 8.621 -41.261 1.00 78.88 515 GLU A CA 1
ATOM 4072 C C . GLU A 1 515 ? 26.357 7.738 -42.077 1.00 78.88 515 GLU A C 1
ATOM 4074 O O . GLU A 1 515 ? 25.829 8.160 -43.107 1.00 78.88 515 GLU A O 1
ATOM 4079 N N . SER A 1 516 ? 26.089 6.506 -41.633 1.00 84.75 516 SER A N 1
ATOM 4080 C CA . SER A 1 516 ? 25.175 5.603 -42.336 1.00 84.75 516 SER A CA 1
ATOM 4081 C C . SER A 1 516 ? 23.725 6.086 -42.236 1.00 84.75 516 SER A C 1
ATOM 4083 O O . SER A 1 516 ? 23.262 6.530 -41.182 1.00 84.75 516 SER A O 1
ATOM 4085 N N . LYS A 1 517 ? 22.964 5.937 -43.328 1.00 88.00 517 LYS A N 1
ATOM 4086 C CA . LYS A 1 517 ? 21.521 6.242 -43.369 1.00 88.00 517 LYS A CA 1
ATOM 4087 C C . LYS A 1 517 ? 20.670 5.261 -42.554 1.00 88.00 517 LYS A C 1
ATOM 4089 O O . LYS A 1 517 ? 19.533 5.584 -42.232 1.00 88.00 517 LYS A O 1
ATOM 4094 N N . THR A 1 518 ? 21.210 4.092 -42.215 1.00 91.06 518 THR A N 1
ATOM 4095 C CA . THR A 1 518 ? 20.531 3.048 -41.431 1.00 91.06 518 THR A CA 1
ATOM 4096 C C . THR A 1 518 ? 21.449 2.476 -40.364 1.00 91.06 518 THR A C 1
ATOM 4098 O O . THR A 1 518 ? 22.669 2.425 -40.558 1.00 91.06 518 THR A O 1
ATOM 4101 N N . TYR A 1 519 ? 20.858 1.978 -39.282 1.00 93.56 519 TYR A N 1
ATOM 4102 C CA . TYR A 1 519 ? 21.555 1.108 -38.338 1.00 93.56 519 TYR A CA 1
ATOM 4103 C C . TYR A 1 519 ? 21.726 -0.300 -38.926 1.00 93.56 519 TYR A C 1
ATOM 4105 O O . TYR A 1 519 ? 21.100 -0.649 -39.933 1.00 93.56 519 TYR A O 1
ATOM 4113 N N . ARG A 1 520 ? 22.602 -1.106 -38.325 1.00 93.38 520 ARG A N 1
ATOM 4114 C CA . ARG A 1 520 ? 22.833 -2.514 -38.688 1.00 93.38 520 ARG A CA 1
ATOM 4115 C C . ARG A 1 520 ? 22.524 -3.425 -37.506 1.00 93.38 520 ARG A C 1
ATOM 4117 O O . ARG A 1 520 ? 22.908 -3.114 -36.379 1.00 93.38 520 ARG A O 1
ATOM 4124 N N . GLY A 1 521 ? 21.876 -4.548 -37.788 1.00 93.94 521 GLY A N 1
ATOM 4125 C CA . GLY A 1 521 ? 21.560 -5.567 -36.794 1.00 93.94 521 GLY A CA 1
ATOM 4126 C C . GLY A 1 521 ? 21.236 -6.912 -37.434 1.00 93.94 521 GLY A C 1
ATOM 4127 O O . GLY A 1 521 ? 21.138 -7.028 -38.659 1.00 93.94 521 GLY A O 1
ATOM 4128 N N . LYS A 1 522 ? 21.055 -7.929 -36.595 1.00 94.94 522 LYS A N 1
ATOM 4129 C CA . LYS A 1 522 ? 20.721 -9.296 -36.995 1.00 94.94 522 LYS A CA 1
ATOM 4130 C C . LYS A 1 522 ? 19.418 -9.723 -36.329 1.00 94.94 522 LYS A C 1
ATOM 4132 O O . LYS A 1 522 ? 19.221 -9.492 -35.142 1.00 94.94 522 LYS A O 1
ATOM 4137 N N . VAL A 1 523 ? 18.543 -10.379 -37.089 1.00 95.62 523 VAL A N 1
ATOM 4138 C CA . VAL A 1 523 ? 17.350 -11.016 -36.515 1.00 95.62 523 VAL A CA 1
ATOM 4139 C C . VAL A 1 523 ? 17.776 -12.247 -35.728 1.00 95.62 523 VAL A C 1
ATOM 4141 O O . VAL A 1 523 ? 18.422 -13.148 -36.281 1.00 95.62 523 VAL A O 1
ATOM 4144 N N . VAL A 1 524 ? 17.392 -12.268 -34.461 1.00 95.19 524 VAL A N 1
ATOM 4145 C CA . VAL A 1 524 ? 17.678 -13.325 -33.488 1.00 95.19 524 VAL A CA 1
ATOM 4146 C C . VAL A 1 524 ? 16.380 -14.001 -33.042 1.00 95.19 524 VAL A C 1
ATOM 4148 O O . VAL A 1 524 ? 15.297 -13.609 -33.477 1.00 95.19 524 VAL A O 1
ATOM 4151 N N . SER A 1 525 ? 16.479 -15.054 -32.228 1.00 94.62 525 SER A N 1
ATOM 4152 C CA . SER A 1 525 ? 15.288 -15.629 -31.591 1.00 94.62 525 SER A CA 1
ATOM 4153 C C . SER A 1 525 ? 14.671 -14.603 -30.641 1.00 94.62 525 SER A C 1
ATOM 4155 O O . SER A 1 525 ? 15.406 -13.906 -29.944 1.00 94.62 525 SER A O 1
ATOM 4157 N N . SER A 1 526 ? 13.342 -14.553 -30.544 1.00 94.00 526 SER A N 1
ATOM 4158 C CA . SER A 1 526 ? 12.662 -13.731 -29.531 1.00 94.00 526 SER A CA 1
ATOM 4159 C C . SER A 1 526 ? 12.961 -14.176 -28.098 1.00 94.00 526 SER A C 1
ATOM 4161 O O . SER A 1 526 ? 12.746 -13.422 -27.159 1.00 94.00 526 SER A O 1
ATOM 4163 N N . GLN A 1 527 ? 13.507 -15.382 -27.933 1.00 94.44 527 GLN A N 1
ATOM 4164 C CA . GLN A 1 527 ? 13.939 -15.923 -26.648 1.00 94.44 527 GLN A CA 1
ATOM 4165 C C . GLN A 1 527 ? 15.385 -15.549 -26.293 1.00 94.44 527 GLN A C 1
ATOM 4167 O O . GLN A 1 527 ? 15.762 -15.691 -25.135 1.00 94.44 527 GLN A O 1
ATOM 4172 N N . ASP A 1 528 ? 16.198 -15.086 -27.252 1.00 94.81 528 ASP A N 1
ATOM 4173 C CA . ASP A 1 528 ? 17.616 -14.766 -27.021 1.00 94.81 528 ASP A CA 1
ATOM 4174 C C . ASP A 1 528 ? 17.830 -13.685 -25.941 1.00 94.81 528 ASP A C 1
ATOM 4176 O O . ASP A 1 528 ? 18.726 -13.878 -25.118 1.00 94.81 528 ASP A O 1
ATOM 4180 N N . PRO A 1 529 ? 17.028 -12.598 -25.857 1.00 95.38 529 PRO A N 1
ATOM 4181 C CA . PRO A 1 529 ? 17.167 -11.621 -24.774 1.00 95.38 529 PRO A CA 1
ATOM 4182 C C . PRO A 1 529 ? 17.073 -12.261 -23.383 1.00 95.38 529 PRO A C 1
ATOM 4184 O O . PRO A 1 529 ? 17.879 -11.956 -22.507 1.00 95.38 529 PRO A O 1
ATOM 4187 N N . ARG A 1 530 ? 16.163 -13.226 -23.202 1.00 95.62 530 ARG A N 1
ATOM 4188 C CA . ARG A 1 530 ? 16.001 -13.974 -21.951 1.00 95.62 530 ARG A CA 1
ATOM 4189 C C . ARG A 1 530 ? 17.108 -15.002 -21.746 1.00 95.62 530 ARG A C 1
ATOM 4191 O O . ARG A 1 530 ? 17.763 -15.006 -20.707 1.00 95.62 530 ARG A O 1
ATOM 4198 N N . THR A 1 531 ? 17.317 -15.887 -22.719 1.00 94.06 531 THR A N 1
ATOM 4199 C CA . THR A 1 531 ? 18.193 -17.062 -22.564 1.00 94.06 531 THR A CA 1
ATOM 4200 C C . THR A 1 531 ? 19.677 -16.738 -22.650 1.00 94.06 531 THR A C 1
ATOM 4202 O O . THR A 1 531 ? 20.476 -17.545 -22.190 1.00 94.06 531 THR A O 1
ATOM 4205 N N . LYS A 1 532 ? 20.057 -15.588 -23.220 1.00 92.12 532 LYS A N 1
ATOM 4206 C CA . LYS A 1 532 ? 21.462 -15.172 -23.362 1.00 92.12 532 LYS A CA 1
ATOM 4207 C C . LYS A 1 532 ? 21.816 -13.950 -22.524 1.00 92.12 532 LYS A C 1
ATOM 4209 O O . LYS A 1 532 ? 22.923 -13.897 -22.008 1.00 92.12 532 LYS A O 1
ATOM 4214 N N . ALA A 1 533 ? 20.904 -12.984 -22.395 1.00 90.31 533 ALA A N 1
ATOM 4215 C CA . ALA A 1 533 ? 21.170 -11.718 -21.702 1.00 90.31 533 ALA A CA 1
ATOM 4216 C C . ALA A 1 533 ? 20.398 -11.549 -20.380 1.00 90.31 533 ALA A C 1
ATOM 4218 O O . ALA A 1 533 ? 20.543 -10.522 -19.725 1.00 90.31 533 ALA A O 1
ATOM 4219 N N . GLY A 1 534 ? 19.558 -12.517 -19.991 1.00 91.44 534 GLY A N 1
ATOM 4220 C CA . GLY A 1 534 ? 18.787 -12.457 -18.743 1.00 91.44 534 GLY A CA 1
ATOM 4221 C C . GLY A 1 534 ? 17.677 -11.399 -18.732 1.00 91.44 534 GLY A C 1
ATOM 4222 O O . GLY A 1 534 ? 17.086 -11.138 -17.686 1.00 91.44 534 GLY A O 1
ATOM 4223 N N . LEU A 1 535 ? 17.370 -10.789 -19.879 1.00 93.75 535 LEU A N 1
ATOM 4224 C CA . LEU A 1 535 ? 16.377 -9.726 -19.995 1.00 93.75 535 LEU A CA 1
ATOM 4225 C C . LEU A 1 535 ? 14.965 -10.307 -20.069 1.00 93.75 535 LEU A C 1
ATOM 4227 O O . LEU A 1 535 ? 14.689 -11.217 -20.853 1.00 93.75 535 LEU A O 1
ATOM 4231 N N . TYR A 1 536 ? 14.040 -9.728 -19.305 1.00 96.38 536 TYR A N 1
ATOM 4232 C CA . TYR A 1 536 ? 12.618 -9.969 -19.520 1.00 96.38 536 TYR A CA 1
ATOM 4233 C C . TYR A 1 536 ? 12.168 -9.305 -20.829 1.00 96.38 536 TYR A C 1
ATOM 4235 O O . TYR A 1 536 ? 12.449 -8.129 -21.056 1.00 96.38 536 TYR A O 1
ATOM 4243 N N . TRP A 1 537 ? 11.484 -10.060 -21.693 1.00 96.94 537 TRP A N 1
ATOM 4244 C CA . TRP A 1 537 ? 11.190 -9.647 -23.071 1.00 96.94 537 TRP A CA 1
ATOM 4245 C C . TRP A 1 537 ? 9.694 -9.654 -23.413 1.00 96.94 537 TRP A C 1
ATOM 4247 O O . TRP A 1 537 ? 9.308 -9.845 -24.566 1.00 96.94 537 TRP A O 1
ATOM 4257 N N . GLY A 1 538 ? 8.854 -9.442 -22.397 1.00 96.44 538 GLY A N 1
ATOM 4258 C CA . GLY A 1 538 ? 7.401 -9.525 -22.520 1.00 96.44 538 GLY A CA 1
ATOM 4259 C C . GLY A 1 538 ? 6.876 -10.957 -22.434 1.00 96.44 538 GLY A C 1
ATOM 4260 O O . GLY A 1 538 ? 7.635 -11.910 -22.258 1.00 96.44 538 GLY A O 1
ATOM 4261 N N . TYR A 1 539 ? 5.559 -11.086 -22.578 1.00 97.62 539 TYR A N 1
ATOM 4262 C CA . TYR A 1 539 ? 4.859 -12.366 -22.606 1.00 97.62 539 TYR A CA 1
ATOM 4263 C C . TYR A 1 539 ? 4.207 -12.626 -23.960 1.00 97.62 539 TYR A C 1
ATOM 4265 O O . TYR A 1 539 ? 3.818 -11.722 -24.698 1.00 97.62 539 TYR A O 1
ATOM 4273 N N . THR A 1 540 ? 4.000 -13.897 -24.261 1.00 97.38 540 THR A N 1
ATOM 4274 C CA . THR A 1 540 ? 3.045 -14.310 -25.291 1.00 97.38 540 THR A CA 1
ATOM 4275 C C . THR A 1 540 ? 1.667 -14.524 -24.674 1.00 97.38 540 THR A C 1
ATOM 4277 O O . THR A 1 540 ? 1.543 -14.743 -23.472 1.00 97.38 540 THR A O 1
ATOM 4280 N N . VAL A 1 541 ? 0.609 -14.418 -25.479 1.00 97.50 541 VAL A N 1
ATOM 4281 C CA . VAL A 1 541 ? -0.765 -14.649 -25.015 1.00 97.50 541 VAL A CA 1
ATOM 4282 C C . VAL A 1 541 ? -1.386 -15.751 -25.854 1.00 97.50 541 VAL A C 1
ATOM 4284 O O . VAL A 1 541 ? -1.450 -15.620 -27.080 1.00 97.50 541 VAL A O 1
ATOM 4287 N N . ARG A 1 542 ? -1.875 -16.801 -25.195 1.00 95.50 542 ARG A N 1
ATOM 4288 C CA . ARG A 1 542 ? -2.526 -17.950 -25.828 1.00 95.50 542 ARG A CA 1
ATOM 4289 C C . ARG A 1 542 ? -3.953 -18.104 -25.312 1.00 95.50 542 ARG A C 1
ATOM 4291 O O . ARG A 1 542 ? -4.203 -17.975 -24.118 1.00 95.50 542 ARG A O 1
ATOM 4298 N N . LEU A 1 543 ? -4.887 -18.382 -26.218 1.00 94.38 543 LEU A N 1
ATOM 4299 C CA . LEU A 1 543 ? -6.255 -18.763 -25.868 1.00 94.38 543 LEU A CA 1
ATOM 4300 C C . LEU A 1 543 ? -6.342 -20.285 -25.767 1.00 94.38 543 LEU A C 1
ATOM 4302 O O . LEU A 1 543 ? -5.871 -20.978 -26.666 1.00 94.38 543 LEU A O 1
ATOM 4306 N N . ALA A 1 544 ? -6.967 -20.787 -24.706 1.00 92.44 544 ALA A N 1
ATOM 4307 C CA . ALA A 1 544 ? -7.252 -22.207 -24.525 1.00 92.44 544 ALA A CA 1
ATOM 4308 C C . ALA A 1 544 ? -8.768 -22.427 -24.409 1.00 92.44 544 ALA A C 1
ATOM 4310 O O . ALA A 1 544 ? -9.449 -21.767 -23.628 1.00 92.44 544 ALA A O 1
ATOM 4311 N N . SER A 1 545 ? -9.310 -23.372 -25.179 1.00 89.81 545 SER A N 1
ATOM 4312 C CA . SER A 1 545 ? -10.765 -23.629 -25.232 1.00 89.81 545 SER A CA 1
ATOM 4313 C C . SER A 1 545 ? -11.340 -24.279 -23.967 1.00 89.81 545 SER A C 1
ATOM 4315 O O . SER A 1 545 ? -12.552 -24.303 -23.770 1.00 89.81 545 SER A O 1
ATOM 4317 N N . CYS A 1 546 ? -10.474 -24.838 -23.125 1.00 88.69 546 CYS A N 1
ATOM 4318 C CA . CYS A 1 546 ? -10.814 -25.492 -21.870 1.00 88.69 546 CYS A CA 1
ATOM 4319 C C . CYS A 1 546 ? -9.565 -25.628 -20.993 1.00 88.69 546 CYS A C 1
ATOM 4321 O O . CYS A 1 546 ? -8.437 -25.471 -21.468 1.00 88.69 546 CYS A O 1
ATOM 4323 N N . LEU A 1 547 ? -9.747 -25.993 -19.722 1.00 92.12 547 LEU A N 1
ATOM 4324 C CA . LEU A 1 547 ? -8.625 -26.218 -18.809 1.00 92.12 547 LEU A CA 1
ATOM 4325 C C . LEU A 1 547 ? -7.669 -27.317 -19.311 1.00 92.12 547 LEU A C 1
ATOM 4327 O O . LEU A 1 547 ? -6.460 -27.179 -19.179 1.00 92.12 547 LEU A O 1
ATOM 4331 N N . SER A 1 548 ? -8.163 -28.384 -19.949 1.00 92.81 548 SER A N 1
ATOM 4332 C CA . SER A 1 548 ? -7.276 -29.413 -20.515 1.00 92.81 548 SER A CA 1
ATOM 4333 C C . SER A 1 548 ? -6.427 -28.891 -21.680 1.00 92.81 548 SER A C 1
ATOM 4335 O O . SER A 1 548 ? -5.284 -29.316 -21.833 1.00 92.81 548 SER A O 1
ATOM 4337 N N . ALA A 1 549 ? -6.950 -27.948 -22.472 1.00 93.19 549 ALA A N 1
ATOM 4338 C CA . ALA A 1 549 ? -6.209 -27.313 -23.564 1.00 93.19 549 ALA A CA 1
ATOM 4339 C C . ALA A 1 549 ? -5.092 -26.384 -23.059 1.00 93.19 549 ALA A C 1
ATOM 4341 O O . ALA A 1 549 ? -4.135 -26.126 -23.789 1.00 93.19 549 ALA A O 1
ATOM 4342 N N . VAL A 1 550 ? -5.151 -25.930 -21.798 1.00 94.69 550 VAL A N 1
ATOM 4343 C CA . VAL A 1 550 ? -4.016 -25.238 -21.165 1.00 94.69 550 VAL A CA 1
ATOM 4344 C C . VAL A 1 550 ? -2.780 -26.125 -21.245 1.00 94.69 550 VAL A C 1
ATOM 4346 O O . VAL A 1 550 ? -1.761 -25.668 -21.745 1.00 94.69 550 VAL A O 1
ATOM 4349 N N . PHE A 1 551 ? -2.895 -27.398 -20.864 1.00 95.19 551 PHE A N 1
ATOM 4350 C CA . PHE A 1 551 ? -1.774 -28.338 -20.834 1.00 95.19 551 PHE A CA 1
ATOM 4351 C C . PHE A 1 551 ? -1.478 -28.971 -22.199 1.00 95.19 551 PHE A C 1
ATOM 4353 O O . PHE A 1 551 ? -0.321 -29.062 -22.596 1.00 95.19 551 PHE A O 1
ATOM 4360 N N . ALA A 1 552 ? -2.511 -29.406 -22.927 1.00 92.81 552 ALA A N 1
ATOM 4361 C CA . ALA A 1 552 ? -2.342 -30.167 -24.168 1.00 92.81 552 ALA A CA 1
ATOM 4362 C C . ALA A 1 552 ? -1.797 -29.331 -25.340 1.00 92.81 552 ALA A C 1
ATOM 4364 O O . ALA A 1 552 ? -1.181 -29.880 -26.249 1.00 92.81 552 ALA A O 1
ATOM 4365 N N . GLU A 1 553 ? -2.033 -28.017 -25.328 1.00 93.88 553 GLU A N 1
ATOM 4366 C CA . GLU A 1 553 ? -1.615 -27.087 -26.385 1.00 93.88 553 GLU A CA 1
ATOM 4367 C C . GLU A 1 553 ? -0.453 -26.189 -25.928 1.00 93.88 553 GLU A C 1
ATOM 4369 O O . GLU A 1 553 ? -0.295 -25.069 -26.419 1.00 93.88 553 GLU A O 1
ATOM 4374 N N . ALA A 1 554 ? 0.342 -26.651 -24.958 1.00 93.62 554 ALA A N 1
ATOM 4375 C CA . ALA A 1 554 ? 1.544 -25.954 -24.520 1.00 93.62 554 ALA A CA 1
ATOM 4376 C C . ALA A 1 554 ? 2.505 -25.731 -25.710 1.00 93.62 554 ALA A C 1
ATOM 4378 O O . ALA A 1 554 ? 2.694 -26.635 -26.529 1.00 93.62 554 ALA A O 1
ATOM 4379 N N . PRO A 1 555 ? 3.155 -24.557 -25.819 1.00 91.56 555 PRO A N 1
ATOM 4380 C CA . PRO A 1 555 ? 4.051 -24.248 -26.938 1.00 91.56 555 PRO A CA 1
ATOM 4381 C C . PRO A 1 555 ? 5.408 -24.974 -26.855 1.00 91.56 555 PRO A C 1
ATOM 4383 O O . PRO A 1 555 ? 6.262 -24.801 -27.727 1.00 91.56 555 PRO A O 1
ATOM 4386 N N . PHE A 1 556 ? 5.621 -25.768 -25.806 1.00 91.00 556 PHE A N 1
ATOM 4387 C CA . PHE A 1 556 ? 6.855 -26.491 -25.526 1.00 91.00 556 PHE A CA 1
ATOM 4388 C C . PHE A 1 556 ? 6.720 -27.955 -25.944 1.00 91.00 556 PHE A C 1
ATOM 4390 O O . PHE A 1 556 ? 5.693 -28.583 -25.702 1.00 91.00 556 PHE A O 1
ATOM 4397 N N . GLN A 1 557 ? 7.774 -28.509 -26.548 1.00 84.75 557 GLN A N 1
ATOM 4398 C CA . GLN A 1 557 ? 7.765 -29.874 -27.089 1.00 84.75 557 GLN A CA 1
ATOM 4399 C C . GLN A 1 557 ? 7.424 -30.942 -26.034 1.00 84.75 557 GLN A C 1
ATOM 4401 O O . GLN A 1 557 ? 6.756 -31.918 -26.366 1.00 84.75 557 GLN A O 1
ATOM 4406 N N . ASP A 1 558 ? 7.841 -30.722 -24.785 1.00 86.25 558 ASP A N 1
ATOM 4407 C CA . ASP A 1 558 ? 7.628 -31.636 -23.656 1.00 86.25 558 ASP A CA 1
ATOM 4408 C C . ASP A 1 558 ? 6.451 -31.209 -22.748 1.00 86.25 558 ASP A C 1
ATOM 4410 O O . ASP A 1 558 ? 6.157 -31.867 -21.753 1.00 86.25 558 ASP A O 1
ATOM 4414 N N . GLY A 1 559 ? 5.734 -30.134 -23.101 1.00 91.81 559 GLY A N 1
ATOM 4415 C CA . GLY A 1 559 ? 4.708 -29.528 -22.250 1.00 91.81 559 GLY A CA 1
ATOM 4416 C C . GLY A 1 559 ? 5.286 -28.724 -21.078 1.00 91.81 559 GLY A C 1
ATOM 4417 O O . GLY A 1 559 ? 6.431 -28.277 -21.127 1.00 91.81 559 GLY A O 1
ATOM 4418 N N . TYR A 1 560 ? 4.472 -28.498 -20.043 1.00 95.62 560 TYR A N 1
ATOM 4419 C CA . TYR A 1 560 ? 4.924 -27.902 -18.779 1.00 95.62 560 TYR A CA 1
ATOM 4420 C C . TYR A 1 560 ? 5.432 -29.012 -17.851 1.00 95.62 560 TYR A C 1
ATOM 4422 O O . TYR A 1 560 ? 4.666 -29.906 -17.485 1.00 95.62 560 TYR A O 1
ATOM 4430 N N . ASP A 1 561 ? 6.707 -28.958 -17.465 1.00 94.56 561 ASP A N 1
ATOM 4431 C CA . ASP A 1 561 ? 7.346 -29.990 -16.631 1.00 94.56 561 ASP A CA 1
ATOM 4432 C C . ASP A 1 561 ? 6.955 -29.861 -15.151 1.00 94.56 561 ASP A C 1
ATOM 4434 O O . ASP A 1 561 ? 7.029 -30.819 -14.380 1.00 94.56 561 ASP A O 1
ATOM 4438 N N . LEU A 1 562 ? 6.549 -28.656 -14.749 1.00 95.50 562 LEU A N 1
ATOM 4439 C CA . LEU A 1 562 ? 6.040 -28.340 -13.425 1.00 95.50 562 LEU A CA 1
ATOM 4440 C C . LEU A 1 562 ? 4.734 -27.571 -13.585 1.00 95.50 562 LEU A C 1
ATOM 4442 O O . LEU A 1 562 ? 4.684 -26.569 -14.277 1.00 95.50 562 LEU A O 1
ATOM 4446 N N . THR A 1 563 ? 3.676 -28.018 -12.919 1.00 96.69 563 THR A N 1
ATOM 4447 C CA . THR A 1 563 ? 2.378 -27.337 -12.942 1.00 96.69 563 THR A CA 1
ATOM 4448 C C . THR A 1 563 ? 1.947 -27.025 -11.521 1.00 96.69 563 THR A C 1
ATOM 4450 O O . THR A 1 563 ? 1.866 -27.934 -10.691 1.00 96.69 563 THR A O 1
ATOM 4453 N N . ILE A 1 564 ? 1.641 -25.760 -11.236 1.00 96.56 564 ILE A N 1
ATOM 4454 C CA . ILE A 1 564 ? 1.254 -25.304 -9.898 1.00 96.56 564 ILE A CA 1
ATOM 4455 C C . ILE A 1 564 ? -0.187 -24.796 -9.938 1.00 96.56 564 ILE A C 1
ATOM 4457 O O . ILE A 1 564 ? -0.492 -23.805 -10.595 1.00 96.56 564 ILE A O 1
ATOM 4461 N N . GLY A 1 565 ? -1.080 -25.476 -9.216 1.00 95.69 565 GLY A N 1
ATOM 4462 C CA . GLY A 1 565 ? -2.451 -25.018 -8.997 1.00 95.69 565 GLY A CA 1
ATOM 4463 C C . GLY A 1 565 ? -2.554 -24.185 -7.721 1.00 95.69 565 GLY A C 1
ATOM 4464 O O . GLY A 1 565 ? -2.041 -24.588 -6.679 1.00 95.69 565 GLY A O 1
ATOM 4465 N N . THR A 1 566 ? -3.241 -23.046 -7.780 1.00 95.31 566 THR A N 1
ATOM 4466 C CA . THR A 1 566 ? -3.468 -22.172 -6.622 1.00 95.31 566 THR A CA 1
ATOM 4467 C C . THR A 1 566 ? -4.904 -22.306 -6.115 1.00 95.31 566 THR A C 1
ATOM 4469 O O . THR A 1 566 ? -5.866 -22.283 -6.881 1.00 95.31 566 THR A O 1
ATOM 4472 N N . SER A 1 567 ? -5.062 -22.510 -4.806 1.00 92.69 567 SER A N 1
ATOM 4473 C CA . SER A 1 567 ? -6.361 -22.649 -4.139 1.00 92.69 567 SER A CA 1
ATOM 4474 C C . SER A 1 567 ? -6.193 -22.426 -2.640 1.00 92.69 567 SER A C 1
ATOM 4476 O O . SER A 1 567 ? -5.202 -22.872 -2.069 1.00 92.69 567 SER A O 1
ATOM 4478 N N . GLU A 1 568 ? -7.183 -21.819 -1.986 1.00 89.88 568 GLU A N 1
ATOM 4479 C CA . GLU A 1 568 ? -7.247 -21.725 -0.516 1.00 89.88 568 GLU A CA 1
ATOM 4480 C C . GLU A 1 568 ? -7.250 -23.113 0.150 1.00 89.88 568 GLU A C 1
ATOM 4482 O O . GLU A 1 568 ? -6.763 -23.287 1.260 1.00 89.88 568 GLU A O 1
ATOM 4487 N N . ARG A 1 569 ? -7.746 -24.137 -0.560 1.00 93.12 569 ARG A N 1
ATOM 4488 C CA . ARG A 1 569 ? -7.726 -25.541 -0.114 1.00 93.12 569 ARG A CA 1
ATOM 4489 C C . ARG A 1 569 ? -6.419 -26.271 -0.452 1.00 93.12 569 ARG A C 1
ATOM 4491 O O . ARG A 1 569 ? -6.364 -27.494 -0.341 1.00 93.12 569 ARG A O 1
ATOM 4498 N N . GLY A 1 570 ? -5.418 -25.558 -0.965 1.00 91.44 570 GLY A N 1
ATOM 4499 C CA . GLY A 1 570 ? -4.112 -26.112 -1.304 1.00 91.44 570 GLY A CA 1
ATOM 4500 C C . GLY A 1 570 ? -3.277 -26.443 -0.067 1.00 91.44 570 GLY A C 1
ATOM 4501 O O . GLY A 1 570 ? -3.582 -26.031 1.050 1.00 91.44 570 GLY A O 1
ATOM 4502 N N . SER A 1 571 ? -2.198 -27.194 -0.271 1.00 91.88 571 SER A N 1
ATOM 4503 C CA . SER A 1 571 ? -1.152 -27.358 0.741 1.00 91.88 571 SER A CA 1
ATOM 4504 C C . SER A 1 571 ? -0.394 -26.045 0.962 1.00 91.88 571 SER A C 1
ATOM 4506 O O . SER A 1 571 ? -0.251 -25.256 0.029 1.00 91.88 571 SER A O 1
ATOM 4508 N N . ASP A 1 572 ? 0.145 -25.844 2.166 1.00 91.06 572 ASP A N 1
ATOM 4509 C CA . ASP A 1 572 ? 0.933 -24.654 2.501 1.00 91.06 572 ASP A CA 1
ATOM 4510 C C . ASP A 1 572 ? 2.162 -24.518 1.585 1.00 91.06 572 ASP A C 1
ATOM 4512 O O . ASP A 1 572 ? 3.036 -25.391 1.549 1.00 91.06 572 ASP A O 1
ATOM 4516 N N . VAL A 1 573 ? 2.243 -23.395 0.870 1.00 92.88 573 VAL A N 1
ATOM 4517 C CA . VAL A 1 573 ? 3.345 -23.072 -0.042 1.00 92.88 573 VAL A CA 1
ATOM 4518 C C . VAL A 1 573 ? 4.692 -23.001 0.678 1.00 92.88 573 VAL A C 1
ATOM 4520 O O . VAL A 1 573 ? 5.706 -23.365 0.089 1.00 92.88 573 VAL A O 1
ATOM 4523 N N . ALA A 1 574 ? 4.721 -22.611 1.959 1.00 91.19 574 ALA A N 1
ATOM 4524 C CA . ALA A 1 574 ? 5.957 -22.536 2.738 1.00 91.19 574 ALA A CA 1
ATOM 4525 C C . ALA A 1 574 ? 6.583 -23.919 2.986 1.00 91.19 574 ALA A C 1
ATOM 4527 O O . ALA A 1 574 ? 7.783 -24.023 3.238 1.00 91.19 574 ALA A O 1
ATOM 4528 N N . SER A 1 575 ? 5.779 -24.980 2.890 1.00 90.00 575 SER A N 1
ATOM 4529 C CA . SER A 1 575 ? 6.223 -26.367 3.048 1.00 90.00 575 SER A CA 1
ATOM 4530 C C . SER A 1 575 ? 6.609 -27.046 1.727 1.00 90.00 575 SER A C 1
ATOM 4532 O O . SER A 1 575 ? 7.169 -28.144 1.740 1.00 90.00 575 SER A O 1
ATOM 4534 N N . ALA A 1 576 ? 6.329 -26.409 0.586 1.00 90.81 576 ALA A N 1
ATOM 4535 C CA . ALA A 1 576 ? 6.555 -26.991 -0.728 1.00 90.81 576 ALA A CA 1
ATOM 4536 C C . ALA A 1 576 ? 8.023 -26.856 -1.161 1.00 90.81 576 ALA A C 1
ATOM 4538 O O . ALA A 1 576 ? 8.604 -25.772 -1.136 1.00 90.81 576 ALA A O 1
ATOM 4539 N N . GLN A 1 577 ? 8.615 -27.959 -1.621 1.00 92.44 577 GLN A N 1
ATOM 4540 C CA . GLN A 1 577 ? 9.894 -27.939 -2.330 1.00 92.44 577 GLN A CA 1
ATOM 4541 C C . GLN A 1 577 ? 9.641 -28.099 -3.825 1.00 92.44 577 GLN A C 1
ATOM 4543 O O . GLN A 1 577 ? 9.048 -29.088 -4.256 1.00 92.44 577 GLN A O 1
ATOM 4548 N N . LEU A 1 578 ? 10.083 -27.119 -4.612 1.00 92.38 578 LEU A N 1
ATOM 4549 C CA . LEU A 1 578 ? 9.926 -27.150 -6.061 1.00 92.38 578 LEU A CA 1
ATOM 4550 C C . LEU A 1 578 ? 11.000 -28.064 -6.676 1.00 92.38 578 LEU A C 1
ATOM 4552 O O . LEU A 1 578 ? 12.184 -27.889 -6.370 1.00 92.38 578 LEU A O 1
ATOM 4556 N N . PRO A 1 579 ? 10.624 -29.036 -7.530 1.00 92.38 579 PRO A N 1
ATOM 4557 C CA . PRO A 1 579 ? 11.597 -29.823 -8.278 1.00 92.38 579 PRO A CA 1
ATOM 4558 C C . PRO A 1 579 ? 12.325 -28.937 -9.297 1.00 92.38 579 PRO A C 1
ATOM 4560 O O . PRO A 1 579 ? 11.881 -27.834 -9.603 1.00 92.38 579 PRO A O 1
ATOM 4563 N N . SER A 1 580 ? 13.434 -29.424 -9.858 1.00 92.81 580 SER A N 1
ATOM 4564 C CA . SER A 1 580 ? 14.052 -28.759 -11.012 1.00 92.81 580 SER A CA 1
ATOM 4565 C C . SER A 1 580 ? 13.070 -28.740 -12.187 1.00 92.81 580 SER A C 1
ATOM 4567 O O . SER A 1 580 ? 12.446 -29.762 -12.475 1.00 92.81 580 SER A O 1
ATOM 4569 N N . PHE A 1 581 ? 12.940 -27.598 -12.858 1.00 93.38 581 PHE A N 1
ATOM 4570 C CA . PHE A 1 581 ? 12.001 -27.401 -13.960 1.00 93.38 581 PHE A CA 1
ATOM 4571 C C . PHE A 1 581 ? 12.633 -26.576 -15.078 1.00 93.38 581 PHE A C 1
ATOM 4573 O O . PHE A 1 581 ? 13.588 -25.822 -14.863 1.00 93.38 581 PHE A O 1
ATOM 4580 N N . ARG A 1 582 ? 12.071 -26.704 -16.282 1.00 91.56 582 ARG A N 1
ATOM 4581 C CA . ARG A 1 582 ? 12.420 -25.861 -17.427 1.00 91.56 582 ARG A CA 1
ATOM 4582 C C . ARG A 1 582 ? 11.247 -24.994 -17.861 1.00 91.56 582 ARG A C 1
ATOM 4584 O O . ARG A 1 582 ? 11.440 -23.804 -18.100 1.00 91.56 582 ARG A O 1
ATOM 4591 N N . TRP A 1 583 ? 10.053 -25.573 -17.897 1.00 93.06 583 TRP A N 1
ATOM 4592 C CA . TRP A 1 583 ? 8.815 -24.879 -18.234 1.00 93.06 583 TRP A CA 1
ATOM 4593 C C . TRP A 1 583 ? 7.831 -25.048 -17.071 1.00 93.06 583 TRP A C 1
ATOM 4595 O O . TRP A 1 583 ? 7.443 -26.180 -16.768 1.00 93.06 583 TRP A O 1
ATOM 4605 N N . VAL A 1 584 ? 7.485 -23.944 -16.398 1.00 93.38 584 VAL A N 1
ATOM 4606 C CA . VAL A 1 584 ? 6.497 -23.909 -15.301 1.00 93.38 584 VAL A CA 1
ATOM 4607 C C . VAL A 1 584 ? 5.252 -23.125 -15.683 1.00 93.38 584 VAL A C 1
ATOM 4609 O O . VAL A 1 584 ? 5.389 -22.146 -16.461 1.00 93.38 584 VAL A O 1
#

Secondary structure (DSSP, 8-state):
-PPP-S-GGGTT----HHHHHHHHHHHTT----SS-S-SSPPPHHHHHHHHHHHHS-GGGGS---TT--HHHHHHHHHHHHHHTTS---TTTT----SHHHHHHHHHHHHH--TT-EEEEEES--TTHHHHHHHTT-EEEEEEPBPPPPPTTSPP-GGG-B--HHHHHHT--TTEEEEEEESSPTTT-PPPPHHHHHHHHHHHHHHTPEEEEE-TTTT---TT-----TTS-SSTT----EEEE------------------------------------S-TTS-HHHHHHHHHHHHHTT-HHHHHHHHHHHHHHHHHHHHHHHHHHHHHHHHHHHHHHHTTTT-----B-EEEEEGGGGGG-SSHHHHHHHHHHHHHHHHHTT-SEEEEE-SS------S-S----TT-TTHHHHHHHHHHHHHHS-HHHHHHH----GGGTTGGGSPP---TTS--SS---SEEEEEE------TTS-EEEE-SSSSPEEESS---TT-EEEEEEPSS--TT-SSEEEEE--TTHHHHHH------EEEEESSHHHHHHT-SSTT--SS-----TTSPPGGGPPPPP-SB-

InterPro domains:
  IPR003750 Putative RNA methyltransferase C9orf114-like [PF02598] (351-577)
  IPR003750 Putative RNA methyltransferase C9orf114-like [PTHR12150] (298-582)
  IPR003750 Putative RNA methyltransferase C9orf114-like [cd18086] (351-580)
  IPR004839 Aminotransferase, class I/classII, large domain [PF00155] (30-227)
  IPR012340 Nucleic acid-binding, OB-fold [SSF50249] (455-538)
  IPR015421 Pyridoxal phosphate-dependent transferase, major domain [G3DSA:3.40.640.10] (44-230)
  IPR015422 Pyridoxal phosphate-dependent transferase, small domain [G3DSA:3.90.1150.10] (18-43)
  IPR015424 Pyridoxal phosphate-dependent transferase [SSF53383] (7-231)
  IPR029026 tRNA (guanine-N1-)-methyltransferase, N-terminal [G3DSA:3.40.1280.10] (341-520)
  IPR029028 Alpha/beta knot methyltransferases [SSF75217] (349-576)

Organism: Lynx pardinus (NCBI:txid191816)